Protein AF-A0A9W7L944-F1 (afdb_monomer)

Structure (mmCIF, N/CA/C/O backbone):
data_AF-A0A9W7L944-F1
#
_entry.id   AF-A0A9W7L944-F1
#
loop_
_atom_site.group_PDB
_atom_site.id
_atom_site.type_symbol
_atom_site.label_atom_id
_atom_site.label_alt_id
_atom_site.label_comp_id
_atom_site.label_asym_id
_atom_site.label_entity_id
_atom_site.label_seq_id
_atom_site.pdbx_PDB_ins_code
_atom_site.Cartn_x
_atom_site.Cartn_y
_atom_site.Cartn_z
_atom_site.occupancy
_atom_site.B_iso_or_equiv
_atom_site.auth_seq_id
_atom_site.auth_comp_id
_atom_site.auth_asym_id
_atom_site.auth_atom_id
_atom_site.pdbx_PDB_model_num
ATOM 1 N N . MET A 1 1 ? -8.174 -10.635 -61.352 1.00 38.81 1 MET A N 1
ATOM 2 C CA . MET A 1 1 ? -6.888 -11.328 -61.142 1.00 38.81 1 MET A CA 1
ATOM 3 C C . MET A 1 1 ? -5.909 -10.317 -60.549 1.00 38.81 1 MET A C 1
ATOM 5 O O . MET A 1 1 ? -5.214 -9.647 -61.288 1.00 38.81 1 MET A O 1
ATOM 9 N N . PHE A 1 2 ? -5.948 -10.116 -59.231 1.00 29.64 2 PHE A N 1
ATOM 10 C CA . PHE A 1 2 ? -4.957 -9.341 -58.478 1.00 29.64 2 PHE A CA 1
ATOM 11 C C . PHE A 1 2 ? -4.846 -10.009 -57.107 1.00 29.64 2 PHE A C 1
ATOM 13 O O . PHE A 1 2 ? -5.810 -10.027 -56.346 1.00 29.64 2 PHE A O 1
ATOM 20 N N . MET A 1 3 ? -3.707 -10.652 -56.852 1.00 36.41 3 MET A N 1
ATOM 21 C CA . MET A 1 3 ? -3.371 -11.233 -55.556 1.00 36.41 3 MET A CA 1
ATOM 22 C C . MET A 1 3 ? -2.877 -10.113 -54.639 1.00 36.41 3 MET A C 1
ATOM 24 O O . MET A 1 3 ? -1.865 -9.485 -54.935 1.00 36.41 3 MET A O 1
ATOM 28 N N . SER A 1 4 ? -3.571 -9.863 -53.528 1.00 31.92 4 SER A N 1
ATOM 29 C CA . SER A 1 4 ? -3.067 -9.009 -52.450 1.00 31.92 4 SER A CA 1
ATOM 30 C C . SER A 1 4 ? -2.425 -9.888 -51.375 1.00 31.92 4 SER A C 1
ATOM 32 O O . SER A 1 4 ? -3.125 -10.487 -50.556 1.00 31.92 4 SER A O 1
ATOM 34 N N . GLY A 1 5 ? -1.096 -9.984 -51.389 1.00 37.50 5 GLY A N 1
ATOM 35 C CA . GLY A 1 5 ? -0.329 -10.582 -50.298 1.00 37.50 5 GLY A CA 1
ATOM 36 C C . GLY A 1 5 ? -0.400 -9.695 -49.055 1.00 37.50 5 GLY A C 1
ATOM 37 O O . GLY A 1 5 ? -0.047 -8.518 -49.111 1.00 37.50 5 GLY A O 1
ATOM 38 N N . ARG A 1 6 ? -0.877 -10.247 -47.935 1.00 36.97 6 ARG A N 1
ATOM 39 C CA . ARG A 1 6 ? -0.756 -9.617 -46.615 1.00 36.97 6 ARG A CA 1
ATOM 40 C C . ARG A 1 6 ? 0.623 -9.939 -46.047 1.00 36.97 6 ARG A C 1
ATOM 42 O O . ARG A 1 6 ? 0.985 -11.106 -45.945 1.00 36.97 6 ARG A O 1
ATOM 49 N N . VAL A 1 7 ? 1.359 -8.904 -45.658 1.00 43.84 7 VAL A N 1
ATOM 50 C CA . VAL A 1 7 ? 2.566 -9.029 -44.833 1.00 43.84 7 VAL A CA 1
ATOM 51 C C . VAL A 1 7 ? 2.116 -9.279 -43.383 1.00 43.84 7 VAL A C 1
ATOM 53 O O . VAL A 1 7 ? 1.261 -8.527 -42.903 1.00 43.84 7 VAL A O 1
ATOM 56 N N . PRO A 1 8 ? 2.617 -10.313 -42.680 1.00 40.09 8 PRO A N 1
ATOM 57 C CA . PRO A 1 8 ? 2.265 -10.553 -41.281 1.00 40.09 8 PRO A CA 1
ATOM 58 C C . PRO A 1 8 ? 2.748 -9.411 -40.381 1.00 40.09 8 PRO A C 1
ATOM 60 O O . PRO A 1 8 ? 3.824 -8.850 -40.591 1.00 40.09 8 PRO A O 1
ATOM 63 N N . SER A 1 9 ? 1.953 -9.064 -39.368 1.00 47.62 9 SER A N 1
ATOM 64 C CA . SER A 1 9 ? 2.343 -8.082 -38.356 1.00 47.62 9 SER A CA 1
ATOM 65 C C . SER A 1 9 ? 3.388 -8.677 -37.405 1.00 47.62 9 SER A C 1
ATOM 67 O O . SER A 1 9 ? 3.330 -9.856 -37.061 1.00 47.62 9 SER A O 1
ATOM 69 N N . HIS A 1 10 ? 4.311 -7.837 -36.929 1.00 40.53 10 HIS A N 1
ATOM 70 C CA . HIS A 1 10 ? 5.398 -8.190 -35.999 1.00 40.53 10 HIS A CA 1
ATOM 71 C C . HIS A 1 10 ? 4.943 -8.947 -34.730 1.00 40.53 10 HIS A C 1
ATOM 73 O O . HIS A 1 10 ? 5.752 -9.618 -34.102 1.00 40.53 10 HIS A O 1
ATOM 79 N N . ARG A 1 11 ? 3.655 -8.857 -34.363 1.00 45.31 11 ARG A N 1
ATOM 80 C CA . ARG A 1 11 ? 3.055 -9.512 -33.189 1.00 45.31 11 ARG A CA 1
ATOM 81 C C . ARG A 1 11 ? 2.768 -11.002 -33.376 1.00 45.31 11 ARG A C 1
ATOM 83 O O . ARG A 1 11 ? 2.851 -11.741 -32.406 1.00 45.31 11 ARG A O 1
ATOM 90 N N . ALA A 1 12 ? 2.476 -11.452 -34.597 1.00 45.78 12 ALA A N 1
ATOM 91 C CA . ALA A 1 12 ? 2.231 -12.874 -34.856 1.00 45.78 12 ALA A CA 1
ATOM 92 C C . ALA A 1 12 ? 3.513 -13.718 -34.703 1.00 45.78 12 ALA A C 1
ATOM 94 O O . ALA A 1 12 ? 3.441 -14.891 -34.357 1.00 45.78 12 ALA A O 1
ATOM 95 N N . ALA A 1 13 ? 4.686 -13.101 -34.886 1.00 44.53 13 ALA A N 1
ATOM 96 C CA . ALA A 1 13 ? 5.980 -13.761 -34.735 1.00 44.53 13 ALA A CA 1
ATOM 97 C C . ALA A 1 13 ? 6.382 -14.009 -33.266 1.00 44.53 13 ALA A C 1
ATOM 99 O O . ALA A 1 13 ? 7.147 -14.929 -33.006 1.00 44.53 13 ALA A O 1
ATOM 100 N N . GLU A 1 14 ? 5.879 -13.232 -32.299 1.00 48.03 14 GLU A N 1
ATOM 101 C CA . GLU A 1 14 ? 6.200 -13.433 -30.872 1.00 48.03 14 GLU A CA 1
ATOM 102 C C . GLU A 1 14 ? 5.318 -14.516 -30.222 1.00 48.03 14 GLU A C 1
ATOM 104 O O . GLU A 1 14 ? 5.793 -15.259 -29.362 1.00 48.03 14 GLU A O 1
ATOM 109 N N . GLU A 1 15 ? 4.064 -14.666 -30.667 1.00 45.03 15 GLU A N 1
ATOM 110 C CA . GLU A 1 15 ? 3.156 -15.724 -30.192 1.00 45.03 15 GLU A CA 1
ATOM 111 C C . GLU A 1 15 ? 3.482 -17.108 -30.782 1.00 45.03 15 GLU A C 1
ATOM 113 O O . GLU A 1 15 ? 3.365 -18.109 -30.075 1.00 45.03 15 GLU A O 1
ATOM 118 N N . GLU A 1 16 ? 3.972 -17.199 -32.025 1.00 42.94 16 GLU A N 1
ATOM 119 C CA . GLU A 1 16 ? 4.402 -18.486 -32.607 1.00 42.94 16 GLU A CA 1
ATOM 120 C C . GLU A 1 16 ? 5.696 -19.040 -31.974 1.00 42.94 16 GLU A C 1
ATOM 122 O O . GLU A 1 16 ? 5.866 -20.258 -31.885 1.00 42.94 16 GLU A O 1
ATOM 127 N N . VAL A 1 17 ? 6.588 -18.182 -31.460 1.00 46.69 17 VAL A N 1
ATOM 128 C CA . VAL A 1 17 ? 7.853 -18.605 -30.818 1.00 46.69 17 VAL A CA 1
ATOM 129 C C . VAL A 1 17 ? 7.620 -19.260 -29.449 1.00 46.69 17 VAL A C 1
ATOM 131 O O . VAL A 1 17 ? 8.356 -20.171 -29.067 1.00 46.69 17 VAL A O 1
ATOM 134 N N . LEU A 1 18 ? 6.560 -18.876 -28.731 1.00 47.62 18 LEU A N 1
ATOM 135 C CA . LEU A 1 18 ? 6.190 -19.488 -27.447 1.00 47.62 18 LEU A CA 1
ATOM 136 C C . LEU A 1 18 ? 5.542 -20.874 -27.602 1.00 47.62 18 LEU A C 1
ATOM 138 O O . LEU A 1 18 ? 5.619 -21.687 -26.682 1.00 47.62 18 LEU A O 1
ATOM 142 N N . ILE A 1 19 ? 4.960 -21.171 -28.766 1.00 47.28 19 ILE A N 1
ATOM 143 C CA . ILE A 1 19 ? 4.265 -22.440 -29.036 1.00 47.28 19 ILE A CA 1
ATOM 144 C C . ILE A 1 19 ? 5.236 -23.546 -29.502 1.00 47.28 19 ILE A C 1
ATOM 146 O O . ILE A 1 19 ? 4.919 -24.728 -29.380 1.00 47.28 19 ILE A O 1
ATOM 150 N N . LEU A 1 20 ? 6.456 -23.203 -29.941 1.00 48.72 20 LEU A N 1
ATOM 151 C CA . LEU A 1 20 ? 7.447 -24.180 -30.426 1.00 48.72 20 LEU A CA 1
ATOM 152 C C . LEU A 1 20 ? 8.510 -24.626 -29.402 1.00 48.72 20 LEU A C 1
ATOM 154 O O . LEU A 1 20 ? 9.365 -25.439 -29.745 1.00 48.72 20 LEU A O 1
ATOM 158 N N . GLY A 1 21 ? 8.457 -24.172 -28.143 1.00 57.66 21 GLY A N 1
ATOM 159 C CA . GLY A 1 21 ? 9.193 -24.803 -27.032 1.00 57.66 21 GLY A CA 1
ATOM 160 C C . GLY A 1 21 ? 10.721 -24.896 -27.186 1.00 57.66 21 GLY A C 1
ATOM 161 O O . GLY A 1 21 ? 11.342 -25.778 -26.592 1.00 57.66 21 GLY A O 1
ATOM 162 N N . ILE A 1 22 ? 11.352 -24.021 -27.976 1.00 67.25 22 ILE A N 1
ATOM 163 C CA . ILE A 1 22 ? 12.808 -24.049 -28.160 1.00 67.25 22 ILE A CA 1
ATOM 164 C C . ILE A 1 22 ? 13.465 -23.478 -26.898 1.00 67.25 22 ILE A C 1
ATOM 166 O O . ILE A 1 22 ? 13.506 -22.269 -26.684 1.00 67.25 22 ILE A O 1
ATOM 170 N N . MET A 1 23 ? 13.981 -24.358 -26.040 1.00 83.25 23 MET A N 1
ATOM 171 C CA . MET A 1 23 ? 14.770 -23.951 -24.877 1.00 83.25 23 MET A CA 1
ATOM 172 C C . MET A 1 23 ? 16.128 -23.402 -25.329 1.00 83.25 23 MET A C 1
ATOM 174 O O . MET A 1 23 ? 17.013 -24.165 -25.719 1.00 83.25 23 MET A O 1
ATOM 178 N N . SER A 1 24 ? 16.325 -22.085 -25.239 1.00 93.31 24 SER A N 1
ATOM 179 C CA . SER A 1 24 ? 17.640 -21.485 -25.480 1.00 93.31 24 SER A CA 1
ATOM 180 C C . SER A 1 24 ? 18.616 -21.810 -24.347 1.00 93.31 24 SER A C 1
ATOM 182 O O . SER A 1 24 ? 18.277 -21.730 -23.163 1.00 93.31 24 SER A O 1
ATOM 184 N N . THR A 1 25 ? 19.855 -22.142 -24.705 1.00 95.00 25 THR A N 1
ATOM 185 C CA . THR A 1 25 ? 20.959 -22.370 -23.767 1.00 95.00 25 THR A CA 1
ATOM 186 C C . THR A 1 25 ? 21.969 -21.228 -23.837 1.00 95.00 25 THR A C 1
ATOM 188 O O . THR A 1 25 ? 22.369 -20.797 -24.913 1.00 95.00 25 THR A O 1
ATOM 191 N N . ILE A 1 26 ? 22.424 -20.732 -22.691 1.00 95.69 26 ILE A N 1
ATOM 192 C CA . ILE A 1 26 ? 23.452 -19.691 -22.620 1.00 95.69 26 ILE A CA 1
ATOM 193 C C . ILE A 1 26 ? 24.681 -20.230 -21.915 1.00 95.69 26 ILE A C 1
ATOM 195 O O . ILE A 1 26 ? 24.593 -20.673 -20.771 1.00 95.69 26 ILE A O 1
ATOM 199 N N . TYR A 1 27 ? 25.833 -20.110 -22.566 1.00 95.88 27 TYR A N 1
ATOM 200 C CA . TYR A 1 27 ? 27.135 -20.370 -21.964 1.00 95.88 27 TYR A CA 1
ATOM 201 C C . TYR A 1 27 ? 27.743 -19.055 -21.492 1.00 95.88 27 TYR A C 1
ATOM 203 O O . TYR A 1 27 ? 28.167 -18.237 -22.302 1.00 95.88 27 TYR A O 1
ATOM 211 N N . ILE A 1 28 ? 27.792 -18.844 -20.179 1.00 95.44 28 ILE A N 1
ATOM 212 C CA . ILE A 1 28 ? 28.382 -17.656 -19.566 1.00 95.44 28 ILE A CA 1
ATOM 213 C C . ILE A 1 28 ? 29.810 -17.975 -19.136 1.00 95.44 28 ILE A C 1
ATOM 215 O O . ILE A 1 28 ? 30.034 -18.695 -18.161 1.00 95.44 28 ILE A O 1
ATOM 219 N N . LEU A 1 29 ? 30.779 -17.412 -19.850 1.00 95.19 29 LEU A N 1
ATOM 220 C CA . LEU A 1 29 ? 32.194 -17.514 -19.532 1.00 95.19 29 LEU A CA 1
ATOM 221 C C . LEU A 1 29 ? 32.542 -16.417 -18.539 1.00 95.19 29 LEU A C 1
ATOM 223 O O . LEU A 1 29 ? 32.386 -15.235 -18.837 1.00 95.19 29 LEU A O 1
ATOM 227 N N . LEU A 1 30 ? 33.045 -16.815 -17.374 1.00 94.50 30 LEU A N 1
ATOM 228 C CA . LEU A 1 30 ? 33.454 -15.894 -16.323 1.00 94.50 30 LEU A CA 1
ATOM 229 C C . LEU A 1 30 ? 34.848 -16.218 -15.794 1.00 94.50 30 LEU A C 1
ATOM 231 O O . LEU A 1 30 ? 35.318 -17.352 -15.849 1.00 94.50 30 LEU A O 1
ATOM 235 N N . GLY A 1 31 ? 35.515 -15.209 -15.255 1.00 92.62 31 GLY A N 1
ATOM 236 C CA . GLY A 1 31 ? 36.895 -15.324 -14.801 1.00 92.62 31 GLY A CA 1
ATOM 237 C C . GLY A 1 31 ? 37.584 -13.965 -14.785 1.00 92.62 31 GLY A C 1
ATOM 238 O O . GLY A 1 31 ? 37.118 -13.035 -15.454 1.00 92.62 31 GLY A O 1
ATOM 239 N N . PRO A 1 32 ? 38.700 -13.825 -14.063 1.00 92.06 32 PRO A N 1
ATOM 240 C CA . PRO A 1 32 ? 39.471 -12.587 -14.032 1.00 92.06 32 PRO A CA 1
ATOM 241 C C . PRO A 1 32 ? 39.983 -12.175 -15.433 1.00 92.06 32 PRO A C 1
ATOM 243 O O . PRO A 1 32 ? 39.961 -12.969 -16.387 1.00 92.06 32 PRO A O 1
ATOM 246 N N . PRO A 1 33 ? 40.435 -10.919 -15.604 1.00 92.38 33 PRO A N 1
ATOM 247 C CA . PRO A 1 33 ? 41.175 -10.500 -16.793 1.00 92.38 33 PRO A CA 1
ATOM 248 C C . PRO A 1 33 ? 42.353 -11.442 -17.091 1.00 92.38 33 PRO A C 1
ATOM 250 O O . PRO A 1 33 ? 42.920 -12.043 -16.183 1.00 92.38 33 PRO A O 1
ATOM 253 N N . ALA A 1 34 ? 42.695 -11.597 -18.374 1.00 90.88 34 ALA A N 1
ATOM 254 C CA . ALA A 1 34 ? 43.762 -12.485 -18.863 1.00 90.88 34 ALA A CA 1
ATOM 255 C C . ALA A 1 34 ? 43.567 -14.003 -18.615 1.00 90.88 34 ALA A C 1
ATOM 257 O O . ALA A 1 34 ? 44.438 -14.805 -18.959 1.00 90.88 34 ALA A O 1
ATOM 258 N N . ALA A 1 35 ? 42.402 -14.435 -18.119 1.00 91.31 35 ALA A N 1
ATOM 259 C CA . ALA A 1 35 ? 42.112 -15.855 -17.897 1.00 91.31 35 ALA A CA 1
ATOM 260 C C . ALA A 1 35 ? 41.926 -16.684 -19.188 1.00 91.31 35 ALA A C 1
ATOM 262 O O . ALA A 1 35 ? 41.874 -17.906 -19.122 1.00 91.31 35 ALA A O 1
ATOM 263 N N . GLY A 1 36 ? 41.873 -16.039 -20.362 1.00 91.75 36 GLY A N 1
ATOM 264 C CA . GLY A 1 36 ? 41.709 -16.706 -21.663 1.00 91.75 36 GLY A CA 1
ATOM 265 C C . GLY A 1 36 ? 40.263 -16.793 -22.163 1.00 91.75 36 GLY A C 1
ATOM 266 O O . GLY A 1 36 ? 40.000 -17.520 -23.117 1.00 91.75 36 GLY A O 1
ATOM 267 N N . LYS A 1 37 ? 39.339 -16.041 -21.546 1.00 94.12 37 LYS A N 1
ATOM 268 C CA . LYS A 1 37 ? 37.908 -16.050 -21.889 1.00 94.12 37 LYS A CA 1
ATOM 269 C C . LYS A 1 37 ? 37.650 -15.747 -23.368 1.00 94.12 37 LYS A C 1
ATOM 271 O O . LYS A 1 37 ? 36.979 -16.539 -24.006 1.00 94.12 37 LYS A O 1
ATOM 276 N N . THR A 1 38 ? 38.244 -14.687 -23.917 1.00 92.19 38 THR A N 1
ATOM 277 C CA . THR A 1 38 ? 38.004 -14.229 -25.302 1.00 92.19 38 THR A CA 1
ATOM 278 C C . THR A 1 38 ? 38.467 -15.224 -26.358 1.00 92.19 38 THR A C 1
ATOM 280 O O . THR A 1 38 ? 37.788 -15.493 -27.347 1.00 92.19 38 THR A O 1
ATOM 283 N N . SER A 1 39 ? 39.637 -15.821 -26.136 1.00 92.00 39 SER A N 1
ATOM 284 C CA . SER A 1 39 ? 40.150 -16.861 -27.026 1.00 92.00 39 SER A CA 1
ATOM 285 C C . SER A 1 39 ? 39.247 -18.093 -26.989 1.00 92.00 39 SER A C 1
ATOM 287 O O . SER A 1 39 ? 38.933 -18.662 -28.029 1.00 92.00 39 SER A O 1
ATOM 289 N N . PHE A 1 40 ? 38.784 -18.485 -25.799 1.00 93.44 40 PHE A N 1
ATOM 290 C CA . PHE A 1 40 ? 37.920 -19.649 -25.654 1.00 93.44 40 PHE A CA 1
ATOM 291 C C . PHE A 1 40 ? 36.473 -19.397 -26.098 1.00 93.44 40 PHE A C 1
ATOM 293 O O . PHE A 1 40 ? 35.863 -20.311 -26.641 1.00 93.44 40 PHE A O 1
ATOM 300 N N . SER A 1 41 ? 35.924 -18.189 -25.911 1.00 95.81 41 SER A N 1
ATOM 301 C CA . SER A 1 41 ? 34.567 -17.823 -26.345 1.00 95.81 41 SER A CA 1
ATOM 302 C C . SER A 1 41 ? 34.425 -18.005 -27.850 1.00 95.81 41 SER A C 1
ATOM 304 O O . SER A 1 41 ? 33.452 -18.605 -28.293 1.00 95.81 41 SER A O 1
ATOM 306 N N . THR A 1 42 ? 35.446 -17.609 -28.612 1.00 94.38 42 THR A N 1
ATOM 307 C CA . THR A 1 42 ? 35.517 -17.799 -30.068 1.00 94.38 42 THR A CA 1
ATOM 308 C C . THR A 1 42 ? 35.540 -19.283 -30.453 1.00 94.38 42 THR A C 1
ATOM 310 O O . THR A 1 42 ? 34.768 -19.714 -31.309 1.00 94.38 42 THR A O 1
ATOM 313 N N . THR A 1 43 ? 36.379 -20.091 -29.797 1.00 94.50 43 THR A N 1
ATOM 314 C CA . THR A 1 43 ? 36.455 -21.542 -30.046 1.00 94.50 43 THR A CA 1
ATOM 315 C C . THR A 1 43 ? 35.147 -22.251 -29.697 1.00 94.50 43 THR A C 1
ATOM 317 O O . THR A 1 43 ? 34.658 -23.069 -30.475 1.00 94.50 43 THR A O 1
ATOM 320 N N . LEU A 1 44 ? 34.560 -21.930 -28.541 1.00 93.81 44 LEU A N 1
ATOM 321 C CA . LEU A 1 44 ? 33.303 -22.514 -28.079 1.00 93.81 44 LEU A CA 1
ATOM 322 C C . LEU A 1 44 ? 32.137 -22.119 -28.991 1.00 93.81 44 LEU A C 1
ATOM 324 O O . LEU A 1 44 ? 31.338 -22.972 -29.358 1.00 93.81 44 LEU A O 1
ATOM 328 N N . ALA A 1 45 ? 32.060 -20.851 -29.389 1.00 96.12 45 ALA A N 1
ATOM 329 C CA . ALA A 1 45 ? 31.050 -20.350 -30.311 1.00 96.12 45 ALA A CA 1
ATOM 330 C C . ALA A 1 45 ? 31.131 -21.004 -31.689 1.00 96.12 45 ALA A C 1
ATOM 332 O O . ALA A 1 45 ? 30.103 -21.406 -32.223 1.00 96.12 45 ALA A O 1
ATOM 333 N N . SER A 1 46 ? 32.341 -21.176 -32.228 1.00 96.12 46 SER A N 1
ATOM 334 C CA . SER A 1 46 ? 32.559 -21.912 -33.477 1.00 96.12 46 SER A CA 1
ATOM 335 C C . SER A 1 46 ? 32.073 -23.362 -33.363 1.00 96.12 46 SER A C 1
ATOM 337 O O . SER A 1 46 ? 31.314 -23.830 -34.207 1.00 96.12 46 SER A O 1
ATOM 339 N N . HIS A 1 47 ? 32.416 -24.049 -32.266 1.00 94.94 47 HIS A N 1
ATOM 340 C CA . HIS A 1 47 ? 31.971 -25.422 -32.012 1.00 94.94 47 HIS A CA 1
ATOM 341 C C . HIS A 1 47 ? 30.443 -25.541 -31.865 1.00 94.94 47 HIS A C 1
ATOM 343 O O . HIS A 1 47 ? 29.850 -26.500 -32.349 1.00 94.94 47 HIS A O 1
ATOM 349 N N . LEU A 1 48 ? 29.800 -24.561 -31.225 1.00 95.19 48 LEU A N 1
ATOM 350 C CA . LEU A 1 48 ? 28.351 -24.524 -31.002 1.00 95.19 48 LEU A CA 1
ATOM 351 C C . LEU A 1 48 ? 27.558 -23.903 -32.161 1.00 95.19 48 LEU A C 1
ATOM 353 O O . LEU A 1 48 ? 26.332 -23.892 -32.106 1.00 95.19 48 LEU A O 1
ATOM 357 N N . SER A 1 49 ? 28.232 -23.355 -33.180 1.00 96.69 49 SER A N 1
ATOM 358 C CA . SER A 1 49 ? 27.614 -22.487 -34.196 1.00 96.69 49 SER A CA 1
ATOM 359 C C . SER A 1 49 ? 26.757 -21.367 -33.574 1.00 96.69 49 SER A C 1
ATOM 361 O O . SER A 1 49 ? 25.648 -21.087 -34.024 1.00 96.69 49 SER A O 1
ATOM 363 N N . ALA A 1 50 ? 27.266 -20.745 -32.507 1.00 96.75 50 ALA A N 1
ATOM 364 C CA . ALA A 1 50 ? 26.549 -19.775 -31.680 1.00 96.75 50 ALA A CA 1
ATOM 365 C C . ALA A 1 50 ? 27.170 -18.368 -31.773 1.00 96.75 50 ALA A C 1
ATOM 367 O O . ALA A 1 50 ? 28.389 -18.247 -31.893 1.00 96.75 50 ALA A O 1
ATOM 368 N N . PRO A 1 51 ? 26.384 -17.283 -31.666 1.00 97.75 51 PRO A N 1
ATOM 369 C CA . PRO A 1 51 ? 26.929 -15.937 -31.530 1.00 97.75 51 PRO A CA 1
ATOM 370 C C . PRO A 1 51 ? 27.636 -15.732 -30.180 1.00 97.75 51 PRO A C 1
ATOM 372 O O . PRO A 1 51 ? 27.238 -16.299 -29.156 1.00 97.75 51 PRO A O 1
ATOM 375 N N . VAL A 1 52 ? 28.648 -14.856 -30.177 1.00 97.94 52 VAL A N 1
ATOM 376 C CA . VAL A 1 52 ? 29.327 -14.372 -28.964 1.00 97.94 52 VAL A CA 1
ATOM 377 C C . VAL A 1 52 ? 28.874 -12.953 -28.647 1.00 97.94 52 VAL A C 1
ATOM 379 O O . VAL A 1 52 ? 28.970 -12.067 -29.494 1.00 97.94 52 VAL A O 1
ATOM 382 N N . VAL A 1 53 ? 28.460 -12.713 -27.404 1.00 97.50 53 VAL A N 1
ATOM 383 C CA . VAL A 1 53 ? 28.271 -11.366 -26.855 1.00 97.50 53 VAL A CA 1
ATOM 384 C C . VAL A 1 53 ? 29.372 -11.091 -25.835 1.00 97.50 53 VAL A C 1
ATOM 386 O O . VAL A 1 53 ? 29.334 -11.598 -24.713 1.00 97.50 53 VAL A O 1
ATOM 389 N N . SER A 1 54 ? 30.354 -10.279 -26.231 1.00 95.69 54 SER A N 1
ATOM 390 C CA . SER A 1 54 ? 31.420 -9.788 -25.350 1.00 95.69 54 SER A CA 1
ATOM 391 C C . SER A 1 54 ? 31.086 -8.388 -24.849 1.00 95.69 54 SER A C 1
ATOM 393 O O . SER A 1 54 ? 30.893 -7.465 -25.644 1.00 95.69 54 SER A O 1
ATOM 395 N N . PHE A 1 55 ? 31.035 -8.213 -23.528 1.00 93.50 55 PHE A N 1
ATOM 396 C CA . PHE A 1 55 ? 30.742 -6.909 -22.922 1.00 93.50 55 PHE A CA 1
ATOM 397 C C . PHE A 1 55 ? 31.862 -5.892 -23.181 1.00 93.50 55 PHE A C 1
ATOM 399 O O . PHE A 1 55 ? 31.580 -4.699 -23.281 1.00 93.50 55 PHE A O 1
ATOM 406 N N . ASP A 1 56 ? 33.097 -6.357 -23.392 1.00 89.38 56 ASP A N 1
ATOM 407 C CA . ASP A 1 56 ? 34.219 -5.510 -23.807 1.00 89.38 56 ASP A CA 1
ATOM 408 C C . ASP A 1 56 ? 34.038 -5.028 -25.259 1.00 89.38 56 ASP A C 1
ATOM 410 O O . ASP A 1 56 ? 34.272 -3.858 -25.563 1.00 89.38 56 ASP A O 1
ATOM 414 N N . SER A 1 57 ? 33.550 -5.891 -26.162 1.00 91.00 57 SER A N 1
ATOM 415 C CA . SER A 1 57 ? 33.224 -5.497 -27.543 1.00 91.00 57 SER A CA 1
ATOM 416 C C . SER A 1 57 ? 32.042 -4.530 -27.602 1.00 91.00 57 SER A C 1
ATOM 418 O O . SER A 1 57 ? 32.065 -3.578 -28.384 1.00 91.00 57 SER A O 1
ATOM 420 N N . VAL A 1 58 ? 31.029 -4.738 -26.751 1.00 89.88 58 VAL A N 1
ATOM 421 C CA . VAL A 1 58 ? 29.930 -3.779 -26.580 1.00 89.88 58 VAL A CA 1
ATOM 422 C C . VAL A 1 58 ? 30.495 -2.444 -26.108 1.00 89.88 58 VAL A C 1
ATOM 424 O O . VAL A 1 58 ? 30.220 -1.435 -26.744 1.00 89.88 58 VAL A O 1
ATOM 427 N N . ALA A 1 59 ? 31.343 -2.426 -25.074 1.00 86.00 59 ALA A N 1
ATOM 428 C CA . ALA A 1 59 ? 31.974 -1.195 -24.597 1.00 86.00 59 ALA A CA 1
ATOM 429 C C . ALA A 1 59 ? 32.691 -0.459 -25.737 1.00 86.00 59 ALA A C 1
ATOM 431 O O . ALA A 1 59 ? 32.397 0.703 -25.988 1.00 86.00 59 ALA A O 1
ATOM 432 N N . GLY A 1 60 ? 33.546 -1.160 -26.490 1.00 85.31 60 GLY A N 1
ATOM 433 C CA . GLY A 1 60 ? 34.280 -0.575 -27.614 1.00 85.31 60 GLY A CA 1
ATOM 434 C C . GLY A 1 60 ? 33.374 0.005 -28.703 1.00 85.31 60 GLY A C 1
ATOM 435 O O . GLY A 1 60 ? 33.651 1.087 -29.209 1.00 85.31 60 GLY A O 1
ATOM 436 N N . THR A 1 61 ? 32.266 -0.671 -29.021 1.00 82.50 61 THR A N 1
ATOM 437 C CA . THR A 1 61 ? 31.313 -0.227 -30.054 1.00 82.50 61 THR A CA 1
ATOM 438 C C . THR A 1 61 ? 30.535 1.015 -29.629 1.00 82.50 61 THR A C 1
ATOM 440 O O . THR A 1 61 ? 30.204 1.854 -30.463 1.00 82.50 61 THR A O 1
ATOM 443 N N . VAL A 1 62 ? 30.215 1.149 -28.339 1.00 75.12 62 VAL A N 1
ATOM 444 C CA . VAL A 1 62 ? 29.439 2.303 -27.874 1.00 75.12 62 VAL A CA 1
ATOM 445 C C . VAL A 1 62 ? 30.342 3.497 -27.508 1.00 75.12 62 VAL A C 1
ATOM 447 O O . VAL A 1 62 ? 29.947 4.644 -27.715 1.00 75.12 62 VAL A O 1
ATOM 450 N N . SER A 1 63 ? 31.588 3.269 -27.074 1.00 66.69 63 SER A N 1
ATOM 451 C CA . SER A 1 63 ? 32.558 4.337 -26.768 1.00 66.69 63 SER A CA 1
ATOM 452 C C . SER A 1 63 ? 33.019 5.139 -27.992 1.00 66.69 63 SER A C 1
ATOM 454 O O . SER A 1 63 ? 33.405 6.299 -27.853 1.00 66.69 63 SER A O 1
ATOM 456 N N . THR A 1 64 ? 32.924 4.593 -29.211 1.00 61.19 64 THR A N 1
ATOM 457 C CA . THR A 1 64 ? 33.223 5.343 -30.448 1.00 61.19 64 THR A CA 1
ATOM 458 C C . THR A 1 64 ? 32.256 6.509 -30.714 1.00 61.19 64 THR A C 1
ATOM 460 O O . THR A 1 64 ? 32.487 7.287 -31.636 1.00 61.19 64 THR A O 1
ATOM 463 N N . GLY A 1 65 ? 31.199 6.666 -29.903 1.00 57.31 65 GLY A N 1
ATOM 464 C CA . GLY A 1 65 ? 30.246 7.782 -29.940 1.00 57.31 65 GLY A CA 1
ATOM 465 C C . GLY A 1 65 ? 30.641 9.043 -29.151 1.00 57.31 65 GLY A C 1
ATOM 466 O O . GLY A 1 65 ? 29.839 9.970 -29.084 1.00 57.31 65 GLY A O 1
ATOM 467 N N . GLY A 1 66 ? 31.840 9.109 -28.556 1.00 41.47 66 GLY A N 1
ATOM 468 C CA . GLY A 1 66 ? 32.387 10.350 -27.977 1.00 41.47 66 GLY A CA 1
ATOM 469 C C . GLY A 1 66 ? 32.046 10.639 -26.508 1.00 41.47 66 GLY A C 1
ATOM 470 O O . GLY A 1 66 ? 32.363 11.721 -26.019 1.00 41.47 66 GLY A O 1
ATOM 471 N N . SER A 1 67 ? 31.455 9.693 -25.776 1.00 48.44 67 SER A N 1
ATOM 472 C CA . SER A 1 67 ? 31.283 9.789 -24.320 1.00 48.44 67 SER A CA 1
ATOM 473 C C . SER A 1 67 ? 31.711 8.489 -23.648 1.00 48.44 67 SER A C 1
ATOM 475 O O . SER A 1 67 ? 31.203 7.430 -24.024 1.00 48.44 67 SER A O 1
ATOM 477 N N . ASP A 1 68 ? 32.586 8.567 -22.641 1.00 57.75 68 ASP A N 1
ATOM 478 C CA . ASP A 1 68 ? 32.880 7.449 -21.740 1.00 57.75 68 ASP A CA 1
ATOM 479 C C . ASP A 1 68 ? 31.580 6.992 -21.079 1.00 57.75 68 ASP A C 1
ATOM 481 O O . ASP A 1 68 ? 31.044 7.632 -20.169 1.00 57.75 68 ASP A O 1
ATOM 485 N N . LEU A 1 69 ? 31.024 5.891 -21.572 1.00 61.00 69 LEU A N 1
ATOM 486 C CA . LEU A 1 69 ? 29.828 5.325 -20.980 1.00 61.00 69 LEU A CA 1
ATOM 487 C C . LEU A 1 69 ? 30.167 4.690 -19.645 1.00 61.00 69 LEU A C 1
ATOM 489 O O . LEU A 1 69 ? 31.168 3.991 -19.476 1.00 61.00 69 LEU A O 1
ATOM 493 N N . SER A 1 70 ? 29.266 4.885 -18.690 1.00 77.50 70 SER A N 1
ATOM 494 C CA . SER A 1 70 ? 29.359 4.186 -17.421 1.00 77.50 70 SER A CA 1
ATOM 495 C C . SER A 1 70 ? 29.280 2.675 -17.660 1.00 77.50 70 SER A C 1
ATOM 497 O O . SER A 1 70 ? 28.503 2.198 -18.491 1.00 77.50 70 SER A O 1
ATOM 499 N N . TYR A 1 71 ? 30.009 1.896 -16.858 1.00 79.06 71 TYR A N 1
ATOM 500 C CA . TYR A 1 71 ? 29.927 0.428 -16.836 1.00 79.06 71 TYR A CA 1
ATOM 501 C C . TYR A 1 71 ? 28.473 -0.092 -16.837 1.00 79.06 71 TYR A C 1
ATOM 503 O O . TYR A 1 71 ? 28.156 -1.110 -17.450 1.00 79.06 71 TYR A O 1
ATOM 511 N N . ARG A 1 72 ? 27.555 0.646 -16.195 1.00 78.50 72 ARG A N 1
ATOM 512 C CA . ARG A 1 72 ? 26.120 0.340 -16.145 1.00 78.50 72 ARG A CA 1
ATOM 513 C C . ARG A 1 72 ? 25.447 0.374 -17.523 1.00 78.50 72 ARG A C 1
ATOM 515 O O . ARG A 1 72 ? 24.592 -0.469 -17.782 1.00 78.50 72 ARG A O 1
ATOM 522 N N . GLN A 1 73 ? 25.810 1.317 -18.390 1.00 84.12 73 GLN A N 1
ATOM 523 C CA . GLN A 1 73 ? 25.230 1.459 -19.730 1.00 84.12 73 GLN A CA 1
ATOM 524 C C . GLN A 1 73 ? 25.738 0.374 -20.677 1.00 84.12 73 GLN A C 1
ATOM 526 O O . GLN A 1 73 ? 24.918 -0.311 -21.284 1.00 84.12 73 GLN A O 1
ATOM 531 N N . THR A 1 74 ? 27.055 0.137 -20.723 1.00 85.81 74 THR A N 1
ATOM 532 C CA . THR A 1 74 ? 27.652 -0.997 -21.456 1.00 85.81 74 THR A CA 1
ATOM 533 C C . THR A 1 74 ? 26.955 -2.297 -21.093 1.00 85.81 74 THR A C 1
ATOM 535 O O . THR A 1 74 ? 26.569 -3.089 -21.952 1.00 85.81 74 THR A O 1
ATOM 538 N N . ARG A 1 75 ? 26.726 -2.487 -19.793 1.00 89.69 75 ARG A N 1
ATOM 539 C CA . ARG A 1 75 ? 26.062 -3.673 -19.288 1.00 89.69 75 ARG A CA 1
ATOM 540 C C . ARG A 1 75 ? 24.610 -3.780 -19.747 1.00 89.69 75 ARG A C 1
ATOM 542 O O . ARG A 1 75 ? 24.192 -4.849 -20.177 1.00 89.69 75 ARG A O 1
ATOM 549 N N . ALA A 1 76 ? 23.851 -2.689 -19.678 1.00 87.62 76 ALA A N 1
ATOM 550 C CA . ALA A 1 76 ? 22.467 -2.668 -20.141 1.00 87.62 76 ALA A CA 1
ATOM 551 C C . ALA A 1 76 ? 22.358 -3.025 -21.634 1.00 87.62 76 ALA A C 1
ATOM 553 O O . ALA A 1 76 ? 21.474 -3.794 -22.009 1.00 87.62 76 ALA A O 1
ATOM 554 N N . VAL A 1 77 ? 23.282 -2.527 -22.465 1.00 92.56 77 VAL A N 1
ATOM 555 C CA . VAL A 1 77 ? 23.344 -2.841 -23.902 1.00 92.56 77 VAL A CA 1
ATOM 556 C C . VAL A 1 77 ? 23.715 -4.307 -24.136 1.00 92.56 77 VAL A C 1
ATOM 558 O O . VAL A 1 77 ? 23.051 -4.983 -24.921 1.00 92.56 77 VAL A O 1
ATOM 561 N N . GLY A 1 78 ? 24.717 -4.835 -23.426 1.00 94.94 78 GLY A N 1
ATOM 562 C CA . GLY A 1 78 ? 25.092 -6.250 -23.516 1.00 94.94 78 GLY A CA 1
ATOM 563 C C . GLY A 1 78 ? 23.948 -7.183 -23.108 1.00 94.94 78 GLY A C 1
ATOM 564 O O . GLY A 1 78 ? 23.611 -8.112 -23.839 1.00 94.94 78 GLY A O 1
ATOM 565 N N . GLU A 1 79 ? 23.274 -6.889 -21.993 1.00 94.94 79 GLU A N 1
ATOM 566 C CA . GLU A 1 79 ? 22.097 -7.639 -21.532 1.00 94.94 79 GLU A CA 1
ATOM 567 C C . GLU A 1 79 ? 20.933 -7.574 -22.532 1.00 94.94 79 GLU A C 1
ATOM 569 O O . GLU A 1 79 ? 20.295 -8.590 -22.810 1.00 94.94 79 GLU A O 1
ATOM 574 N N . ALA A 1 80 ? 20.665 -6.399 -23.109 1.00 92.44 80 ALA A N 1
ATOM 575 C CA . ALA A 1 80 ? 19.647 -6.244 -24.145 1.00 92.44 80 ALA A CA 1
ATOM 576 C C . ALA A 1 80 ? 19.990 -7.031 -25.420 1.00 92.44 80 ALA A C 1
ATOM 578 O O . ALA A 1 80 ? 19.104 -7.652 -26.001 1.00 92.44 80 ALA A O 1
ATOM 579 N N . THR A 1 81 ? 21.267 -7.062 -25.809 1.00 96.50 81 THR A N 1
ATOM 580 C CA . THR A 1 81 ? 21.751 -7.814 -26.978 1.00 96.50 81 THR A CA 1
ATOM 581 C C . THR A 1 81 ? 21.548 -9.317 -26.788 1.00 96.50 81 THR A C 1
ATOM 583 O O . THR A 1 81 ? 21.012 -9.982 -27.670 1.00 96.50 81 THR A O 1
ATOM 586 N N . VAL A 1 82 ? 21.902 -9.853 -25.614 1.00 96.62 82 VAL A N 1
ATOM 587 C CA . VAL A 1 82 ? 21.677 -11.272 -25.288 1.00 96.62 82 VAL A CA 1
ATOM 588 C C . VAL A 1 82 ? 20.188 -11.618 -25.338 1.00 96.62 82 VAL A C 1
ATOM 590 O O . VAL A 1 82 ? 19.816 -12.611 -25.959 1.00 96.62 82 VAL A O 1
ATOM 593 N N . ARG A 1 83 ? 19.324 -10.785 -24.741 1.00 94.00 83 ARG A N 1
ATOM 594 C CA . ARG A 1 83 ? 17.868 -10.982 -24.812 1.00 94.00 83 ARG A CA 1
ATOM 595 C C . ARG A 1 83 ? 17.359 -10.991 -26.248 1.00 94.00 83 ARG A C 1
ATOM 597 O O . ARG A 1 83 ? 16.584 -11.873 -26.595 1.00 94.00 83 ARG A O 1
ATOM 604 N N . ALA A 1 84 ? 17.790 -10.032 -27.063 1.00 93.88 84 ALA A N 1
ATOM 605 C CA . ALA A 1 84 ? 17.351 -9.925 -28.449 1.00 93.88 84 ALA A CA 1
ATOM 606 C C . ALA A 1 84 ? 17.708 -11.182 -29.258 1.00 93.88 84 ALA A C 1
ATOM 608 O O . ALA A 1 84 ? 16.862 -11.674 -29.996 1.00 93.88 84 ALA A O 1
ATOM 609 N N . LEU A 1 85 ? 18.905 -11.749 -29.061 1.00 95.81 85 LEU A N 1
ATOM 610 C CA . LEU A 1 85 ? 19.307 -13.006 -29.707 1.00 95.81 85 LEU A CA 1
ATOM 611 C C . LEU A 1 85 ? 18.416 -14.184 -29.291 1.00 95.81 85 LEU A C 1
ATOM 613 O O . LEU A 1 85 ? 18.011 -14.982 -30.132 1.00 95.81 85 LEU A O 1
ATOM 617 N N . ILE A 1 86 ? 18.087 -14.301 -28.005 1.00 93.19 86 ILE A N 1
ATOM 618 C CA . ILE A 1 86 ? 17.210 -15.378 -27.515 1.00 93.19 86 ILE A CA 1
ATOM 619 C C . ILE A 1 86 ? 15.808 -15.226 -28.104 1.00 93.19 86 ILE A C 1
ATOM 621 O O . ILE A 1 86 ? 15.253 -16.182 -28.637 1.00 93.19 86 ILE A O 1
ATOM 625 N N . LEU A 1 87 ? 15.258 -14.012 -28.053 1.00 88.19 87 LEU A N 1
ATOM 626 C CA . LEU A 1 87 ? 13.923 -13.708 -28.568 1.00 88.19 87 LEU A CA 1
ATOM 627 C C . LEU A 1 87 ? 13.833 -13.860 -30.092 1.00 88.19 87 LEU A C 1
ATOM 629 O O . LEU A 1 87 ? 12.763 -14.165 -30.603 1.00 88.19 87 LEU A O 1
ATOM 633 N N . SER A 1 88 ? 14.948 -13.729 -30.819 1.00 91.94 88 SER A N 1
ATOM 634 C CA . SER A 1 88 ? 15.007 -14.020 -32.256 1.00 91.94 88 SER A CA 1
ATOM 635 C C . SER A 1 88 ? 15.080 -15.520 -32.578 1.00 91.94 88 SER A C 1
ATOM 637 O O . SER A 1 88 ? 15.333 -15.877 -33.727 1.00 91.94 88 SER A O 1
ATOM 639 N N . GLY A 1 89 ? 14.927 -16.400 -31.582 1.00 92.44 89 GLY A N 1
ATOM 640 C CA . GLY A 1 89 ? 14.969 -17.853 -31.749 1.00 92.44 89 GLY A CA 1
ATOM 641 C C . GLY A 1 89 ? 16.376 -18.453 -31.745 1.00 92.44 89 GLY A C 1
ATOM 642 O O . GLY A 1 89 ? 16.547 -19.607 -32.139 1.00 92.44 89 GLY A O 1
ATOM 643 N N . THR A 1 90 ? 17.402 -17.712 -31.310 1.00 94.50 90 THR A N 1
ATOM 644 C CA . THR A 1 90 ? 18.757 -18.272 -31.207 1.00 94.50 90 THR A CA 1
ATOM 645 C C . THR A 1 90 ? 18.789 -19.339 -30.112 1.00 94.50 90 THR A C 1
ATOM 647 O O . THR A 1 90 ? 18.589 -19.054 -28.927 1.00 94.50 90 THR A O 1
ATOM 650 N N . SER A 1 91 ? 19.067 -20.583 -30.501 1.00 93.88 91 SER A N 1
ATOM 651 C CA . SER A 1 91 ? 19.057 -21.732 -29.590 1.00 93.88 91 SER A CA 1
ATOM 652 C C . SER A 1 91 ? 20.228 -21.732 -28.608 1.00 93.88 91 SER A C 1
ATOM 654 O O . SER A 1 91 ? 20.102 -22.266 -27.509 1.00 93.88 91 SER A O 1
ATOM 656 N N . THR A 1 92 ? 21.373 -21.148 -28.974 1.00 96.75 92 THR A N 1
ATOM 657 C CA . THR A 1 92 ? 22.559 -21.086 -28.112 1.00 96.75 92 THR A CA 1
ATOM 658 C C . THR A 1 92 ? 23.263 -19.740 -28.213 1.00 96.75 92 THR A C 1
ATOM 660 O O . THR A 1 92 ? 23.511 -19.266 -29.313 1.00 96.75 92 THR A O 1
ATOM 663 N N . VAL A 1 93 ? 23.623 -19.133 -27.079 1.00 97.44 93 VAL A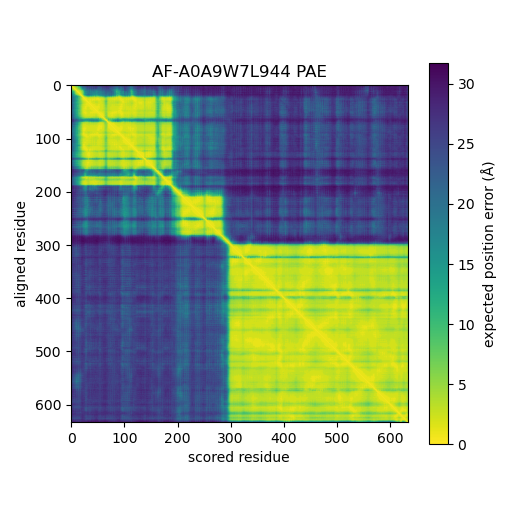 N 1
ATOM 664 C CA . VAL A 1 93 ? 24.390 -17.874 -27.029 1.00 97.44 93 VAL A CA 1
ATOM 665 C C . VAL A 1 93 ? 25.602 -18.042 -26.116 1.00 97.44 93 VAL A C 1
ATOM 667 O O . VAL A 1 93 ? 25.489 -18.584 -25.016 1.00 97.44 93 VAL A O 1
ATOM 670 N N . VAL A 1 94 ? 26.765 -17.555 -26.548 1.00 97.75 94 VAL A N 1
ATOM 671 C CA . VAL A 1 94 ? 27.977 -17.499 -25.722 1.00 97.75 94 VAL A CA 1
ATOM 672 C C . VAL A 1 94 ? 28.139 -16.078 -25.192 1.00 97.75 94 VAL A C 1
ATOM 674 O O . VAL A 1 94 ? 28.189 -15.121 -25.957 1.00 97.75 94 VAL A O 1
ATOM 677 N N . VAL A 1 95 ? 28.218 -15.923 -23.875 1.00 97.31 95 VAL A N 1
ATOM 678 C CA . VAL A 1 95 ? 28.357 -14.624 -23.208 1.00 97.31 95 VAL A CA 1
ATOM 679 C C . VAL A 1 95 ? 29.701 -14.563 -22.509 1.00 97.31 95 VAL A C 1
ATOM 681 O O . VAL A 1 95 ? 30.051 -15.457 -21.741 1.00 97.31 95 VAL A O 1
ATOM 684 N N . GLU A 1 96 ? 30.438 -13.486 -22.746 1.00 95.81 96 GLU A N 1
ATOM 685 C CA . GLU A 1 96 ? 31.736 -13.241 -22.136 1.00 95.81 96 GLU A CA 1
ATOM 686 C C . GLU A 1 96 ? 31.718 -11.943 -21.324 1.00 95.81 96 GLU A C 1
ATOM 688 O O . GLU A 1 96 ? 31.550 -10.850 -21.867 1.00 95.81 96 GLU A O 1
ATOM 693 N N . ASP A 1 97 ? 31.948 -12.073 -20.017 1.00 94.56 97 ASP A N 1
ATOM 694 C CA . ASP A 1 97 ? 32.262 -10.959 -19.121 1.00 94.56 97 ASP A CA 1
ATOM 695 C C . ASP A 1 97 ? 33.058 -11.494 -17.915 1.00 94.56 97 ASP A C 1
ATOM 697 O O . ASP A 1 97 ? 33.248 -12.693 -17.714 1.00 94.56 97 ASP A O 1
ATOM 701 N N . THR A 1 98 ? 33.579 -10.608 -17.081 1.00 92.44 98 THR A N 1
ATOM 702 C CA . THR A 1 98 ? 34.295 -10.974 -15.866 1.00 92.44 98 THR A CA 1
ATOM 703 C C . THR A 1 98 ? 33.360 -11.571 -14.808 1.00 92.44 98 THR A C 1
ATOM 705 O O . THR A 1 98 ? 33.758 -12.518 -14.136 1.00 92.44 98 THR A O 1
ATOM 708 N N . PHE A 1 99 ? 32.138 -11.042 -14.628 1.00 91.12 99 PHE A N 1
ATOM 709 C CA . PHE A 1 99 ? 31.144 -11.511 -13.635 1.00 91.12 99 PHE A CA 1
ATOM 710 C C . PHE A 1 99 ? 31.702 -11.821 -12.223 1.00 91.12 99 PHE A C 1
ATOM 712 O O . PHE A 1 99 ? 31.247 -12.743 -11.537 1.00 91.12 99 PHE A O 1
ATOM 719 N N . HIS A 1 100 ? 32.674 -11.025 -11.761 1.00 87.81 100 HIS A N 1
ATOM 720 C CA . HIS A 1 100 ? 33.397 -11.257 -10.503 1.00 87.81 100 HIS A CA 1
ATOM 721 C C . HIS A 1 100 ? 32.509 -11.177 -9.249 1.00 87.81 100 HIS A C 1
ATOM 723 O O . HIS A 1 100 ? 32.793 -11.853 -8.261 1.00 87.81 100 HIS A O 1
ATOM 729 N N . LEU A 1 101 ? 31.414 -10.404 -9.293 1.00 85.38 101 LEU A N 1
ATOM 730 C CA . LEU A 1 101 ? 30.462 -10.265 -8.186 1.00 85.38 101 LEU A CA 1
ATOM 731 C C . LEU A 1 101 ? 29.211 -11.126 -8.384 1.00 85.38 101 LEU A C 1
ATOM 733 O O . LEU A 1 101 ? 28.611 -11.165 -9.461 1.00 85.38 101 LEU A O 1
ATOM 737 N N . ARG A 1 102 ? 28.722 -11.711 -7.289 1.00 84.31 102 ARG A N 1
ATOM 738 C CA . ARG A 1 102 ? 27.459 -12.461 -7.261 1.00 84.31 102 ARG A CA 1
ATOM 739 C C . ARG A 1 102 ? 26.238 -11.625 -7.636 1.00 84.31 102 ARG A C 1
ATOM 741 O O . ARG A 1 102 ? 25.354 -12.115 -8.334 1.00 84.31 102 ARG A O 1
ATOM 748 N N . SER A 1 103 ? 26.168 -10.376 -7.178 1.00 81.88 103 SER A N 1
ATOM 749 C CA . SER A 1 103 ? 25.057 -9.470 -7.504 1.00 81.88 103 SER A CA 1
ATOM 750 C C . SER A 1 103 ? 24.923 -9.269 -9.012 1.00 81.88 103 SER A C 1
ATOM 752 O O . SER A 1 103 ? 23.811 -9.273 -9.535 1.00 81.88 103 SER A O 1
ATOM 754 N N . LEU A 1 104 ? 26.053 -9.194 -9.718 1.00 85.75 104 LEU A N 1
ATOM 755 C CA . LEU A 1 104 ? 26.089 -9.080 -11.169 1.00 85.75 104 LEU A CA 1
ATOM 756 C C . LEU A 1 104 ? 25.569 -10.352 -11.841 1.00 85.75 104 LEU A C 1
ATOM 758 O O . LEU A 1 104 ? 24.762 -10.260 -12.759 1.00 85.75 104 LEU A O 1
ATOM 762 N N . ARG A 1 105 ? 25.967 -11.537 -11.375 1.00 90.31 105 ARG A N 1
ATOM 763 C CA . ARG A 1 105 ? 25.440 -12.801 -11.913 1.00 90.31 105 ARG A CA 1
ATOM 764 C C . ARG A 1 105 ? 23.932 -12.929 -11.705 1.00 90.31 105 ARG A C 1
ATOM 766 O O . ARG A 1 105 ? 23.210 -13.226 -12.650 1.00 90.31 105 ARG A O 1
ATOM 773 N N . LYS A 1 106 ? 23.444 -12.625 -10.496 1.00 84.81 106 LYS A N 1
ATOM 774 C CA . LYS A 1 106 ? 22.006 -12.640 -10.176 1.00 84.81 106 LYS A CA 1
ATOM 775 C C . LYS A 1 106 ? 21.212 -11.668 -11.041 1.00 84.81 106 LYS A C 1
ATOM 777 O O . LYS A 1 106 ? 20.174 -12.049 -11.568 1.00 84.81 106 LYS A O 1
ATOM 782 N N . SER A 1 107 ? 21.693 -10.432 -11.175 1.00 84.56 107 SER A N 1
ATOM 783 C CA . SER A 1 107 ? 21.035 -9.418 -12.002 1.00 84.56 107 SER A CA 1
ATOM 784 C C . SER A 1 107 ? 20.956 -9.853 -13.463 1.00 84.56 107 SER A C 1
ATOM 786 O O . SER A 1 107 ? 19.909 -9.693 -14.074 1.00 84.56 107 SER A O 1
ATOM 788 N N . PHE A 1 108 ? 22.036 -10.436 -13.995 1.00 91.50 108 PHE A N 1
ATOM 789 C CA . PHE A 1 108 ? 22.084 -10.920 -15.373 1.00 91.50 108 PHE A CA 1
ATOM 790 C C . PHE A 1 108 ? 21.106 -12.074 -15.605 1.00 91.50 108 PHE A C 1
ATOM 792 O O . PHE A 1 108 ? 20.280 -12.002 -16.501 1.00 91.50 108 PHE A O 1
ATOM 799 N N . VAL A 1 109 ? 21.132 -13.112 -14.760 1.00 89.12 109 VAL A N 1
ATOM 800 C CA . VAL A 1 109 ? 20.225 -14.266 -14.909 1.00 89.12 109 VAL A CA 1
ATOM 801 C C . VAL A 1 109 ? 18.759 -13.853 -14.797 1.00 89.12 109 VAL A C 1
ATOM 803 O O . VAL A 1 109 ? 17.930 -14.337 -15.560 1.00 89.12 109 VAL A O 1
ATOM 806 N N . ARG A 1 110 ? 18.433 -12.928 -13.885 1.00 85.38 110 ARG A N 1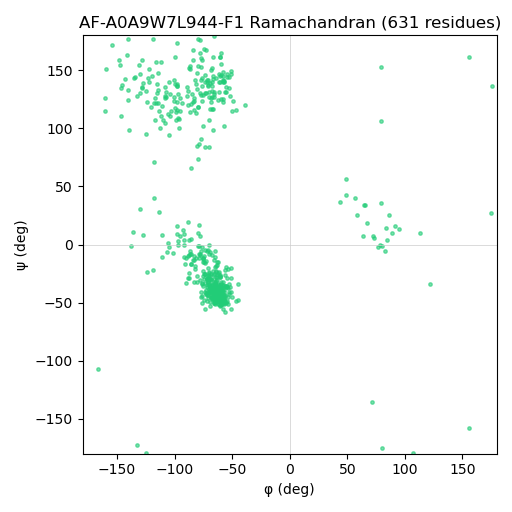
ATOM 807 C CA . ARG A 1 110 ? 17.072 -12.385 -13.743 1.00 85.38 110 ARG A CA 1
ATOM 808 C C . ARG A 1 110 ? 16.597 -11.612 -14.970 1.00 85.38 110 ARG A C 1
ATOM 810 O O . ARG A 1 110 ? 15.395 -11.463 -15.140 1.00 85.38 110 ARG A O 1
ATOM 817 N N . SER A 1 111 ? 17.514 -11.096 -15.786 1.00 86.94 111 SER A N 1
ATOM 818 C CA . SER A 1 111 ? 17.173 -10.329 -16.981 1.00 86.94 111 SER A CA 1
ATOM 819 C C . SER A 1 111 ? 17.062 -11.192 -18.243 1.00 86.94 111 SER A C 1
ATOM 821 O O . SER A 1 111 ? 16.819 -10.642 -19.316 1.00 86.94 111 SER A O 1
ATOM 823 N N . LEU A 1 112 ? 17.207 -12.519 -18.135 1.00 90.75 112 LEU A N 1
ATOM 824 C CA . LEU A 1 112 ? 17.013 -13.469 -19.233 1.00 90.75 112 LEU A CA 1
ATOM 825 C C . LEU A 1 112 ? 15.541 -13.907 -19.351 1.00 90.75 112 LEU A C 1
ATOM 827 O O . LEU A 1 112 ? 14.839 -13.949 -18.338 1.00 90.75 112 LEU A O 1
ATOM 831 N N . PRO A 1 113 ? 15.066 -14.285 -20.554 1.00 87.06 113 PRO A N 1
ATOM 832 C CA . PRO A 1 113 ? 13.724 -14.834 -20.729 1.00 87.06 113 PRO A CA 1
ATOM 833 C C . PRO A 1 113 ? 13.488 -16.095 -19.871 1.00 87.06 113 PRO A C 1
ATOM 835 O O . PRO A 1 113 ? 14.414 -16.901 -19.698 1.00 87.06 113 PRO A O 1
ATOM 838 N N . PRO A 1 114 ? 12.266 -16.315 -19.348 1.00 82.31 114 PRO A N 1
ATOM 839 C CA . PRO A 1 114 ? 11.922 -17.540 -18.628 1.00 82.31 114 PRO A CA 1
ATOM 840 C C . PRO A 1 114 ? 12.221 -18.800 -19.452 1.00 82.31 114 PRO A C 1
ATOM 842 O O . PRO A 1 114 ? 12.058 -18.809 -20.666 1.00 82.31 114 PRO A O 1
ATOM 845 N N . GLY A 1 115 ? 12.668 -19.872 -18.793 1.00 83.06 115 GLY A N 1
ATOM 846 C CA . GLY A 1 115 ? 13.011 -21.135 -19.464 1.00 83.06 115 GLY A CA 1
ATOM 847 C C . GLY A 1 115 ? 14.414 -21.183 -20.083 1.00 83.06 115 GLY A C 1
ATOM 848 O O . GLY A 1 115 ? 14.848 -22.254 -20.499 1.00 83.06 115 GLY A O 1
ATOM 849 N N . THR A 1 116 ? 15.158 -20.072 -20.076 1.00 89.75 116 THR A N 1
ATOM 850 C CA . THR A 1 116 ? 16.557 -20.041 -20.523 1.00 89.75 116 THR A CA 1
ATOM 851 C C . THR A 1 116 ? 17.441 -20.947 -19.659 1.00 89.75 116 THR A C 1
ATOM 853 O O . THR A 1 116 ? 17.534 -20.779 -18.440 1.00 89.75 116 THR A O 1
ATOM 856 N N . ASN A 1 117 ? 18.145 -21.883 -20.292 1.00 90.25 117 ASN A N 1
ATOM 857 C CA . ASN A 1 117 ? 19.078 -22.793 -19.634 1.00 90.25 117 ASN A CA 1
ATOM 858 C C . ASN A 1 117 ? 20.466 -22.148 -19.516 1.00 90.25 117 ASN A C 1
ATOM 860 O O . ASN A 1 117 ? 21.136 -21.918 -20.517 1.00 90.25 117 ASN A O 1
ATOM 864 N N . VAL A 1 118 ? 20.927 -21.860 -18.298 1.00 91.94 118 VAL A N 1
ATOM 865 C CA . VAL A 1 118 ? 22.208 -21.170 -18.072 1.00 91.94 118 VAL A CA 1
ATOM 866 C C . VAL A 1 118 ? 23.309 -22.158 -17.686 1.00 91.94 118 VAL A C 1
ATOM 868 O O . VAL A 1 118 ? 23.169 -22.908 -16.717 1.00 91.94 118 VAL A O 1
ATOM 871 N N . LYS A 1 119 ? 24.430 -22.112 -18.412 1.00 92.00 119 LYS A N 1
ATOM 872 C CA . LYS A 1 119 ? 25.660 -22.881 -18.188 1.00 92.00 119 LYS A CA 1
ATOM 873 C C . LYS A 1 119 ? 26.807 -21.933 -17.856 1.00 92.00 119 LYS A C 1
ATOM 875 O O . LYS A 1 119 ? 27.145 -21.056 -18.641 1.00 92.00 119 LYS A O 1
ATOM 880 N N . TRP A 1 120 ? 27.427 -22.110 -16.699 1.00 92.31 120 TRP A N 1
ATOM 881 C CA . TRP A 1 120 ? 28.552 -21.299 -16.247 1.00 92.31 120 TRP A CA 1
ATOM 882 C C . TRP A 1 120 ? 29.871 -21.981 -16.598 1.00 92.31 120 TRP A C 1
ATOM 884 O O . TRP A 1 120 ? 30.108 -23.121 -16.206 1.00 92.31 120 TRP A O 1
ATOM 894 N N . VAL A 1 121 ? 30.759 -21.271 -17.287 1.00 93.31 121 VAL A N 1
ATOM 895 C CA . VAL A 1 121 ? 32.110 -21.732 -17.621 1.00 93.31 121 VAL A CA 1
ATOM 896 C C . VAL A 1 121 ? 33.100 -20.860 -16.860 1.00 93.31 121 VAL A C 1
ATOM 898 O O . VAL A 1 121 ? 33.357 -19.710 -17.217 1.00 93.31 121 VAL A O 1
ATOM 901 N N . HIS A 1 122 ? 33.617 -21.384 -15.754 1.00 93.38 122 HIS A N 1
ATOM 902 C CA . HIS A 1 122 ? 34.475 -20.646 -14.840 1.00 93.38 122 HIS A CA 1
ATOM 903 C C . HIS A 1 122 ? 35.953 -20.890 -15.156 1.00 93.38 122 HIS A C 1
ATOM 905 O O . HIS A 1 122 ? 36.467 -21.993 -14.979 1.00 93.38 122 HIS A O 1
ATOM 911 N N . PHE A 1 123 ? 36.648 -19.834 -15.571 1.00 90.69 123 PHE A N 1
ATOM 912 C CA . PHE A 1 123 ? 38.088 -19.833 -15.785 1.00 90.69 123 PHE A CA 1
ATOM 913 C C . PHE A 1 123 ? 38.839 -19.644 -14.477 1.00 90.69 123 PHE A C 1
ATOM 915 O O . PHE A 1 123 ? 38.813 -18.567 -13.881 1.00 90.69 123 PHE A O 1
ATOM 922 N N . VAL A 1 124 ? 39.546 -20.697 -14.078 1.00 83.56 124 VAL A N 1
ATOM 923 C CA . VAL A 1 124 ? 40.434 -20.700 -12.919 1.00 83.56 124 VAL A CA 1
ATOM 924 C C . VAL A 1 124 ? 41.869 -20.523 -13.409 1.00 83.56 124 VAL A C 1
ATOM 926 O O . VAL A 1 124 ? 42.273 -21.121 -14.404 1.00 83.56 124 VAL A O 1
ATOM 929 N N . GLY A 1 125 ? 42.648 -19.700 -12.716 1.00 83.81 125 GLY A N 1
ATOM 930 C CA . GLY A 1 125 ? 44.069 -19.535 -12.993 1.00 83.81 125 GLY A CA 1
ATOM 931 C C . GLY A 1 125 ? 44.791 -18.962 -11.786 1.00 83.81 125 GLY A C 1
ATOM 932 O O . GLY A 1 125 ? 44.198 -18.228 -10.998 1.00 83.81 125 GLY A O 1
ATOM 933 N N . GLU A 1 126 ? 46.068 -19.295 -11.635 1.00 89.12 126 GLU A N 1
ATOM 934 C CA . GLU A 1 126 ? 46.902 -18.680 -10.609 1.00 89.12 126 GLU A CA 1
ATOM 935 C C . GLU A 1 126 ? 47.171 -17.213 -10.948 1.00 89.12 126 GLU A C 1
ATOM 937 O O . GLU A 1 126 ? 47.457 -16.866 -12.097 1.00 89.12 126 GLU A O 1
ATOM 942 N N . ILE A 1 127 ? 47.132 -16.344 -9.936 1.00 93.19 127 ILE A N 1
ATOM 943 C CA . ILE A 1 127 ? 47.346 -14.904 -10.116 1.00 93.19 127 ILE A CA 1
ATOM 944 C C . ILE A 1 127 ? 48.680 -14.592 -10.810 1.00 93.19 127 ILE A C 1
ATOM 946 O O . ILE A 1 127 ? 48.731 -13.687 -11.637 1.00 93.19 127 ILE A O 1
ATOM 950 N N . ALA A 1 128 ? 49.738 -15.366 -10.545 1.00 92.50 128 ALA A N 1
ATOM 951 C CA . ALA A 1 128 ? 51.037 -15.198 -11.197 1.00 92.50 128 ALA A CA 1
ATOM 952 C C . ALA A 1 128 ? 50.953 -15.407 -12.719 1.00 92.50 128 ALA A C 1
ATOM 954 O O . ALA A 1 128 ? 51.458 -14.588 -13.485 1.00 92.50 128 ALA A O 1
ATOM 955 N N . VAL A 1 129 ? 50.240 -16.449 -13.158 1.00 90.25 129 VAL A N 1
ATOM 956 C CA . VAL A 1 129 ? 50.012 -16.742 -14.580 1.00 90.25 129 VAL A CA 1
ATOM 957 C C . VAL A 1 129 ? 49.148 -15.660 -15.226 1.00 90.25 129 VAL A C 1
ATOM 959 O O . VAL A 1 129 ? 49.428 -15.235 -16.346 1.00 90.25 129 VAL A O 1
ATOM 962 N N . LEU A 1 130 ? 48.113 -15.182 -14.528 1.00 92.12 130 LEU A N 1
ATOM 963 C CA . LEU A 1 130 ? 47.245 -14.112 -15.027 1.00 92.12 130 LEU A CA 1
ATOM 964 C C . LEU A 1 130 ? 48.004 -12.795 -15.204 1.00 92.12 130 LEU A C 1
ATOM 966 O O . LEU A 1 130 ? 47.826 -12.136 -16.223 1.00 92.12 130 LEU A O 1
ATOM 970 N N . LEU A 1 131 ? 48.870 -12.434 -14.254 1.00 92.38 131 LEU A N 1
ATOM 971 C CA . LEU A 1 131 ? 49.718 -11.242 -14.338 1.00 92.38 131 LEU A CA 1
ATOM 972 C C . LEU A 1 131 ? 50.715 -11.344 -15.490 1.00 92.38 131 LEU A C 1
ATOM 974 O O . LEU A 1 131 ? 50.841 -10.407 -16.271 1.00 92.38 131 LEU A O 1
ATOM 978 N N . GLU A 1 132 ? 51.368 -12.494 -15.643 1.00 93.06 132 GLU A N 1
ATOM 979 C CA . GLU A 1 132 ? 52.306 -12.719 -16.741 1.00 93.06 132 GLU A CA 1
ATOM 980 C C . GLU A 1 132 ? 51.615 -12.655 -18.109 1.00 93.06 132 GLU A C 1
ATOM 982 O O . GLU A 1 132 ? 52.116 -12.026 -19.041 1.00 93.06 132 GLU A O 1
ATOM 987 N N . ARG A 1 133 ? 50.417 -13.242 -18.232 1.00 91.56 133 ARG A N 1
ATOM 988 C CA . ARG A 1 133 ? 49.585 -13.091 -19.433 1.00 91.56 133 ARG A CA 1
ATOM 989 C C . ARG A 1 133 ? 49.181 -11.639 -19.649 1.00 91.56 133 ARG A C 1
ATOM 991 O O . ARG A 1 133 ? 49.223 -11.178 -20.780 1.00 91.56 133 ARG A O 1
ATOM 998 N N . ASN A 1 134 ? 48.808 -10.921 -18.592 1.00 91.75 134 ASN A N 1
ATOM 999 C CA . ASN A 1 134 ? 48.389 -9.527 -18.670 1.00 91.75 134 ASN A CA 1
ATOM 1000 C C . ASN A 1 134 ? 49.512 -8.609 -19.176 1.00 91.75 134 ASN A C 1
ATOM 1002 O O . ASN A 1 134 ? 49.250 -7.791 -20.047 1.00 91.75 134 ASN A O 1
ATOM 1006 N N . ARG A 1 135 ? 50.763 -8.812 -18.737 1.00 92.44 135 ARG A N 1
ATOM 1007 C CA . ARG A 1 135 ? 51.941 -8.070 -19.240 1.00 92.44 135 ARG A CA 1
ATOM 1008 C C . ARG A 1 135 ? 52.195 -8.253 -20.734 1.00 92.44 135 ARG A C 1
ATOM 1010 O O . ARG A 1 135 ? 52.778 -7.383 -21.365 1.00 92.44 135 ARG A O 1
ATOM 1017 N N . LYS A 1 136 ? 51.787 -9.396 -21.292 1.00 92.31 136 LYS A N 1
ATOM 1018 C CA . LYS A 1 136 ? 51.935 -9.718 -22.721 1.00 92.31 136 LYS A CA 1
ATOM 1019 C C . LYS A 1 136 ? 50.773 -9.210 -23.577 1.00 92.31 136 LYS A C 1
ATOM 1021 O O . LYS A 1 136 ? 50.835 -9.330 -24.798 1.00 92.31 136 LYS A O 1
ATOM 1026 N N . ARG A 1 137 ? 49.693 -8.700 -22.972 1.00 85.50 137 ARG A N 1
ATOM 1027 C CA . ARG A 1 137 ? 48.537 -8.161 -23.703 1.00 85.50 137 ARG A CA 1
ATOM 1028 C C . ARG A 1 137 ? 48.776 -6.696 -24.051 1.00 85.50 137 ARG A C 1
ATOM 1030 O O . ARG A 1 137 ? 49.425 -5.970 -23.317 1.00 85.50 137 ARG A O 1
ATOM 1037 N N . VAL A 1 138 ? 48.164 -6.268 -25.151 1.00 74.25 138 VAL A N 1
ATOM 1038 C CA . VAL A 1 138 ? 48.130 -4.860 -25.582 1.00 74.25 138 VAL A CA 1
ATOM 1039 C C . VAL A 1 138 ? 47.151 -4.026 -24.730 1.00 74.25 138 VAL A C 1
ATOM 1041 O O . VAL A 1 138 ? 47.180 -2.807 -24.767 1.00 74.25 138 VAL A O 1
ATOM 1044 N N . THR A 1 139 ? 46.263 -4.670 -23.963 1.00 63.88 139 THR A N 1
ATOM 1045 C CA . THR A 1 139 ? 45.192 -4.012 -23.192 1.00 63.88 139 THR A CA 1
ATOM 1046 C C . THR A 1 139 ? 45.625 -3.596 -21.781 1.00 63.88 139 THR A C 1
ATOM 1048 O O . THR A 1 139 ? 46.100 -4.443 -21.022 1.00 63.88 139 THR A O 1
ATOM 1051 N N . ASP A 1 140 ? 45.322 -2.352 -21.399 1.00 63.31 140 ASP A N 1
ATOM 1052 C CA . ASP A 1 140 ? 45.668 -1.714 -20.117 1.00 63.31 140 ASP A CA 1
ATOM 1053 C C . ASP A 1 140 ? 44.749 -2.106 -18.944 1.00 63.31 140 ASP A C 1
ATOM 1055 O O . ASP A 1 140 ? 43.938 -1.316 -18.457 1.00 63.31 140 ASP A O 1
ATOM 1059 N N . VAL A 1 141 ? 44.886 -3.325 -18.416 1.00 83.94 141 VAL A N 1
ATOM 1060 C CA . VAL A 1 141 ? 44.426 -3.590 -17.040 1.00 83.94 141 VAL A CA 1
ATOM 1061 C C . VAL A 1 141 ? 45.632 -3.491 -16.119 1.00 83.94 141 VAL A C 1
ATOM 1063 O O . VAL A 1 141 ? 46.551 -4.300 -16.226 1.00 83.94 141 VAL A O 1
ATOM 1066 N N . SER A 1 142 ? 45.642 -2.526 -15.195 1.00 91.94 142 SER A N 1
ATOM 1067 C CA . SER A 1 142 ? 46.745 -2.409 -14.235 1.00 91.94 142 SER A CA 1
ATOM 1068 C C . SER A 1 142 ? 46.873 -3.678 -13.382 1.00 91.94 142 SER A C 1
ATOM 1070 O O . SER A 1 142 ? 45.868 -4.306 -13.031 1.00 91.94 142 SER A O 1
ATOM 1072 N N . GLU A 1 143 ? 48.103 -4.061 -13.010 1.00 92.50 143 GLU A N 1
ATOM 1073 C CA . GLU A 1 143 ? 48.324 -5.232 -12.144 1.00 92.50 143 GLU A CA 1
ATOM 1074 C C . GLU A 1 143 ? 47.540 -5.117 -10.826 1.00 92.50 143 GLU A C 1
ATOM 1076 O O . GLU A 1 143 ? 47.011 -6.110 -10.324 1.00 92.50 143 GLU A O 1
ATOM 1081 N N . GLU A 1 144 ? 47.418 -3.902 -10.284 1.00 91.75 144 GLU A N 1
ATOM 1082 C CA . GLU A 1 144 ? 46.622 -3.619 -9.090 1.00 91.75 144 GLU A CA 1
ATOM 1083 C C . GLU A 1 144 ? 45.133 -3.922 -9.311 1.00 91.75 144 GLU A C 1
ATOM 1085 O O . GLU A 1 144 ? 44.518 -4.629 -8.507 1.00 91.75 144 GLU A O 1
ATOM 1090 N N . SER A 1 145 ? 44.555 -3.452 -10.421 1.00 86.56 145 SER A N 1
ATOM 1091 C CA . SER A 1 145 ? 43.152 -3.715 -10.762 1.00 86.56 145 SER A CA 1
ATOM 1092 C C . SER A 1 145 ? 42.901 -5.203 -10.976 1.00 86.56 145 SER A C 1
ATOM 1094 O O . SER A 1 145 ? 41.903 -5.736 -10.491 1.00 86.56 145 SER A O 1
ATOM 1096 N N . LEU A 1 146 ? 43.831 -5.899 -11.636 1.00 90.38 146 LEU A N 1
ATOM 1097 C CA . LEU A 1 146 ? 43.746 -7.341 -11.846 1.00 90.38 146 LEU A CA 1
ATOM 1098 C C . LEU A 1 146 ? 43.751 -8.088 -10.508 1.00 90.38 146 LEU A C 1
ATOM 1100 O O . LEU A 1 146 ? 42.879 -8.925 -10.278 1.00 90.38 146 LEU A O 1
ATOM 1104 N N . ARG A 1 147 ? 44.666 -7.747 -9.591 1.00 92.00 147 ARG A N 1
ATOM 1105 C CA . ARG A 1 147 ? 44.708 -8.322 -8.234 1.00 92.00 147 ARG A CA 1
ATOM 1106 C C . ARG A 1 147 ? 43.433 -8.029 -7.452 1.00 92.00 147 ARG A C 1
ATOM 1108 O O . ARG A 1 147 ? 42.907 -8.918 -6.788 1.00 92.00 147 ARG A O 1
ATOM 1115 N N . LYS A 1 148 ? 42.903 -6.808 -7.551 1.00 88.69 148 LYS A N 1
ATOM 1116 C CA . LYS A 1 148 ? 41.642 -6.421 -6.907 1.00 88.69 148 LYS A CA 1
ATOM 1117 C C . LYS A 1 148 ? 40.479 -7.269 -7.418 1.00 88.69 148 LYS A C 1
ATOM 1119 O O . LYS A 1 148 ? 39.744 -7.828 -6.611 1.00 88.69 148 LYS A O 1
ATOM 1124 N N . VAL A 1 149 ? 40.333 -7.407 -8.736 1.00 86.69 149 VAL A N 1
ATOM 1125 C CA . VAL A 1 149 ? 39.280 -8.231 -9.347 1.00 86.69 149 VAL A CA 1
ATOM 1126 C C . VAL A 1 149 ? 39.453 -9.704 -8.985 1.00 86.69 149 VAL A C 1
ATOM 1128 O O . VAL A 1 149 ? 38.469 -10.343 -8.632 1.00 86.69 149 VAL A O 1
ATOM 1131 N N . PHE A 1 150 ? 40.682 -10.225 -9.010 1.00 90.38 150 PHE A N 1
ATOM 1132 C CA . PHE A 1 150 ? 40.995 -11.597 -8.609 1.00 90.38 150 PHE A CA 1
ATOM 1133 C C . PHE A 1 150 ? 40.579 -11.880 -7.160 1.00 90.38 150 PHE A C 1
ATOM 1135 O O . PHE A 1 150 ? 39.892 -12.860 -6.897 1.00 90.38 150 PHE A O 1
ATOM 1142 N N . ASN A 1 151 ? 40.916 -10.983 -6.231 1.00 87.44 151 ASN A N 1
ATOM 1143 C CA . ASN A 1 151 ? 40.581 -11.132 -4.813 1.00 87.44 151 ASN A CA 1
ATOM 1144 C C . ASN A 1 151 ? 39.080 -10.972 -4.526 1.00 87.44 151 ASN A C 1
ATOM 1146 O O . ASN A 1 151 ? 38.568 -11.538 -3.563 1.00 87.44 151 ASN A O 1
ATOM 1150 N N . LEU A 1 152 ? 38.374 -10.178 -5.335 1.00 84.12 152 LEU A N 1
ATOM 1151 C CA . LEU A 1 152 ? 36.921 -10.019 -5.244 1.00 84.12 152 LEU A CA 1
ATOM 1152 C C . LEU A 1 152 ? 36.156 -11.146 -5.941 1.00 84.12 152 LEU A C 1
ATOM 1154 O O . LEU A 1 152 ? 34.936 -11.228 -5.789 1.00 84.12 152 LEU A O 1
ATOM 1158 N N . PHE A 1 153 ? 36.841 -11.983 -6.720 1.00 84.81 153 PHE A N 1
ATOM 1159 C CA . PHE A 1 153 ? 36.201 -12.993 -7.537 1.00 84.81 153 PHE A CA 1
ATOM 1160 C C . PHE A 1 153 ? 35.603 -14.094 -6.664 1.00 84.81 153 PHE A C 1
ATOM 1162 O O . PHE A 1 153 ? 36.307 -14.834 -5.982 1.00 84.81 153 PHE A O 1
ATOM 1169 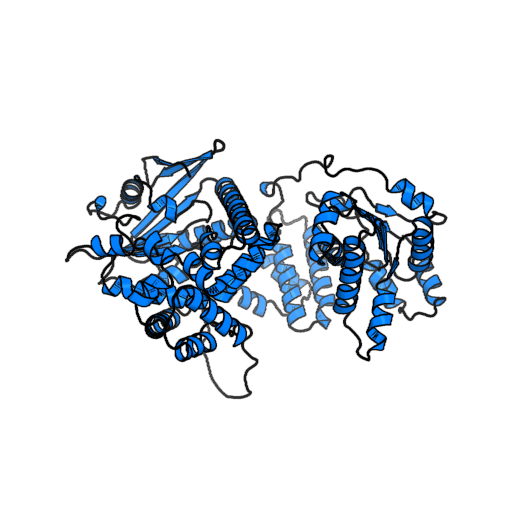N N . GLN A 1 154 ? 34.281 -14.226 -6.720 1.00 80.50 154 GLN A N 1
ATOM 1170 C CA . GLN A 1 154 ? 33.560 -15.300 -6.044 1.00 80.50 154 GLN A CA 1
ATOM 1171 C C . GLN A 1 154 ? 33.140 -16.347 -7.079 1.00 80.50 154 GLN A C 1
ATOM 1173 O O . GLN A 1 154 ? 32.259 -16.028 -7.892 1.00 80.50 154 GLN A O 1
ATOM 1178 N N . PRO A 1 155 ? 33.725 -17.564 -7.071 1.00 76.75 155 PRO A N 1
ATOM 1179 C CA . PRO A 1 155 ? 33.325 -18.629 -7.980 1.00 76.75 155 PRO A CA 1
ATOM 1180 C C . PRO A 1 155 ? 31.812 -18.889 -7.914 1.00 76.75 155 PRO A C 1
ATOM 1182 O O . PRO A 1 155 ? 31.222 -18.828 -6.832 1.00 76.75 155 PRO A O 1
ATOM 1185 N N . PRO A 1 156 ? 31.160 -19.226 -9.036 1.00 74.88 156 PRO A N 1
ATOM 1186 C CA . PRO A 1 156 ? 29.814 -19.779 -9.011 1.00 74.88 156 PRO A CA 1
ATOM 1187 C C . PRO A 1 156 ? 29.815 -21.028 -8.125 1.00 74.88 156 PRO A C 1
ATOM 1189 O O . PRO A 1 156 ? 30.708 -21.866 -8.247 1.00 74.88 156 PRO A O 1
ATOM 1192 N N . GLY A 1 157 ? 28.863 -21.126 -7.198 1.00 71.12 157 GLY A N 1
ATOM 1193 C CA . GLY A 1 157 ? 28.749 -22.285 -6.309 1.00 71.12 157 GLY A CA 1
ATOM 1194 C C . GLY A 1 157 ? 29.739 -22.374 -5.133 1.00 71.12 157 GLY A C 1
ATOM 1195 O O . GLY A 1 157 ? 29.586 -23.281 -4.319 1.00 71.12 157 GLY A O 1
ATOM 1196 N N . SER A 1 158 ? 30.697 -21.450 -4.946 1.00 65.31 158 SER A N 1
ATOM 1197 C CA . SER A 1 158 ? 31.607 -21.488 -3.774 1.00 65.31 158 SER A CA 1
ATOM 1198 C C . SER A 1 158 ? 30.923 -21.176 -2.434 1.00 65.31 158 SER A C 1
ATOM 1200 O O . SER A 1 158 ? 31.537 -21.285 -1.376 1.00 65.31 158 SER A O 1
ATOM 1202 N N . GLU A 1 159 ? 29.651 -20.785 -2.453 1.00 62.41 159 GLU A N 1
ATOM 1203 C CA . GLU A 1 159 ? 28.827 -20.585 -1.263 1.00 62.41 159 GLU A CA 1
ATOM 1204 C C . GLU A 1 159 ? 28.183 -21.911 -0.815 1.00 62.41 159 GLU A C 1
ATOM 1206 O O . GLU A 1 159 ? 26.966 -22.094 -0.864 1.00 62.41 159 GLU A O 1
ATOM 1211 N N . MET A 1 160 ? 29.004 -22.870 -0.381 1.00 42.12 160 MET A N 1
ATOM 1212 C CA . MET A 1 160 ? 28.526 -24.088 0.278 1.00 42.12 160 MET A CA 1
ATOM 1213 C C . MET A 1 160 ? 28.795 -24.012 1.779 1.00 42.12 160 MET A C 1
ATOM 1215 O O . MET A 1 160 ? 29.898 -24.330 2.216 1.00 42.12 160 MET A O 1
ATOM 1219 N N . LYS A 1 161 ? 27.778 -23.554 2.532 1.00 39.72 161 LYS A N 1
ATOM 1220 C CA . LYS A 1 161 ? 27.399 -23.975 3.910 1.00 39.72 161 LYS A CA 1
ATOM 1221 C C . LYS A 1 161 ? 26.245 -23.146 4.524 1.00 39.72 161 LYS A C 1
ATOM 1223 O O . LYS A 1 161 ? 26.154 -23.024 5.738 1.00 39.72 161 LYS A O 1
ATOM 1228 N N . GLY A 1 162 ? 25.355 -22.578 3.705 1.00 40.41 162 GLY A N 1
ATOM 1229 C CA . GLY A 1 162 ? 24.126 -21.930 4.179 1.00 40.41 162 GLY A CA 1
ATOM 1230 C C . GLY A 1 162 ? 22.912 -22.442 3.411 1.00 40.41 162 GLY A C 1
ATOM 1231 O O . GLY A 1 162 ? 22.941 -22.513 2.178 1.00 40.41 162 GLY A O 1
ATOM 1232 N N . GLU A 1 163 ? 21.870 -22.834 4.135 1.00 35.56 163 GLU A N 1
ATOM 1233 C CA . GLU A 1 163 ? 20.552 -23.161 3.588 1.00 35.56 163 GLU A CA 1
ATOM 1234 C C . GLU A 1 163 ? 19.908 -21.876 3.031 1.00 35.56 163 GLU A C 1
ATOM 1236 O O . GLU A 1 163 ? 19.968 -20.827 3.667 1.00 35.56 163 GLU A O 1
ATOM 1241 N N . GLY A 1 164 ? 19.373 -21.921 1.802 1.00 45.28 164 GLY A N 1
ATOM 1242 C CA . GLY A 1 164 ? 18.738 -20.763 1.141 1.00 45.28 164 GLY A CA 1
ATOM 1243 C C . GLY A 1 164 ? 19.446 -20.189 -0.099 1.00 45.28 164 GLY A C 1
ATOM 1244 O O . GLY A 1 164 ? 19.057 -19.134 -0.602 1.00 45.28 164 GLY A O 1
ATOM 1245 N N . VAL A 1 165 ? 20.475 -20.849 -0.645 1.00 42.31 165 VAL A N 1
ATOM 1246 C CA . VAL A 1 165 ? 21.048 -20.443 -1.946 1.00 42.31 165 VAL A CA 1
ATOM 1247 C C . VAL A 1 165 ? 20.103 -20.878 -3.080 1.00 42.31 165 VAL A C 1
ATOM 1249 O O . VAL A 1 165 ? 19.750 -22.055 -3.127 1.00 42.31 165 VAL A O 1
ATOM 1252 N N . PRO A 1 166 ? 19.716 -19.985 -4.017 1.00 45.16 166 PRO A N 1
ATOM 1253 C CA . PRO A 1 166 ? 18.899 -20.364 -5.165 1.00 45.16 166 PRO A CA 1
ATOM 1254 C C . PRO A 1 166 ? 19.550 -21.507 -5.955 1.00 45.16 166 PRO A C 1
ATOM 1256 O O . PRO A 1 166 ? 20.728 -21.430 -6.307 1.00 45.16 166 PRO A O 1
ATOM 1259 N N . VAL A 1 167 ? 18.763 -22.543 -6.256 1.00 46.34 167 VAL A N 1
ATOM 1260 C CA . VAL A 1 167 ? 19.166 -23.793 -6.934 1.00 46.34 167 VAL A CA 1
ATOM 1261 C C . VAL A 1 167 ? 19.888 -23.557 -8.275 1.00 46.34 167 VAL A C 1
ATOM 1263 O O . VAL A 1 167 ? 20.675 -24.395 -8.709 1.00 46.34 167 VAL A O 1
ATOM 1266 N N . PHE A 1 168 ? 19.712 -22.384 -8.893 1.00 52.03 168 PHE A N 1
ATOM 1267 C CA . PHE A 1 168 ? 20.263 -22.007 -10.201 1.00 52.03 168 PHE A CA 1
ATOM 1268 C C . PHE A 1 168 ? 21.796 -22.124 -10.355 1.00 52.03 168 PHE A C 1
ATOM 1270 O O . PHE A 1 168 ? 22.275 -22.178 -11.484 1.00 52.03 168 PHE A O 1
ATOM 1277 N N . GLU A 1 169 ? 22.580 -22.171 -9.270 1.00 52.19 169 GLU A N 1
ATOM 1278 C CA . GLU A 1 169 ? 24.049 -22.306 -9.350 1.00 52.19 169 GLU A CA 1
ATOM 1279 C C . GLU A 1 169 ? 24.578 -23.730 -9.071 1.00 52.19 169 GLU A C 1
ATOM 1281 O O . GLU A 1 169 ? 25.768 -23.970 -9.263 1.00 52.19 169 GLU A O 1
ATOM 1286 N N . ARG A 1 170 ? 23.745 -24.693 -8.636 1.00 49.47 170 ARG A N 1
ATOM 1287 C CA . ARG A 1 170 ? 24.239 -25.965 -8.057 1.00 49.47 170 ARG A CA 1
ATOM 1288 C C . ARG A 1 170 ? 24.436 -27.148 -9.022 1.00 49.47 170 ARG A C 1
ATOM 1290 O O . ARG A 1 170 ? 24.917 -28.179 -8.573 1.00 49.47 170 ARG A O 1
ATOM 1297 N N . GLY A 1 171 ? 24.166 -27.011 -10.322 1.00 53.94 171 GLY A N 1
ATOM 1298 C CA . GLY A 1 171 ? 24.301 -28.131 -11.280 1.00 53.94 171 GLY A CA 1
ATOM 1299 C C . GLY A 1 171 ? 24.932 -27.808 -12.637 1.00 53.94 171 GLY A C 1
ATOM 1300 O O . GLY A 1 171 ? 25.091 -28.702 -13.456 1.00 53.94 171 GLY A O 1
ATOM 1301 N N . ASN A 1 172 ? 25.304 -26.549 -12.895 1.00 71.38 172 ASN A N 1
ATOM 1302 C CA . ASN A 1 172 ? 25.632 -26.067 -14.245 1.00 71.38 172 ASN A CA 1
ATOM 1303 C C . ASN A 1 172 ? 26.969 -25.311 -14.321 1.00 71.38 172 ASN A C 1
ATOM 1305 O O . ASN A 1 172 ? 27.097 -24.382 -15.116 1.00 71.38 172 ASN A O 1
ATOM 1309 N N . VAL A 1 173 ? 27.952 -25.655 -13.484 1.00 81.50 173 VAL A N 1
ATOM 1310 C CA . VAL A 1 173 ? 29.259 -24.974 -13.456 1.00 81.50 173 VAL A CA 1
ATOM 1311 C C . VAL A 1 173 ? 30.354 -25.904 -13.967 1.00 81.50 173 VAL A C 1
ATOM 1313 O O . VAL A 1 173 ? 30.637 -26.937 -13.365 1.00 81.50 173 VAL A O 1
ATOM 1316 N N . VAL A 1 174 ? 31.016 -25.509 -15.051 1.00 84.38 174 VAL A N 1
ATOM 1317 C CA . VAL A 1 174 ? 32.218 -26.165 -15.569 1.00 84.38 174 VAL A CA 1
ATOM 1318 C C . VAL A 1 174 ? 33.428 -25.321 -15.193 1.00 84.38 174 VAL A C 1
ATOM 1320 O O . VAL A 1 174 ? 33.586 -24.195 -15.659 1.00 84.38 174 VAL A O 1
ATOM 1323 N N . HIS A 1 175 ? 34.298 -25.864 -14.345 1.00 84.56 175 HIS A N 1
ATOM 1324 C CA . HIS A 1 175 ? 35.586 -25.246 -14.039 1.00 84.56 175 HIS A CA 1
ATOM 1325 C C . HIS A 1 175 ? 36.602 -25.611 -15.121 1.00 84.56 175 HIS A C 1
ATOM 1327 O O . HIS A 1 175 ? 36.956 -26.784 -15.279 1.00 84.56 175 HIS A O 1
ATOM 1333 N N . MET A 1 176 ? 37.079 -24.605 -15.849 1.00 85.88 176 MET A N 1
ATOM 1334 C CA . MET A 1 176 ? 38.106 -24.772 -16.869 1.00 85.88 176 MET A CA 1
ATOM 1335 C C . MET A 1 176 ? 39.422 -25.199 -16.225 1.00 85.88 176 MET A C 1
ATOM 1337 O O . MET A 1 176 ? 39.888 -24.595 -15.258 1.00 85.88 176 MET A O 1
ATOM 1341 N N . LYS A 1 177 ? 40.020 -26.241 -16.798 1.00 83.19 177 LYS A N 1
ATOM 1342 C CA . LYS A 1 177 ? 41.370 -26.716 -16.497 1.00 83.19 177 LYS A CA 1
ATOM 1343 C C . LYS A 1 177 ? 42.219 -26.562 -17.751 1.00 83.19 177 LYS A C 1
ATOM 1345 O O . LYS A 1 177 ? 41.684 -26.522 -18.860 1.00 83.19 177 LYS A O 1
ATOM 1350 N N . GLU A 1 178 ? 43.529 -26.478 -17.574 1.00 76.94 178 GLU A N 1
ATOM 1351 C CA . GLU A 1 178 ? 44.461 -26.462 -18.698 1.00 76.94 178 GLU A CA 1
ATOM 1352 C C . GLU A 1 178 ? 44.243 -27.689 -19.602 1.00 76.94 178 GLU A C 1
ATOM 1354 O O . GLU A 1 178 ? 44.007 -28.794 -19.114 1.00 76.94 178 GLU A O 1
ATOM 1359 N N . GLY A 1 179 ? 44.234 -27.466 -20.920 1.00 81.50 179 GLY A N 1
ATOM 1360 C CA . GLY A 1 179 ? 43.981 -28.504 -21.926 1.00 81.50 179 GLY A CA 1
ATOM 1361 C C . GLY A 1 179 ? 42.511 -28.880 -22.161 1.00 81.50 179 GLY A C 1
ATOM 1362 O O . GLY A 1 179 ? 42.248 -29.717 -23.017 1.00 81.50 179 GLY A O 1
ATOM 1363 N N . MET A 1 180 ? 41.543 -28.283 -21.452 1.00 84.88 180 MET A N 1
ATOM 1364 C CA . MET A 1 180 ? 40.119 -28.579 -21.669 1.00 84.88 180 MET A CA 1
ATOM 1365 C C . MET A 1 180 ? 39.625 -28.023 -23.016 1.00 84.88 180 MET A C 1
ATOM 1367 O O . MET A 1 180 ? 39.784 -26.833 -23.295 1.00 84.88 180 MET A O 1
ATOM 1371 N N . SER A 1 181 ? 39.008 -28.879 -23.836 1.00 91.69 181 SER A N 1
ATOM 1372 C CA . SER A 1 181 ? 38.458 -28.506 -25.147 1.00 91.69 181 SER A CA 1
ATOM 1373 C C . SER A 1 181 ? 37.045 -27.906 -25.046 1.00 91.69 181 SER A C 1
ATOM 1375 O O . SER A 1 181 ? 36.384 -28.000 -24.009 1.00 91.69 181 SER A O 1
ATOM 1377 N N . ALA A 1 182 ? 36.547 -27.301 -26.131 1.00 90.44 182 ALA A N 1
ATOM 1378 C CA . ALA A 1 182 ? 35.146 -26.867 -26.213 1.00 90.44 182 ALA A CA 1
ATOM 1379 C C . ALA A 1 182 ? 34.171 -28.052 -26.075 1.00 90.44 182 ALA A C 1
ATOM 1381 O O . ALA A 1 182 ? 33.178 -27.952 -25.357 1.00 90.44 182 ALA A O 1
ATOM 1382 N N . GLU A 1 183 ? 34.503 -29.193 -26.682 1.00 90.19 183 GLU A N 1
ATOM 1383 C CA . GLU A 1 183 ? 33.720 -30.429 -26.600 1.00 90.19 183 GLU A CA 1
ATOM 1384 C C . GLU A 1 183 ? 33.609 -30.942 -25.154 1.00 90.19 183 GLU A C 1
ATOM 1386 O O . GLU A 1 183 ? 32.531 -31.335 -24.703 1.00 90.19 183 GLU A O 1
ATOM 1391 N N . ASP A 1 184 ? 34.692 -30.855 -24.371 1.00 87.56 184 ASP A N 1
ATOM 1392 C CA . ASP A 1 184 ? 34.667 -31.215 -22.950 1.00 87.56 184 ASP A CA 1
ATOM 1393 C C . ASP A 1 184 ? 33.704 -30.349 -22.136 1.00 87.56 184 ASP A C 1
ATOM 1395 O O . ASP A 1 184 ? 33.047 -30.858 -21.224 1.00 87.56 184 ASP A O 1
ATOM 1399 N N . VAL A 1 185 ? 33.619 -29.052 -22.450 1.00 86.44 185 VAL A N 1
ATOM 1400 C CA . VAL A 1 185 ? 32.705 -28.116 -21.780 1.00 86.44 185 VAL A CA 1
ATOM 1401 C C . VAL A 1 185 ? 31.254 -28.442 -22.113 1.00 86.44 185 VAL A C 1
ATOM 1403 O O . VAL A 1 185 ? 30.417 -28.466 -21.209 1.00 86.44 185 VAL A O 1
ATOM 1406 N N . VAL A 1 186 ? 30.953 -28.742 -23.378 1.00 87.94 186 VAL A N 1
ATOM 1407 C CA . VAL A 1 186 ? 29.601 -29.123 -23.810 1.00 87.94 186 VAL A CA 1
ATOM 1408 C C . VAL A 1 186 ? 29.177 -30.433 -23.149 1.00 87.94 186 VAL A C 1
ATOM 1410 O O . VAL A 1 186 ? 28.122 -30.490 -22.519 1.00 87.94 186 VAL A O 1
ATOM 1413 N N . ARG A 1 187 ? 30.035 -31.457 -23.198 1.00 85.44 187 ARG A N 1
ATOM 1414 C CA . ARG A 1 187 ? 29.760 -32.792 -22.647 1.00 85.44 187 ARG A CA 1
ATOM 1415 C C . ARG A 1 187 ? 29.548 -32.788 -21.132 1.00 85.44 187 ARG A C 1
ATOM 1417 O O . ARG A 1 187 ? 28.673 -33.488 -20.632 1.00 85.44 187 ARG A O 1
ATOM 1424 N N . LYS A 1 188 ? 30.331 -32.003 -20.383 1.00 79.56 188 LYS A N 1
ATOM 1425 C CA . LYS A 1 188 ? 30.209 -31.902 -18.913 1.00 79.56 188 LYS A CA 1
ATOM 1426 C C . LYS A 1 188 ? 28.995 -31.092 -18.453 1.00 79.56 188 LYS A C 1
ATOM 1428 O O . LYS A 1 188 ? 28.696 -31.090 -17.264 1.00 79.56 188 LYS A O 1
ATOM 1433 N N . GLY A 1 189 ? 28.307 -30.409 -19.366 1.00 60.94 189 GLY A N 1
ATOM 1434 C CA . GLY A 1 189 ? 27.135 -29.591 -19.072 1.00 60.94 189 GLY A CA 1
ATOM 1435 C C . GLY A 1 189 ? 25.791 -30.332 -19.084 1.00 60.94 189 GLY A C 1
ATOM 1436 O O . GLY A 1 189 ? 24.768 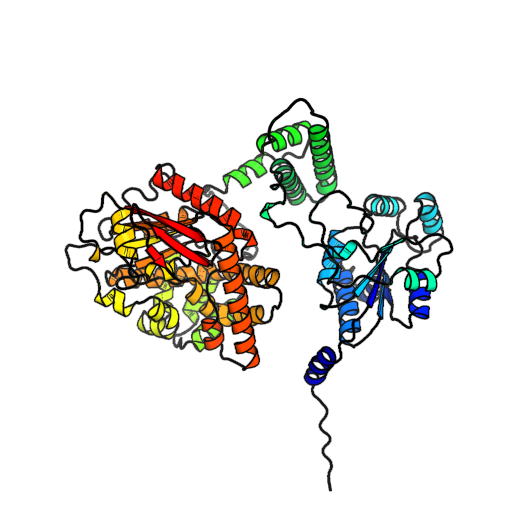-29.663 -18.946 1.00 60.94 189 GLY A O 1
ATOM 1437 N N . CYS A 1 190 ? 25.732 -31.653 -19.277 1.00 37.88 190 CYS A N 1
ATOM 1438 C CA . CYS A 1 190 ? 24.468 -32.385 -19.451 1.00 37.88 190 CYS A CA 1
ATOM 1439 C C . CYS A 1 190 ? 23.838 -32.884 -18.126 1.00 37.88 190 CYS A C 1
ATOM 1441 O O . CYS A 1 190 ? 24.521 -33.503 -17.319 1.00 37.88 190 CYS A O 1
ATOM 1443 N N . PHE A 1 191 ? 22.512 -32.677 -18.013 1.00 41.44 191 PHE A N 1
ATOM 1444 C CA . PHE A 1 191 ? 21.523 -33.121 -17.000 1.00 41.44 191 PHE A CA 1
ATOM 1445 C C . PHE A 1 191 ? 21.432 -32.372 -15.668 1.00 41.44 191 PHE A C 1
ATOM 1447 O O . PHE A 1 191 ? 22.274 -32.599 -14.823 1.00 41.44 191 PHE A O 1
ATOM 1454 N N . TRP A 1 192 ? 20.364 -31.569 -15.496 1.00 35.34 192 TRP A N 1
ATOM 1455 C CA . TRP A 1 192 ? 19.423 -31.521 -14.348 1.00 35.34 192 TRP A CA 1
ATOM 1456 C C . TRP A 1 192 ? 18.142 -30.817 -14.843 1.00 35.34 192 TRP A C 1
ATOM 1458 O O . TRP A 1 192 ? 18.228 -29.723 -15.410 1.00 35.34 192 TRP A O 1
ATOM 1468 N N . SER A 1 193 ? 16.973 -31.443 -14.681 1.00 37.44 193 SER A N 1
ATOM 1469 C CA . SER A 1 193 ? 15.679 -30.798 -14.930 1.00 37.44 193 SER A CA 1
ATOM 1470 C C . SER A 1 193 ? 15.253 -30.016 -13.679 1.00 37.44 193 SER A C 1
ATOM 1472 O O . SER A 1 193 ? 15.729 -30.278 -12.574 1.00 37.44 193 SER A O 1
ATOM 1474 N N . LYS A 1 194 ? 14.363 -29.032 -13.828 1.00 35.38 194 LYS A N 1
ATOM 1475 C CA . LYS A 1 194 ? 13.857 -28.211 -12.710 1.00 35.38 194 LYS A CA 1
ATOM 1476 C C . LYS A 1 194 ? 13.046 -29.032 -11.685 1.00 35.38 194 LYS A C 1
ATOM 1478 O O . LYS A 1 194 ? 12.746 -28.513 -10.615 1.00 35.38 194 LYS A O 1
ATOM 1483 N N . GLU A 1 195 ? 12.706 -30.279 -12.010 1.00 38.38 195 GLU A N 1
ATOM 1484 C CA . GLU A 1 195 ? 11.834 -31.167 -11.233 1.00 38.38 195 GLU A CA 1
ATOM 1485 C C . GLU A 1 195 ? 12.585 -31.951 -10.141 1.00 38.38 195 GLU A C 1
ATOM 1487 O O . GLU A 1 195 ? 11.966 -32.399 -9.183 1.00 38.38 195 GLU A O 1
ATOM 1492 N N . ASP A 1 196 ? 13.919 -32.034 -10.211 1.00 34.69 196 ASP A N 1
ATOM 1493 C CA . ASP A 1 196 ? 14.729 -32.867 -9.305 1.00 34.69 196 ASP A CA 1
ATOM 1494 C C . ASP A 1 196 ? 15.329 -32.098 -8.104 1.00 34.69 196 ASP A C 1
ATOM 1496 O O . ASP A 1 196 ? 16.042 -32.660 -7.270 1.00 34.69 196 ASP A O 1
ATOM 1500 N N . ALA A 1 197 ? 15.079 -30.789 -7.991 1.00 36.88 197 ALA A N 1
ATOM 1501 C CA . ALA A 1 197 ? 15.610 -29.981 -6.897 1.00 36.88 197 ALA A CA 1
ATOM 1502 C C . ALA A 1 197 ? 14.809 -30.194 -5.597 1.00 36.88 197 ALA A C 1
ATOM 1504 O O . ALA A 1 197 ? 13.585 -30.045 -5.619 1.00 36.88 197 ALA A O 1
ATOM 1505 N N . PRO A 1 198 ? 15.453 -30.467 -4.442 1.00 34.47 198 PRO A N 1
ATOM 1506 C CA . PRO A 1 198 ? 14.734 -30.531 -3.177 1.00 34.47 198 PRO A CA 1
ATOM 1507 C C . PRO A 1 198 ? 14.067 -29.173 -2.890 1.00 34.47 198 PRO A C 1
ATOM 1509 O O . PRO A 1 198 ? 14.677 -28.129 -3.159 1.00 34.47 198 PRO A O 1
ATOM 1512 N N . PRO A 1 199 ? 12.829 -29.159 -2.361 1.00 38.59 199 PRO A N 1
ATOM 1513 C CA . PRO A 1 199 ? 12.131 -27.921 -2.045 1.00 38.59 199 PRO A CA 1
ATOM 1514 C C . PRO A 1 199 ? 12.962 -27.084 -1.068 1.00 38.59 199 PRO A C 1
ATOM 1516 O O . PRO A 1 199 ? 13.599 -27.614 -0.155 1.00 38.59 199 PRO A O 1
ATOM 1519 N N . LEU A 1 200 ? 12.976 -25.764 -1.274 1.00 38.00 200 LEU A N 1
ATOM 1520 C CA . LEU A 1 200 ? 13.596 -24.845 -0.322 1.00 38.00 200 LEU A CA 1
ATOM 1521 C C . LEU A 1 200 ? 12.935 -25.027 1.054 1.00 38.00 200 LEU A C 1
ATOM 1523 O O . LEU A 1 200 ? 11.712 -25.192 1.107 1.00 38.00 200 LEU A O 1
ATOM 1527 N N . PRO A 1 201 ? 13.699 -24.962 2.161 1.00 34.88 201 PRO A N 1
ATOM 1528 C CA . PRO A 1 201 ? 13.085 -24.910 3.474 1.00 34.88 201 PRO A CA 1
ATOM 1529 C C . PRO A 1 201 ? 12.158 -23.682 3.538 1.00 34.88 201 PRO A C 1
ATOM 1531 O O . PRO A 1 201 ? 12.501 -22.627 2.984 1.00 34.88 201 PRO A O 1
ATOM 1534 N N . PRO A 1 202 ? 10.983 -23.801 4.180 1.00 42.50 202 PRO A N 1
ATOM 1535 C CA . PRO A 1 202 ? 10.074 -22.683 4.389 1.00 42.50 202 PRO A CA 1
ATOM 1536 C C . PRO A 1 202 ? 10.810 -21.484 5.001 1.00 42.50 202 PRO A C 1
ATOM 1538 O O . PRO A 1 202 ? 11.717 -21.659 5.813 1.00 42.50 202 PRO A O 1
ATOM 1541 N N . LEU A 1 203 ? 10.398 -20.259 4.663 1.00 40.09 203 LEU A N 1
ATOM 1542 C CA . LEU A 1 203 ? 10.953 -19.020 5.237 1.00 40.09 203 LEU A CA 1
ATOM 1543 C C . LEU A 1 203 ? 10.971 -19.027 6.777 1.00 40.09 203 LEU A C 1
ATOM 1545 O O . LEU A 1 203 ? 11.875 -18.455 7.376 1.00 40.09 203 LEU A O 1
ATOM 1549 N N . SER A 1 204 ? 10.039 -19.745 7.410 1.00 39.53 204 SER A N 1
ATOM 1550 C CA . SER A 1 204 ? 9.971 -19.948 8.863 1.00 39.53 204 SER A CA 1
ATOM 1551 C C . SER A 1 204 ? 11.137 -20.749 9.459 1.00 39.53 204 SER A C 1
ATOM 1553 O O . SER A 1 204 ? 11.280 -20.793 10.676 1.00 39.53 204 SER A O 1
ATOM 1555 N N . GLN A 1 205 ? 11.945 -21.411 8.628 1.00 39.75 205 GLN A N 1
ATOM 1556 C CA . GLN A 1 205 ? 13.133 -22.170 9.028 1.00 39.75 205 GLN A CA 1
ATOM 1557 C C . GLN A 1 205 ? 14.441 -21.433 8.699 1.00 39.75 205 GLN A C 1
ATOM 1559 O O . GLN A 1 205 ? 15.519 -21.924 9.030 1.00 39.75 205 GLN A O 1
ATOM 1564 N N . GLN A 1 206 ? 14.377 -20.252 8.071 1.00 42.81 206 GLN A N 1
ATOM 1565 C CA . GLN A 1 206 ? 15.562 -19.417 7.885 1.00 42.81 206 GLN A CA 1
ATOM 1566 C C . GLN A 1 206 ? 15.916 -18.726 9.210 1.00 42.81 206 GLN A C 1
ATOM 1568 O O . GLN A 1 206 ? 15.021 -18.222 9.892 1.00 42.81 206 GLN A O 1
ATOM 1573 N N . PRO A 1 207 ? 17.202 -18.673 9.597 1.00 45.75 207 PRO A N 1
ATOM 1574 C CA . PRO A 1 207 ? 17.595 -17.981 10.814 1.00 45.75 207 PRO A CA 1
ATOM 1575 C C . PRO A 1 207 ? 17.227 -16.488 10.712 1.00 45.75 207 PRO A C 1
ATOM 1577 O O . PRO A 1 207 ? 17.388 -15.897 9.637 1.00 45.75 207 PRO A O 1
ATOM 1580 N N . PRO A 1 208 ? 16.733 -15.867 11.802 1.00 57.12 208 PRO A N 1
ATOM 1581 C CA . PRO A 1 208 ? 16.380 -14.451 11.818 1.00 57.12 208 PRO A CA 1
ATOM 1582 C C . PRO A 1 208 ? 17.560 -13.582 11.366 1.00 57.12 208 PRO A C 1
ATOM 1584 O O . PRO A 1 208 ? 18.726 -13.920 11.587 1.00 57.12 208 PRO A O 1
ATOM 1587 N N . GLN A 1 209 ? 17.258 -12.461 10.701 1.00 63.94 209 GLN A N 1
ATOM 1588 C CA . GLN A 1 209 ? 18.292 -11.531 10.252 1.00 63.94 209 GLN A CA 1
ATOM 1589 C C . GLN A 1 209 ? 19.109 -11.042 11.451 1.00 63.94 209 GLN A C 1
ATOM 1591 O O . GLN A 1 209 ? 18.572 -10.513 12.419 1.00 63.94 209 GLN A O 1
ATOM 1596 N N . ASP A 1 210 ? 20.422 -11.214 11.355 1.00 83.19 210 ASP A N 1
ATOM 1597 C CA . ASP A 1 210 ? 21.385 -10.826 12.375 1.00 83.19 210 ASP A CA 1
ATOM 1598 C C . ASP A 1 210 ? 21.430 -9.295 12.520 1.00 83.19 210 ASP A C 1
ATOM 1600 O O . ASP A 1 210 ? 22.067 -8.597 11.723 1.00 83.19 210 ASP A O 1
ATOM 1604 N N . VAL A 1 211 ? 20.715 -8.776 13.525 1.00 83.25 211 VAL A N 1
ATOM 1605 C CA . VAL A 1 211 ? 20.545 -7.336 13.807 1.00 83.25 211 VAL A CA 1
ATOM 1606 C C . VAL A 1 211 ? 21.895 -6.618 13.898 1.00 83.25 211 VAL A C 1
ATOM 1608 O O . VAL A 1 211 ? 22.033 -5.481 13.439 1.00 83.25 211 VAL A O 1
ATOM 1611 N N . PHE A 1 212 ? 22.920 -7.304 14.400 1.00 91.00 212 PHE A N 1
ATOM 1612 C CA . PHE A 1 212 ? 24.281 -6.792 14.488 1.00 91.00 212 PHE A CA 1
ATOM 1613 C C . PHE A 1 212 ? 24.915 -6.556 13.105 1.00 91.00 212 PHE A C 1
ATOM 1615 O O . PHE A 1 212 ? 25.400 -5.458 12.829 1.00 91.00 212 PHE A O 1
ATOM 1622 N N . ASP A 1 213 ? 24.878 -7.537 12.189 1.00 89.88 213 ASP A N 1
ATOM 1623 C CA . ASP A 1 213 ? 25.407 -7.339 10.825 1.00 89.88 213 ASP A CA 1
ATOM 1624 C C . ASP A 1 213 ? 24.587 -6.300 10.051 1.00 89.88 213 ASP A C 1
ATOM 1626 O O . ASP A 1 213 ? 25.140 -5.509 9.283 1.00 89.88 213 ASP A O 1
ATOM 1630 N N . LEU A 1 214 ? 23.268 -6.269 10.262 1.00 83.75 214 LEU A N 1
ATOM 1631 C CA . LEU A 1 214 ? 22.398 -5.281 9.630 1.00 83.75 214 LEU A CA 1
ATOM 1632 C C . LEU A 1 214 ? 22.765 -3.851 10.057 1.00 83.75 214 LEU A C 1
ATOM 1634 O O . LEU A 1 214 ? 22.861 -2.966 9.205 1.00 83.75 214 LEU A O 1
ATOM 1638 N N . THR A 1 215 ? 23.033 -3.643 11.347 1.00 91.06 215 THR A N 1
ATOM 1639 C CA . THR A 1 215 ? 23.487 -2.361 11.908 1.00 91.06 215 THR A CA 1
ATOM 1640 C C . THR A 1 215 ? 24.820 -1.929 11.293 1.00 91.06 215 THR A C 1
ATOM 1642 O O . THR A 1 215 ? 24.926 -0.821 10.767 1.00 91.06 215 THR A O 1
ATOM 1645 N N . LEU A 1 216 ? 25.810 -2.827 11.219 1.00 93.25 216 LEU A N 1
ATOM 1646 C CA . LEU A 1 216 ? 27.100 -2.523 10.582 1.00 93.25 216 LEU A CA 1
ATOM 1647 C C . LEU A 1 216 ? 26.957 -2.155 9.100 1.00 93.25 216 LEU A C 1
ATOM 1649 O O . LEU A 1 216 ? 27.673 -1.289 8.602 1.00 93.25 216 LEU A O 1
ATOM 1653 N N . ARG A 1 217 ? 26.035 -2.788 8.364 1.00 88.12 217 ARG A N 1
ATOM 1654 C CA . ARG A 1 217 ? 25.768 -2.429 6.959 1.00 88.12 217 ARG A CA 1
ATOM 1655 C C . ARG A 1 217 ? 25.183 -1.026 6.819 1.00 88.12 217 ARG A C 1
ATOM 1657 O O . ARG A 1 217 ? 25.526 -0.338 5.859 1.00 88.12 217 ARG A O 1
ATOM 1664 N N . LYS A 1 218 ? 24.324 -0.601 7.750 1.00 86.88 218 LYS A N 1
ATOM 1665 C CA . LYS A 1 218 ? 23.778 0.763 7.773 1.00 86.88 218 LYS A CA 1
ATOM 1666 C C . LYS A 1 218 ? 24.875 1.795 8.052 1.00 86.88 218 LYS A C 1
ATOM 1668 O O . LYS A 1 218 ? 24.942 2.782 7.327 1.00 86.88 218 LYS A O 1
ATOM 1673 N N . LEU A 1 219 ? 25.773 1.527 9.005 1.00 92.00 219 LEU A N 1
ATOM 1674 C CA . LEU A 1 219 ? 26.938 2.382 9.281 1.00 92.00 219 LEU A CA 1
ATOM 1675 C C . LEU A 1 219 ? 27.841 2.512 8.044 1.00 92.00 219 LEU A C 1
ATOM 1677 O O . LEU A 1 219 ? 28.163 3.623 7.633 1.00 92.00 219 LEU A O 1
ATOM 1681 N N . VAL A 1 220 ? 28.128 1.401 7.349 1.00 88.75 220 VAL A N 1
ATOM 1682 C CA . VAL A 1 220 ? 28.848 1.437 6.060 1.00 88.75 220 VAL A CA 1
ATOM 1683 C C . VAL A 1 220 ? 28.117 2.296 5.027 1.00 88.75 220 VAL A C 1
ATOM 1685 O O . VAL A 1 220 ? 28.750 3.077 4.322 1.00 88.75 220 VAL A O 1
ATOM 1688 N N . SER A 1 221 ? 26.793 2.169 4.918 1.00 80.50 221 SER A N 1
ATOM 1689 C CA . SER A 1 221 ? 26.007 2.969 3.975 1.00 80.50 221 SER A CA 1
ATOM 1690 C C . SER A 1 221 ? 26.082 4.466 4.283 1.00 80.50 221 SER A C 1
ATOM 1692 O O . SER A 1 221 ? 26.212 5.258 3.352 1.00 80.50 221 SER A O 1
ATOM 1694 N N . LEU A 1 222 ? 26.031 4.849 5.563 1.00 86.12 222 LEU A N 1
ATOM 1695 C CA . LEU A 1 222 ? 26.143 6.242 6.002 1.00 86.12 222 LEU A CA 1
ATOM 1696 C C . LEU A 1 222 ? 27.533 6.820 5.710 1.00 86.12 222 LEU A C 1
ATOM 1698 O O . LEU A 1 222 ? 27.638 7.917 5.155 1.00 86.12 222 LEU A O 1
ATOM 1702 N N . SER A 1 223 ? 28.595 6.051 5.976 1.00 87.75 223 SER A N 1
ATOM 1703 C CA . SER A 1 223 ? 29.966 6.411 5.591 1.00 87.75 223 SER A CA 1
ATOM 1704 C C . SER A 1 223 ? 30.079 6.705 4.097 1.00 87.75 223 SER A C 1
ATOM 1706 O O . SER A 1 223 ? 30.619 7.734 3.694 1.00 87.75 223 SER A O 1
ATOM 1708 N N . VAL A 1 224 ? 29.528 5.811 3.269 1.00 82.75 224 VAL A N 1
ATOM 1709 C CA . VAL A 1 224 ? 29.579 5.912 1.803 1.00 82.75 224 VAL A CA 1
ATOM 1710 C C . VAL A 1 224 ? 28.754 7.094 1.295 1.00 82.75 224 VAL A C 1
ATOM 1712 O O . VAL A 1 224 ? 29.148 7.720 0.315 1.00 82.75 224 VAL A O 1
ATOM 1715 N N . SER A 1 225 ? 27.626 7.415 1.940 1.00 75.56 225 SER A N 1
ATOM 1716 C CA . SER A 1 225 ? 26.801 8.560 1.539 1.00 75.56 225 SER A CA 1
ATOM 1717 C C . SER A 1 225 ? 27.462 9.908 1.812 1.00 75.56 225 SER A C 1
ATOM 1719 O O . SER A 1 225 ? 27.211 10.850 1.067 1.00 75.56 225 SER A O 1
ATOM 1721 N N . LYS A 1 226 ? 28.320 10.000 2.839 1.00 80.62 226 LYS A N 1
ATOM 1722 C CA . LYS A 1 226 ? 29.114 11.210 3.100 1.00 80.62 226 LYS A CA 1
ATOM 1723 C C . LYS A 1 226 ? 30.239 11.361 2.078 1.00 80.62 226 LYS A C 1
ATOM 1725 O O . LYS A 1 226 ? 30.496 12.460 1.602 1.00 80.62 226 LYS A O 1
ATOM 1730 N N . ASP A 1 227 ? 30.913 10.259 1.757 1.00 86.69 227 ASP A N 1
ATOM 1731 C CA . ASP A 1 227 ? 32.035 10.243 0.824 1.00 86.69 227 ASP A CA 1
ATOM 1732 C C . ASP A 1 227 ? 32.279 8.820 0.300 1.00 86.69 227 ASP A C 1
ATOM 1734 O O . ASP A 1 227 ? 32.686 7.912 1.030 1.00 86.69 227 ASP A O 1
ATOM 1738 N N . VAL A 1 228 ? 32.069 8.625 -1.004 1.00 74.62 228 VAL A N 1
ATOM 1739 C CA . VAL A 1 228 ? 32.206 7.319 -1.667 1.00 74.62 228 VAL A CA 1
ATOM 1740 C C . VAL A 1 228 ? 33.625 6.753 -1.543 1.00 74.62 228 VAL A C 1
ATOM 1742 O O . VAL A 1 228 ? 33.796 5.530 -1.533 1.00 74.62 228 VAL A O 1
ATOM 1745 N N . SER A 1 229 ? 34.651 7.599 -1.395 1.00 84.38 229 SER A N 1
ATOM 1746 C CA . SER A 1 229 ? 36.033 7.140 -1.217 1.00 84.38 229 SER A CA 1
ATOM 1747 C C . SER A 1 229 ? 36.228 6.348 0.089 1.00 84.38 229 SER A C 1
ATOM 1749 O O . SER A 1 229 ? 37.086 5.460 0.154 1.00 84.38 229 SER A O 1
ATOM 1751 N N . ARG A 1 230 ? 35.357 6.556 1.089 1.00 85.81 230 ARG A N 1
ATOM 1752 C CA . ARG A 1 230 ? 35.366 5.854 2.386 1.00 85.81 230 ARG A CA 1
ATOM 1753 C C . ARG A 1 230 ? 34.830 4.427 2.318 1.00 85.81 230 ARG A C 1
ATOM 1755 O O . ARG A 1 230 ? 35.043 3.647 3.244 1.00 85.81 230 ARG A O 1
ATOM 1762 N N . ALA A 1 231 ? 34.202 4.028 1.207 1.00 72.62 231 ALA A N 1
ATOM 1763 C CA . ALA A 1 231 ? 33.552 2.724 1.053 1.00 72.62 231 ALA A CA 1
ATOM 1764 C C . ALA A 1 231 ? 34.459 1.528 1.376 1.00 72.62 231 ALA A C 1
ATOM 1766 O O . ALA A 1 231 ? 33.999 0.521 1.921 1.00 72.62 231 ALA A O 1
ATOM 1767 N N . LYS A 1 232 ? 35.747 1.621 1.020 1.00 84.19 232 LYS A N 1
ATOM 1768 C CA . LYS A 1 232 ? 36.733 0.570 1.296 1.00 84.19 232 LYS A CA 1
ATOM 1769 C C . LYS A 1 232 ? 37.028 0.482 2.794 1.00 84.19 232 LYS A C 1
ATOM 1771 O O . LYS A 1 232 ? 36.875 -0.591 3.366 1.00 84.19 232 LYS A O 1
ATOM 1776 N N . HIS A 1 233 ? 37.381 1.610 3.410 1.00 91.62 233 HIS A N 1
ATOM 1777 C CA . HIS A 1 233 ? 37.695 1.692 4.834 1.00 91.62 233 HIS A CA 1
ATOM 1778 C C . HIS A 1 233 ? 36.516 1.224 5.699 1.00 91.62 233 HIS A C 1
ATOM 1780 O O . HIS A 1 233 ? 36.671 0.297 6.489 1.00 91.62 233 HIS A O 1
ATOM 1786 N N . ALA A 1 234 ? 35.316 1.750 5.447 1.00 87.62 234 ALA A N 1
ATOM 1787 C CA . ALA A 1 234 ? 34.086 1.373 6.140 1.00 87.62 234 ALA A CA 1
ATOM 1788 C C . ALA A 1 234 ? 33.792 -0.142 6.060 1.00 87.62 234 ALA A C 1
ATOM 1790 O O . ALA A 1 234 ? 33.444 -0.783 7.055 1.00 87.62 234 ALA A O 1
ATOM 1791 N N . ASN A 1 235 ? 33.972 -0.761 4.886 1.00 87.44 235 ASN A N 1
ATOM 1792 C CA . ASN A 1 235 ? 33.799 -2.212 4.747 1.00 87.44 235 ASN A CA 1
ATOM 1793 C C . ASN A 1 235 ? 34.881 -3.020 5.472 1.00 87.44 235 ASN A C 1
ATOM 1795 O O . ASN A 1 235 ? 34.586 -4.108 5.973 1.00 87.44 235 ASN A O 1
ATOM 1799 N N . ASP A 1 236 ? 36.121 -2.535 5.501 1.00 89.19 236 ASP A N 1
ATOM 1800 C CA . ASP A 1 236 ? 37.224 -3.201 6.195 1.00 89.19 236 ASP A CA 1
ATOM 1801 C C . ASP A 1 236 ? 37.035 -3.137 7.723 1.00 89.19 236 ASP A C 1
ATOM 1803 O O . ASP A 1 236 ? 37.249 -4.143 8.408 1.00 89.19 236 ASP A O 1
ATOM 1807 N N . VAL A 1 237 ? 36.503 -2.025 8.242 1.00 92.38 237 VAL A N 1
ATOM 1808 C CA . VAL A 1 237 ? 36.046 -1.894 9.636 1.00 92.38 237 VAL A CA 1
ATOM 1809 C C . VAL A 1 237 ? 34.926 -2.894 9.927 1.00 92.38 237 VAL A C 1
ATOM 1811 O O . VAL A 1 237 ? 35.075 -3.727 10.821 1.00 92.38 237 VAL A O 1
ATOM 1814 N N . ARG A 1 238 ? 33.854 -2.931 9.116 1.00 95.62 238 ARG A N 1
ATOM 1815 C CA . ARG A 1 238 ? 32.760 -3.912 9.280 1.00 95.62 238 ARG A CA 1
ATOM 1816 C C . ARG A 1 238 ? 33.272 -5.356 9.319 1.00 95.62 238 ARG A C 1
ATOM 1818 O O . ARG A 1 238 ? 32.842 -6.140 10.163 1.00 95.62 238 ARG A O 1
ATOM 1825 N N . LYS A 1 239 ? 34.181 -5.735 8.414 1.00 91.81 239 LYS A N 1
ATOM 1826 C CA . LYS A 1 239 ? 34.773 -7.086 8.399 1.00 91.81 239 LYS A CA 1
ATOM 1827 C C . LYS A 1 239 ? 35.570 -7.376 9.668 1.00 91.81 239 LYS A C 1
ATOM 1829 O O . LYS A 1 239 ? 35.491 -8.493 10.175 1.00 91.81 239 LYS A O 1
ATOM 1834 N N . SER A 1 240 ? 36.317 -6.392 10.164 1.00 93.25 240 SER A N 1
ATOM 1835 C CA . SER A 1 240 ? 37.109 -6.515 11.391 1.00 93.25 240 SER A CA 1
ATOM 1836 C C . SER A 1 240 ? 36.207 -6.703 12.610 1.00 93.25 240 SER A C 1
ATOM 1838 O O . SER A 1 240 ? 36.425 -7.629 13.386 1.00 93.25 240 SER A O 1
ATOM 1840 N N . VAL A 1 241 ? 35.119 -5.934 12.710 1.00 94.38 241 VAL A N 1
ATOM 1841 C CA . VAL A 1 241 ? 34.107 -6.077 13.769 1.00 94.38 241 VAL A CA 1
ATOM 1842 C C . VAL A 1 241 ? 33.423 -7.448 13.730 1.00 94.38 241 VAL A C 1
ATOM 1844 O O . VAL A 1 241 ? 33.328 -8.126 14.752 1.00 94.38 241 VAL A O 1
ATOM 1847 N N . LEU A 1 242 ? 33.004 -7.915 12.547 1.00 92.06 242 LEU A N 1
ATOM 1848 C CA . LEU A 1 242 ? 32.415 -9.253 12.387 1.00 92.06 242 LEU A CA 1
ATOM 1849 C C . LEU A 1 242 ? 33.397 -10.379 12.739 1.00 92.06 242 LEU A C 1
ATOM 1851 O O . LEU A 1 242 ? 32.969 -11.452 13.165 1.00 92.06 242 LEU A O 1
ATOM 1855 N N . LYS A 1 243 ? 34.701 -10.166 12.529 1.00 93.31 243 LYS A N 1
ATOM 1856 C CA . LYS A 1 243 ? 35.746 -11.117 12.915 1.00 93.31 243 LYS A CA 1
ATOM 1857 C C . LYS A 1 243 ? 35.927 -11.140 14.434 1.00 93.31 243 LYS A C 1
ATOM 1859 O O . LYS A 1 243 ? 35.871 -12.224 15.003 1.00 93.31 243 LYS A O 1
ATOM 1864 N N . LEU A 1 244 ? 36.043 -9.974 15.074 1.00 91.94 244 LEU A N 1
ATOM 1865 C CA . LEU A 1 244 ? 36.142 -9.853 16.533 1.00 91.94 244 LEU A CA 1
ATOM 1866 C C . LEU A 1 244 ? 34.952 -10.518 17.230 1.00 91.94 244 LEU A C 1
ATOM 1868 O O . LEU A 1 244 ? 35.146 -11.319 18.136 1.00 91.94 244 LEU A O 1
ATOM 1872 N N . ARG A 1 245 ? 33.731 -10.299 16.728 1.00 90.69 245 ARG A N 1
ATOM 1873 C CA . ARG A 1 245 ? 32.523 -10.963 17.238 1.00 90.69 245 ARG A CA 1
ATOM 1874 C C . ARG A 1 245 ? 32.590 -12.494 17.172 1.00 90.69 245 ARG A C 1
ATOM 1876 O O . ARG A 1 245 ? 32.045 -13.168 18.033 1.00 90.69 245 ARG A O 1
ATOM 1883 N N . LYS A 1 246 ? 33.221 -13.067 16.143 1.00 87.75 246 LYS A N 1
ATOM 1884 C CA . LYS A 1 246 ? 33.383 -14.531 16.028 1.00 87.75 246 LYS A CA 1
ATOM 1885 C C . LYS A 1 246 ? 34.449 -15.084 16.973 1.00 87.75 246 LYS A C 1
ATOM 1887 O O . LYS A 1 246 ? 34.409 -16.268 17.302 1.00 87.75 246 LYS A O 1
ATOM 1892 N N . GLU A 1 247 ? 35.432 -14.264 17.328 1.00 89.44 247 GLU A N 1
ATOM 1893 C CA . GLU A 1 247 ? 36.558 -14.634 18.190 1.00 89.44 247 GLU A CA 1
ATOM 1894 C C . GLU A 1 247 ? 36.230 -14.444 19.676 1.00 89.44 247 GLU A C 1
ATOM 1896 O O . GLU A 1 247 ? 36.778 -15.158 20.518 1.00 89.44 247 GLU A O 1
ATOM 1901 N N . ASP A 1 248 ? 35.286 -13.556 19.988 1.00 85.81 248 ASP A N 1
ATOM 1902 C CA . ASP A 1 248 ? 34.752 -13.354 21.327 1.00 85.81 248 ASP A CA 1
ATOM 1903 C C . ASP A 1 248 ? 33.827 -14.509 21.742 1.00 85.81 248 ASP A C 1
ATOM 1905 O O . ASP A 1 248 ? 32.606 -14.482 21.606 1.00 85.81 248 ASP A O 1
ATOM 1909 N N . LYS A 1 249 ? 34.445 -15.579 22.247 1.00 73.19 249 LYS A N 1
ATOM 1910 C CA . LYS A 1 249 ? 33.753 -16.758 22.792 1.00 73.19 249 LYS A CA 1
ATOM 1911 C C . LYS A 1 249 ? 33.163 -16.520 24.189 1.00 73.19 249 LYS A C 1
ATOM 1913 O O . LYS A 1 249 ? 32.599 -17.455 24.754 1.00 73.19 249 LYS A O 1
ATOM 1918 N N . SER A 1 250 ? 33.353 -15.332 24.773 1.00 66.50 250 SER A N 1
ATOM 1919 C CA . SER A 1 250 ? 33.024 -15.047 26.176 1.00 66.50 250 SER A CA 1
ATOM 1920 C C . SER A 1 250 ? 31.606 -14.508 26.386 1.00 66.50 250 SER A C 1
ATOM 1922 O O . SER A 1 250 ? 31.082 -14.582 27.496 1.00 66.50 250 SER A O 1
ATOM 1924 N N . ILE A 1 251 ? 30.954 -14.033 25.322 1.00 57.69 251 ILE A N 1
ATOM 1925 C CA . ILE A 1 251 ? 29.600 -13.476 25.371 1.00 57.69 251 ILE A CA 1
ATOM 1926 C C . ILE A 1 251 ? 28.604 -14.551 24.924 1.00 57.69 251 ILE A C 1
ATOM 1928 O O . ILE A 1 251 ? 28.529 -14.905 23.749 1.00 57.69 251 ILE A O 1
ATOM 1932 N N . SER A 1 252 ? 27.833 -15.099 25.868 1.00 51.16 252 SER A N 1
ATOM 1933 C CA . SER A 1 252 ? 26.875 -16.183 25.600 1.00 51.16 252 SER A CA 1
ATOM 1934 C C . SER A 1 252 ? 25.471 -15.714 25.181 1.00 51.16 252 SER A C 1
ATOM 1936 O O . SER A 1 252 ? 24.527 -16.494 25.296 1.00 51.16 252 SER A O 1
ATOM 1938 N N . THR A 1 253 ? 25.278 -14.477 24.719 1.00 55.03 253 THR A N 1
ATOM 1939 C CA . THR A 1 253 ? 23.935 -13.936 24.424 1.00 55.03 253 THR A CA 1
ATOM 1940 C C . THR A 1 253 ? 23.929 -12.948 23.258 1.00 55.03 253 THR A C 1
ATOM 1942 O O . THR A 1 253 ? 24.951 -12.351 22.935 1.00 55.03 253 THR A O 1
ATOM 1945 N N . GLU A 1 254 ? 22.765 -12.836 22.611 1.00 75.75 254 GLU A N 1
ATOM 1946 C CA . GLU A 1 254 ? 22.461 -12.034 21.420 1.00 75.75 254 GLU A CA 1
ATOM 1947 C C . GLU A 1 254 ? 23.151 -10.663 21.398 1.00 75.75 254 GLU A C 1
ATOM 1949 O O . GLU A 1 254 ? 22.915 -9.817 22.255 1.00 75.75 254 GLU A O 1
ATOM 1954 N N . TYR A 1 255 ? 23.970 -10.432 20.371 1.00 81.94 255 TYR A N 1
ATOM 1955 C CA . TYR A 1 255 ? 24.516 -9.109 20.089 1.00 81.94 255 TYR A CA 1
ATOM 1956 C C . TYR A 1 255 ? 23.393 -8.179 19.630 1.00 81.94 255 TYR A C 1
ATOM 1958 O O . TYR A 1 255 ? 22.694 -8.484 18.657 1.00 81.94 255 TYR A O 1
ATOM 1966 N N . VAL A 1 256 ? 23.257 -7.032 20.291 1.00 87.69 256 VAL A N 1
ATOM 1967 C CA . VAL A 1 256 ? 22.254 -6.019 19.945 1.00 87.69 256 VAL A CA 1
ATOM 1968 C C . VAL A 1 256 ? 22.858 -4.904 19.088 1.00 87.69 256 VAL A C 1
ATOM 1970 O O . VAL A 1 256 ? 24.065 -4.830 18.857 1.00 87.69 256 VAL A O 1
ATOM 1973 N N . GLU A 1 257 ? 22.004 -4.006 18.601 1.00 90.06 257 GLU A N 1
ATOM 1974 C CA . GLU A 1 257 ? 22.392 -2.822 17.822 1.00 90.06 257 GLU A CA 1
ATOM 1975 C C . GLU A 1 257 ? 23.455 -1.964 18.534 1.00 90.06 257 GLU A C 1
ATOM 1977 O O . GLU A 1 257 ? 24.429 -1.545 17.910 1.00 90.06 257 GLU A O 1
ATOM 1982 N N . ALA A 1 258 ? 23.330 -1.780 19.852 1.00 91.25 258 ALA A N 1
ATOM 1983 C CA . ALA A 1 258 ? 24.294 -1.020 20.648 1.00 91.25 258 ALA A CA 1
ATOM 1984 C C . ALA A 1 258 ? 25.705 -1.639 20.638 1.00 91.25 258 ALA A C 1
ATOM 1986 O O . ALA A 1 258 ? 26.695 -0.908 20.599 1.00 91.25 258 ALA A O 1
ATOM 1987 N N . ASP A 1 259 ? 25.817 -2.973 20.609 1.00 92.69 259 ASP A N 1
ATOM 1988 C CA . ASP A 1 259 ? 27.120 -3.639 20.524 1.00 92.69 259 ASP A CA 1
ATOM 1989 C C . ASP A 1 259 ? 27.774 -3.415 19.160 1.00 92.69 259 ASP A C 1
ATOM 1991 O O . ASP A 1 259 ? 28.989 -3.240 19.082 1.00 92.69 259 ASP A O 1
ATOM 1995 N N . ALA A 1 260 ? 26.985 -3.391 18.081 1.00 92.25 260 ALA A N 1
ATOM 1996 C CA . ALA A 1 260 ? 27.497 -3.119 16.740 1.00 92.25 260 ALA A CA 1
ATOM 1997 C C . ALA A 1 260 ? 28.061 -1.697 16.626 1.00 92.25 260 ALA A C 1
ATOM 1999 O O . ALA A 1 260 ? 29.116 -1.519 16.019 1.00 92.25 260 ALA A O 1
ATOM 2000 N N . ILE A 1 261 ? 27.389 -0.711 17.229 1.00 93.56 261 ILE A N 1
ATOM 2001 C CA . ILE A 1 261 ? 27.844 0.687 17.266 1.00 93.56 261 ILE A CA 1
ATOM 2002 C C . ILE A 1 261 ? 29.132 0.806 18.083 1.00 93.56 261 ILE A C 1
ATOM 2004 O O . ILE A 1 261 ? 30.125 1.312 17.567 1.00 93.56 261 ILE A O 1
ATOM 2008 N N . ARG A 1 262 ? 29.162 0.258 19.307 1.00 95.25 262 ARG A N 1
ATOM 2009 C CA . ARG A 1 262 ? 30.364 0.283 20.157 1.00 95.25 262 ARG A CA 1
ATOM 2010 C C . ARG A 1 262 ? 31.559 -0.354 19.448 1.00 95.25 262 ARG A C 1
ATOM 2012 O O . ARG A 1 262 ? 32.627 0.238 19.369 1.00 95.25 262 ARG A O 1
ATOM 2019 N N . MET A 1 263 ? 31.373 -1.545 18.874 1.00 95.06 263 MET A N 1
ATOM 2020 C CA . MET A 1 263 ? 32.468 -2.235 18.189 1.00 95.06 263 MET A CA 1
ATOM 2021 C C . MET A 1 263 ? 32.896 -1.530 16.897 1.00 95.06 263 MET A C 1
ATOM 2023 O O . MET A 1 263 ? 34.060 -1.629 16.512 1.00 95.06 263 MET A O 1
ATOM 2027 N N . TRP A 1 264 ? 31.987 -0.827 16.216 1.00 96.44 264 TRP A N 1
ATOM 2028 C CA . TRP A 1 264 ? 32.329 0.033 15.084 1.00 96.44 264 TRP A CA 1
ATOM 2029 C C . TRP A 1 264 ? 33.246 1.184 15.509 1.00 96.44 264 TRP A C 1
ATOM 2031 O O . TRP A 1 264 ? 34.271 1.405 14.864 1.00 96.44 264 TRP A O 1
ATOM 2041 N N . GLU A 1 265 ? 32.920 1.864 16.609 1.00 95.44 265 GLU A N 1
ATOM 2042 C CA . GLU A 1 265 ? 33.734 2.943 17.183 1.00 95.44 265 GLU A CA 1
ATOM 2043 C C . GLU A 1 265 ? 35.102 2.426 17.655 1.00 95.44 265 GLU A C 1
ATOM 2045 O O . GLU A 1 265 ? 36.135 2.983 17.279 1.00 95.44 265 GLU A O 1
ATOM 2050 N N . ASP A 1 266 ? 35.132 1.298 18.374 1.00 94.56 266 ASP A N 1
ATOM 2051 C CA . ASP A 1 266 ? 36.369 0.650 18.837 1.00 94.56 266 ASP A CA 1
ATOM 2052 C C . ASP A 1 266 ? 37.287 0.256 17.668 1.00 94.56 266 ASP A C 1
ATOM 2054 O O . ASP A 1 266 ? 38.515 0.368 17.737 1.00 94.56 266 ASP A O 1
ATOM 2058 N N . ALA A 1 267 ? 36.691 -0.176 16.553 1.00 94.62 267 ALA A N 1
ATOM 2059 C CA . ALA A 1 267 ? 37.399 -0.506 15.321 1.00 94.62 267 ALA A CA 1
ATOM 2060 C C . ALA A 1 267 ? 37.782 0.730 14.483 1.00 94.62 267 ALA A C 1
ATOM 2062 O O . ALA A 1 267 ? 38.256 0.570 13.354 1.00 94.62 267 ALA A O 1
ATOM 2063 N N . LYS A 1 268 ? 37.624 1.942 15.036 1.00 96.12 268 LYS A N 1
ATOM 2064 C CA . LYS A 1 268 ? 37.899 3.232 14.389 1.00 96.12 268 LYS A CA 1
ATOM 2065 C C . LYS A 1 268 ? 37.118 3.417 13.089 1.00 96.12 268 LYS A C 1
ATOM 2067 O O . LYS A 1 268 ? 37.668 3.895 12.099 1.00 96.12 268 LYS A O 1
ATOM 2072 N N . GLY A 1 269 ? 35.856 2.995 13.082 1.00 92.06 269 GLY A N 1
ATOM 2073 C CA . GLY A 1 269 ? 34.925 3.329 12.015 1.00 92.06 269 GLY A CA 1
ATOM 2074 C C . GLY A 1 269 ? 34.717 4.834 11.888 1.00 92.06 269 GLY A C 1
ATOM 2075 O O . GLY A 1 269 ? 35.022 5.596 12.804 1.00 92.06 269 GLY A O 1
ATOM 2076 N N . ASP A 1 270 ? 34.204 5.269 10.736 1.00 90.94 270 ASP A N 1
ATOM 2077 C CA . ASP A 1 270 ? 33.901 6.685 10.533 1.00 90.94 270 ASP A CA 1
ATOM 2078 C C . ASP A 1 270 ? 32.908 7.187 11.591 1.00 90.94 270 ASP A C 1
ATOM 2080 O O . ASP A 1 270 ? 32.012 6.447 12.015 1.00 90.94 270 ASP A O 1
ATOM 2084 N N . ASP A 1 271 ? 33.034 8.466 11.944 1.00 92.56 271 ASP A N 1
ATOM 2085 C CA . ASP A 1 271 ? 32.088 9.178 12.802 1.00 92.56 271 ASP A CA 1
ATOM 2086 C C . ASP A 1 271 ? 30.768 9.406 12.046 1.00 92.56 271 ASP A C 1
ATOM 2088 O O . ASP A 1 271 ? 30.555 10.398 11.334 1.00 92.56 271 ASP A O 1
ATOM 2092 N N . VAL A 1 272 ? 29.934 8.370 12.084 1.00 89.69 272 VAL A N 1
ATOM 2093 C CA . VAL A 1 272 ? 28.574 8.334 11.535 1.00 89.69 272 VAL A CA 1
ATOM 2094 C C . VAL A 1 272 ? 27.561 7.863 12.577 1.00 89.69 272 VAL A C 1
ATOM 2096 O O . VAL A 1 272 ? 26.411 7.585 12.239 1.00 89.69 272 VAL A O 1
ATOM 2099 N N . THR A 1 273 ? 27.979 7.715 13.838 1.00 86.62 273 THR A N 1
ATOM 2100 C CA . THR A 1 273 ? 27.136 7.173 14.911 1.00 86.62 273 THR A CA 1
ATOM 2101 C C . THR A 1 273 ? 26.096 8.190 15.368 1.00 86.62 273 THR A C 1
ATOM 2103 O O . THR A 1 273 ? 24.971 7.797 15.674 1.00 86.62 273 THR A O 1
ATOM 2106 N N . THR A 1 274 ? 26.403 9.489 15.278 1.00 86.44 274 THR A N 1
ATOM 2107 C CA . THR A 1 274 ? 25.428 10.573 15.476 1.00 86.44 274 THR A CA 1
ATOM 2108 C C . THR A 1 274 ? 24.344 10.552 14.399 1.00 86.44 274 THR A C 1
ATOM 2110 O O . THR A 1 274 ? 23.167 10.518 14.734 1.00 86.44 274 THR A O 1
ATOM 2113 N N . GLU A 1 275 ? 24.696 10.478 13.111 1.00 88.62 275 GLU A N 1
ATOM 2114 C CA . GLU A 1 275 ? 23.702 10.387 12.030 1.00 88.62 275 GLU A CA 1
ATOM 2115 C C . GLU A 1 275 ? 22.940 9.070 12.065 1.00 88.62 275 GLU A C 1
ATOM 2117 O O . GLU A 1 275 ? 21.765 9.026 11.722 1.00 88.62 275 GLU A O 1
ATOM 2122 N N . TYR A 1 276 ? 23.588 7.987 12.489 1.00 87.31 276 TYR A N 1
ATOM 2123 C CA . TYR A 1 276 ? 22.912 6.723 12.727 1.00 87.31 276 TYR A CA 1
ATOM 2124 C C . TYR A 1 276 ? 21.880 6.858 13.854 1.00 87.31 276 TYR A C 1
ATOM 2126 O O . TYR A 1 276 ? 20.744 6.421 13.687 1.00 87.31 276 TYR A O 1
ATOM 2134 N N . ALA A 1 277 ? 22.229 7.519 14.964 1.00 85.06 277 ALA A N 1
ATOM 2135 C CA . ALA A 1 277 ? 21.307 7.814 16.055 1.00 85.06 277 ALA A CA 1
ATOM 2136 C C . ALA A 1 277 ? 20.172 8.739 15.599 1.00 85.06 277 ALA A C 1
ATOM 2138 O O . ALA A 1 277 ? 19.020 8.460 15.908 1.00 85.06 277 ALA A O 1
ATOM 2139 N N . GLU A 1 278 ? 20.456 9.772 14.805 1.00 82.88 278 GLU A N 1
ATOM 2140 C CA . GLU A 1 278 ? 19.443 10.639 14.197 1.00 82.88 278 GLU A CA 1
ATOM 2141 C C . GLU A 1 278 ? 18.564 9.879 13.198 1.00 82.88 278 GLU A C 1
ATOM 2143 O O . GLU A 1 278 ? 17.369 10.127 13.142 1.00 82.88 278 GLU A O 1
ATOM 2148 N N . LEU A 1 279 ? 19.086 8.918 12.435 1.00 77.50 279 LEU A N 1
ATOM 2149 C CA . LEU A 1 279 ? 18.305 8.089 11.509 1.00 77.50 279 LEU A CA 1
ATOM 2150 C C . LEU A 1 279 ? 17.420 7.083 12.263 1.00 77.50 279 LEU A C 1
ATOM 2152 O O . LEU A 1 279 ? 16.281 6.829 11.870 1.00 77.50 279 LEU A O 1
ATOM 2156 N N . SER A 1 280 ? 17.923 6.551 13.376 1.00 76.38 280 SER A N 1
ATOM 2157 C CA . SER A 1 280 ? 17.168 5.690 14.285 1.00 76.38 280 SER A CA 1
ATOM 2158 C C . SER A 1 280 ? 16.120 6.484 15.080 1.00 76.38 280 SER A C 1
ATOM 2160 O O . SER A 1 280 ? 15.018 5.981 15.284 1.00 76.38 280 SER A O 1
ATOM 2162 N N . GLN A 1 281 ? 16.395 7.740 15.450 1.00 63.31 281 GLN A N 1
ATOM 2163 C CA . GLN A 1 281 ? 15.489 8.626 16.201 1.00 63.31 281 GLN A CA 1
ATOM 2164 C C . GLN A 1 281 ? 14.521 9.426 15.320 1.00 63.31 281 GLN A C 1
ATOM 2166 O O . GLN A 1 281 ? 13.416 9.710 15.759 1.00 63.31 281 GLN A O 1
ATOM 2171 N N . SER A 1 282 ? 14.863 9.752 14.072 1.00 45.28 282 SER A N 1
ATOM 2172 C CA . SER A 1 282 ? 13.979 10.440 13.105 1.00 45.28 282 SER A CA 1
ATOM 2173 C C . SER A 1 282 ? 12.860 9.541 12.576 1.00 45.28 282 SER A C 1
ATOM 2175 O O . SER A 1 282 ? 11.924 10.011 11.929 1.00 45.28 282 SER A O 1
ATOM 2177 N N . SER A 1 283 ? 12.885 8.258 12.944 1.00 44.53 283 SER A N 1
ATOM 2178 C CA . SER A 1 283 ? 11.697 7.407 12.931 1.00 44.53 283 SER A CA 1
ATOM 2179 C C . SER A 1 283 ? 10.641 7.821 13.985 1.00 44.53 283 SER A C 1
ATOM 2181 O O . SER A 1 283 ? 9.494 7.383 13.900 1.00 44.53 283 SER A O 1
ATOM 2183 N N . SER A 1 284 ? 10.973 8.745 14.901 1.00 38.06 284 SER A N 1
ATOM 2184 C CA . SER A 1 284 ? 10.095 9.371 15.895 1.00 38.06 284 SER A CA 1
ATOM 2185 C C . SER A 1 284 ? 10.365 10.890 16.074 1.00 38.06 284 SER A C 1
ATOM 2187 O O . SER A 1 284 ? 11.207 11.307 16.862 1.00 38.06 284 SER A O 1
ATOM 2189 N N . THR A 1 285 ? 9.545 11.727 15.419 1.00 32.84 285 THR A N 1
ATOM 2190 C CA . THR A 1 285 ? 9.260 13.174 15.675 1.00 32.84 285 THR A CA 1
ATOM 2191 C C . THR A 1 285 ? 10.226 14.305 15.228 1.00 32.84 285 THR A C 1
ATOM 2193 O O . THR A 1 285 ? 11.413 14.109 15.010 1.00 32.84 285 THR A O 1
ATOM 2196 N N . GLN A 1 286 ? 9.604 15.484 15.002 1.00 39.44 286 GLN A N 1
ATOM 2197 C CA . GLN A 1 286 ? 9.938 16.654 14.151 1.00 39.44 286 GLN A CA 1
ATOM 2198 C C . GLN A 1 286 ? 11.031 17.621 14.672 1.00 39.44 286 GLN A C 1
ATOM 2200 O O . GLN A 1 286 ? 11.251 17.726 15.875 1.00 39.44 286 GLN A O 1
ATOM 2205 N N . ARG A 1 287 ? 11.622 18.424 13.763 1.00 29.73 287 ARG A N 1
ATOM 2206 C CA . ARG A 1 287 ? 12.529 19.563 14.051 1.00 29.73 287 ARG A CA 1
ATOM 2207 C C . ARG A 1 287 ? 11.957 20.897 13.502 1.00 29.73 287 ARG A C 1
ATOM 2209 O O . ARG A 1 287 ? 11.343 20.843 12.437 1.00 29.73 287 ARG A O 1
ATOM 2216 N N . PRO A 1 288 ? 12.159 22.055 14.175 1.00 38.47 288 PRO A N 1
ATOM 2217 C CA . PRO A 1 288 ? 11.716 23.384 13.723 1.00 38.47 288 PRO A CA 1
ATOM 2218 C C . PRO A 1 288 ? 12.825 24.230 13.049 1.00 38.47 288 PRO A C 1
ATOM 2220 O O . PRO A 1 288 ? 14.013 23.973 13.245 1.00 38.47 288 PRO A O 1
ATOM 2223 N N . ASP A 1 289 ? 12.397 25.248 12.288 1.00 40.28 289 ASP A N 1
ATOM 2224 C CA . ASP A 1 289 ? 13.178 26.112 11.376 1.00 40.28 289 ASP A CA 1
ATOM 2225 C C . ASP A 1 289 ? 13.852 27.346 12.021 1.00 40.28 289 ASP A C 1
ATOM 2227 O O . ASP A 1 289 ? 13.307 27.931 12.958 1.00 40.28 289 ASP A O 1
ATOM 2231 N N . LEU A 1 290 ? 14.955 27.822 11.411 1.00 33.84 290 LEU A N 1
ATOM 2232 C CA . LEU A 1 290 ? 15.396 29.234 11.359 1.00 33.84 290 LEU A CA 1
ATOM 2233 C C . LEU A 1 290 ? 16.145 29.539 10.023 1.00 33.84 290 LEU A C 1
ATOM 2235 O O . LEU A 1 290 ? 16.591 28.596 9.369 1.00 33.84 290 LEU A O 1
ATOM 2239 N N . PRO A 1 291 ? 16.252 30.821 9.590 1.00 58.19 291 PRO A N 1
ATOM 2240 C CA . PRO A 1 291 ? 16.201 31.222 8.175 1.00 58.19 291 PRO A CA 1
ATOM 2241 C C . PRO A 1 291 ? 17.517 31.758 7.568 1.00 58.19 291 PRO A C 1
ATOM 2243 O O . PRO A 1 291 ? 18.350 32.292 8.291 1.00 58.19 291 PRO A O 1
ATOM 2246 N N . GLU A 1 292 ? 17.636 31.673 6.232 1.00 34.16 292 GLU A N 1
ATOM 2247 C CA . GLU A 1 292 ? 18.012 32.725 5.246 1.00 34.16 292 GLU A CA 1
ATOM 2248 C C . GLU A 1 292 ? 18.118 32.092 3.822 1.00 34.16 292 GLU A C 1
ATOM 2250 O O . GLU A 1 292 ? 18.625 30.981 3.676 1.00 34.16 292 GLU A O 1
ATOM 2255 N N . GLU A 1 293 ? 17.578 32.745 2.773 1.00 50.72 293 GLU A N 1
ATOM 2256 C CA . GLU A 1 293 ? 17.679 32.345 1.333 1.00 50.72 293 GLU A CA 1
ATOM 2257 C C . GLU A 1 293 ? 19.136 32.453 0.809 1.00 50.72 293 GLU A C 1
ATOM 2259 O O . GLU A 1 293 ? 19.867 33.229 1.428 1.00 50.72 293 GLU A O 1
ATOM 2264 N N . PRO A 1 294 ? 19.620 31.840 -0.321 1.00 57.88 294 PRO A N 1
ATOM 2265 C CA . PRO A 1 294 ? 18.998 31.205 -1.525 1.00 57.88 294 PRO A CA 1
ATOM 2266 C C . PRO A 1 294 ? 19.639 29.793 -1.840 1.00 57.88 294 PRO A C 1
ATOM 2268 O O . PRO A 1 294 ? 20.401 29.346 -0.985 1.00 57.88 294 PRO A O 1
ATOM 2271 N N . PRO A 1 295 ? 19.416 28.993 -2.934 1.00 37.62 295 PRO A N 1
ATOM 2272 C CA . PRO A 1 295 ? 19.092 29.244 -4.355 1.00 37.62 295 PRO A CA 1
ATOM 2273 C C . PRO A 1 295 ? 17.806 28.530 -4.836 1.00 37.62 295 PRO A C 1
ATOM 2275 O O . PRO A 1 295 ? 17.134 27.850 -4.066 1.00 37.62 295 PRO A O 1
ATOM 2278 N N . SER A 1 296 ? 17.436 28.678 -6.118 1.00 39.38 296 SER A N 1
ATOM 2279 C CA . SER A 1 296 ? 16.287 27.967 -6.708 1.00 39.38 296 SER A CA 1
ATOM 2280 C C . SER A 1 296 ? 16.362 26.464 -6.389 1.00 39.38 296 SER A C 1
ATOM 2282 O O . SER A 1 296 ? 17.393 25.847 -6.679 1.00 39.38 296 SER A O 1
ATOM 2284 N N . PRO A 1 297 ? 15.316 25.889 -5.765 1.00 38.50 297 PRO A N 1
ATOM 2285 C CA . PRO A 1 297 ? 15.428 24.612 -5.084 1.00 38.50 297 PRO A CA 1
ATOM 2286 C C . PRO A 1 297 ? 15.706 23.487 -6.084 1.00 38.50 297 PRO A C 1
ATOM 2288 O O . PRO A 1 297 ? 15.163 23.511 -7.195 1.00 38.50 297 PRO A O 1
ATOM 2291 N N . PRO A 1 298 ? 16.499 22.467 -5.702 1.00 43.25 298 PRO A N 1
ATOM 2292 C CA . PRO A 1 298 ? 16.464 21.199 -6.412 1.00 43.25 298 PRO A CA 1
ATOM 2293 C C . PRO A 1 298 ? 15.000 20.760 -6.478 1.00 43.25 298 PRO A C 1
ATOM 2295 O O . PRO A 1 298 ? 14.302 20.776 -5.463 1.00 43.25 298 PRO A O 1
ATOM 2298 N N . SER A 1 299 ? 14.515 20.444 -7.680 1.00 68.81 299 SER A N 1
ATOM 2299 C CA . SER A 1 299 ? 13.146 19.972 -7.880 1.00 68.81 299 SER A CA 1
ATOM 2300 C C . SER A 1 299 ? 12.890 18.830 -6.900 1.00 68.81 299 SER A C 1
ATOM 2302 O O . SER A 1 299 ? 13.577 17.810 -6.995 1.00 68.81 299 SER A O 1
ATOM 2304 N N . ASP A 1 300 ? 11.969 19.022 -5.949 1.00 79.12 300 ASP A N 1
ATOM 2305 C CA . ASP A 1 300 ? 11.585 17.992 -4.982 1.00 79.12 300 ASP A CA 1
ATOM 2306 C C . ASP A 1 300 ? 11.356 16.687 -5.761 1.00 79.12 300 ASP A C 1
ATOM 2308 O O . ASP A 1 300 ? 10.471 16.654 -6.621 1.00 79.12 300 ASP A O 1
ATOM 2312 N N . PRO A 1 301 ? 12.159 15.629 -5.539 1.00 82.75 301 PRO A N 1
ATOM 2313 C CA . PRO A 1 301 ? 12.060 14.397 -6.317 1.00 82.75 301 PRO A CA 1
ATOM 2314 C C . PRO A 1 301 ? 10.696 13.718 -6.148 1.00 82.75 301 PRO A C 1
ATOM 2316 O O . PRO A 1 301 ? 10.330 12.857 -6.947 1.00 82.75 301 PRO A O 1
ATOM 2319 N N . ASN A 1 302 ? 9.927 14.112 -5.128 1.00 87.31 302 ASN A N 1
ATOM 2320 C CA . ASN A 1 302 ? 8.572 13.642 -4.914 1.00 87.31 302 ASN A CA 1
ATOM 2321 C C . ASN A 1 302 ? 7.518 14.512 -5.604 1.00 87.31 302 ASN A C 1
ATOM 2323 O O . ASN A 1 302 ? 6.381 14.059 -5.719 1.00 87.31 302 ASN A O 1
ATOM 2327 N N . ALA A 1 303 ? 7.843 15.696 -6.127 1.00 91.69 303 ALA A N 1
ATOM 2328 C CA . ALA A 1 303 ? 6.886 16.513 -6.866 1.00 91.69 303 ALA A CA 1
ATOM 2329 C C . ALA A 1 303 ? 6.311 15.743 -8.065 1.00 91.69 303 ALA A C 1
ATOM 2331 O O . ALA A 1 303 ? 7.013 14.995 -8.753 1.00 91.69 303 ALA A O 1
ATOM 2332 N N . PHE A 1 304 ? 5.009 15.904 -8.303 1.00 95.00 304 PHE A N 1
ATOM 2333 C CA . PHE A 1 304 ? 4.376 15.362 -9.500 1.00 95.00 304 PHE A CA 1
ATOM 2334 C C . PHE A 1 304 ? 4.826 16.157 -10.720 1.00 95.00 304 PHE A C 1
ATOM 2336 O O . PHE A 1 304 ? 4.857 17.387 -10.707 1.00 95.00 304 PHE A O 1
ATOM 2343 N N . THR A 1 305 ? 5.149 15.449 -11.794 1.00 96.00 305 THR A N 1
ATOM 2344 C CA . THR A 1 305 ? 5.427 16.080 -13.084 1.00 96.00 305 THR A CA 1
ATOM 2345 C C . THR A 1 305 ? 4.125 16.530 -13.760 1.00 96.00 305 THR A C 1
ATOM 2347 O O . THR A 1 305 ? 3.047 15.983 -13.477 1.00 96.00 305 THR A O 1
ATOM 2350 N N . PRO A 1 306 ? 4.187 17.483 -14.710 1.00 95.88 306 PRO A N 1
ATOM 2351 C CA . PRO A 1 306 ? 3.045 17.816 -15.559 1.00 95.88 306 PRO A CA 1
ATOM 2352 C C . PRO A 1 306 ? 2.466 16.596 -16.285 1.00 95.88 306 PRO A C 1
ATOM 2354 O O . PRO A 1 306 ? 1.252 16.479 -16.416 1.00 95.88 306 PRO A O 1
ATOM 2357 N N . GLN A 1 307 ? 3.317 15.657 -16.706 1.00 96.56 307 GLN A N 1
ATOM 2358 C CA . GLN A 1 307 ? 2.912 14.438 -17.402 1.00 96.56 307 GLN A CA 1
ATOM 2359 C C . GLN A 1 307 ? 2.144 13.484 -16.482 1.00 96.56 307 GLN A C 1
ATOM 2361 O O . GLN A 1 307 ? 1.089 12.984 -16.864 1.00 96.56 307 GLN A O 1
ATOM 2366 N N . GLU A 1 308 ? 2.632 13.249 -15.261 1.00 96.38 308 GLU A N 1
ATOM 2367 C CA . GLU A 1 308 ? 1.908 12.423 -14.287 1.00 96.38 308 GLU A CA 1
ATOM 2368 C C . GLU A 1 308 ? 0.587 13.072 -13.872 1.00 96.38 308 GLU A C 1
ATOM 2370 O O . GLU A 1 308 ? -0.426 12.385 -13.755 1.00 96.38 308 GLU A O 1
ATOM 2375 N N . THR A 1 309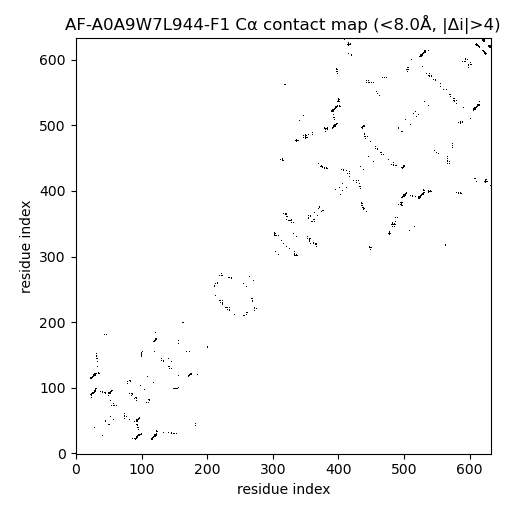 ? 0.576 14.395 -13.696 1.00 97.69 309 THR A N 1
ATOM 2376 C CA . THR A 1 309 ? -0.651 15.130 -13.374 1.00 97.69 309 THR A CA 1
ATOM 2377 C C . THR A 1 309 ? -1.659 15.026 -14.516 1.00 97.69 309 THR A C 1
ATOM 2379 O O . THR A 1 309 ? -2.818 14.696 -14.280 1.00 97.69 309 THR A O 1
ATOM 2382 N N . ALA A 1 310 ? -1.224 15.207 -15.766 1.00 97.00 310 ALA A N 1
ATOM 2383 C CA . ALA A 1 310 ? -2.076 15.024 -16.938 1.00 97.00 310 ALA A CA 1
ATOM 2384 C C . ALA A 1 310 ? -2.637 13.594 -17.033 1.00 97.00 310 ALA A C 1
ATOM 2386 O O . ALA A 1 310 ? -3.809 13.428 -17.374 1.00 97.00 310 ALA A O 1
ATOM 2387 N N . ALA A 1 311 ? -1.845 12.574 -16.680 1.00 97.25 311 ALA A N 1
ATOM 2388 C CA . ALA A 1 311 ? -2.312 11.190 -16.612 1.00 97.25 311 ALA A CA 1
ATOM 2389 C C . ALA A 1 311 ? -3.405 11.005 -15.544 1.00 97.25 311 ALA A C 1
ATOM 2391 O O . ALA A 1 311 ? -4.445 10.426 -15.850 1.00 97.25 311 ALA A O 1
ATOM 2392 N N . ILE A 1 312 ? -3.238 11.574 -14.341 1.00 97.88 312 ILE A N 1
ATOM 2393 C CA . ILE A 1 312 ? -4.282 11.563 -13.298 1.00 97.88 312 ILE A CA 1
ATOM 2394 C C . ILE A 1 312 ? -5.570 12.207 -13.823 1.00 97.88 312 ILE A C 1
ATOM 2396 O O . ILE A 1 312 ? -6.635 11.601 -13.741 1.00 97.88 312 ILE A O 1
ATOM 2400 N N . ILE A 1 313 ? -5.486 13.406 -14.409 1.00 97.81 313 ILE A N 1
ATOM 2401 C CA . ILE A 1 313 ? -6.659 14.101 -14.963 1.00 97.81 313 ILE A CA 1
ATOM 2402 C C . ILE A 1 313 ? -7.330 13.269 -16.063 1.00 97.81 313 ILE A C 1
ATOM 2404 O O . ILE A 1 313 ? -8.557 13.180 -16.113 1.00 97.81 313 ILE A O 1
ATOM 2408 N N . SER A 1 314 ? -6.542 12.642 -16.938 1.00 96.81 314 SER A N 1
ATOM 2409 C CA . SER A 1 314 ? -7.051 11.765 -17.995 1.00 96.81 314 SER A CA 1
ATOM 2410 C C . SER A 1 314 ? -7.784 10.546 -17.428 1.00 96.81 314 SER A C 1
ATOM 2412 O O . SER A 1 314 ? -8.862 10.192 -17.915 1.00 96.81 314 SER A O 1
ATOM 2414 N N . ASN A 1 315 ? -7.242 9.928 -16.376 1.00 97.12 315 ASN A N 1
ATOM 2415 C CA . ASN A 1 315 ? -7.894 8.820 -15.685 1.00 97.12 315 ASN A CA 1
ATOM 2416 C C . ASN A 1 315 ? -9.237 9.281 -15.098 1.00 97.12 315 ASN A C 1
ATOM 2418 O O . ASN A 1 315 ? -10.267 8.695 -15.410 1.00 97.12 315 ASN A O 1
ATOM 2422 N N . LEU A 1 316 ? -9.264 10.390 -14.352 1.00 96.69 316 LEU A N 1
ATOM 2423 C CA . LEU A 1 316 ? -10.497 10.925 -13.754 1.00 96.69 316 LEU A CA 1
ATOM 2424 C C . LEU A 1 316 ? -11.570 11.264 -14.801 1.00 96.69 316 LEU A C 1
ATOM 2426 O O . LEU A 1 316 ? -12.748 10.982 -14.590 1.00 96.69 316 LEU A O 1
ATOM 2430 N N . ARG A 1 317 ? -11.183 11.819 -15.957 1.00 95.44 317 ARG A N 1
ATOM 2431 C CA . ARG A 1 317 ? -12.108 12.078 -17.078 1.00 95.44 317 ARG A CA 1
ATOM 2432 C C . ARG A 1 317 ? -12.731 10.804 -17.628 1.00 95.44 317 ARG A C 1
ATOM 2434 O O . ARG A 1 317 ? -13.911 10.806 -17.963 1.00 95.44 317 ARG A O 1
ATOM 2441 N N . THR A 1 318 ? -11.962 9.717 -17.677 1.00 94.69 318 THR A N 1
ATOM 2442 C CA . THR A 1 318 ? -12.473 8.400 -18.087 1.00 94.69 318 THR A CA 1
ATOM 2443 C C . THR A 1 318 ? -13.586 7.916 -17.152 1.00 94.69 318 THR A C 1
ATOM 2445 O O . THR A 1 318 ? -14.496 7.222 -17.593 1.00 94.69 318 THR A O 1
ATOM 2448 N N . PHE A 1 319 ? -13.563 8.348 -15.889 1.00 93.69 319 PHE A N 1
ATOM 2449 C CA . PHE A 1 319 ? -14.596 8.073 -14.889 1.00 93.69 319 PHE A CA 1
ATOM 2450 C C . PHE A 1 319 ? -15.689 9.155 -14.806 1.00 93.69 319 PHE A C 1
ATOM 2452 O O . PHE A 1 319 ? -16.487 9.165 -13.876 1.00 93.69 319 PHE A O 1
ATOM 2459 N N . GLY A 1 320 ? -15.765 10.075 -15.771 1.00 93.06 320 GLY A N 1
ATOM 2460 C CA . GLY A 1 320 ? -16.839 11.071 -15.839 1.00 93.06 320 GLY A CA 1
ATOM 2461 C C . GLY A 1 320 ? -16.549 12.399 -15.137 1.00 93.06 320 GLY A C 1
ATOM 2462 O O . GLY A 1 320 ? -17.474 13.180 -14.917 1.00 93.06 320 GLY A O 1
ATOM 2463 N N . PHE A 1 321 ? -15.287 12.698 -14.809 1.00 93.88 321 PHE A N 1
ATOM 2464 C CA . PHE A 1 321 ? -14.900 14.032 -14.343 1.00 93.88 321 PHE A CA 1
ATOM 2465 C C . PHE A 1 321 ? -15.070 15.069 -15.467 1.00 93.88 321 PHE A C 1
ATOM 2467 O O . PHE A 1 321 ? -14.392 14.993 -16.494 1.00 93.88 321 PHE A O 1
ATOM 2474 N N . ALA A 1 322 ? -15.964 16.041 -15.261 1.00 88.31 322 ALA A N 1
ATOM 2475 C CA . ALA A 1 322 ? -16.359 17.020 -16.280 1.00 88.31 322 ALA A CA 1
ATOM 2476 C C . ALA A 1 322 ? -15.893 18.466 -16.008 1.00 88.31 322 ALA A C 1
ATOM 2478 O O . ALA A 1 322 ? -16.015 19.313 -16.893 1.00 88.31 322 ALA A O 1
ATOM 2479 N N . SER A 1 323 ? -15.373 18.772 -14.814 1.00 85.12 323 SER A N 1
ATOM 2480 C CA . SER A 1 323 ? -15.002 20.143 -14.425 1.00 85.12 323 SER A CA 1
ATOM 2481 C C . SER A 1 323 ? -13.712 20.632 -15.100 1.00 85.12 323 SER A C 1
ATOM 2483 O O . SER A 1 323 ? -12.951 19.858 -15.693 1.00 85.12 323 SER A O 1
ATOM 2485 N N . SER A 1 324 ? -13.441 21.941 -14.991 1.00 86.31 324 SER A N 1
ATOM 2486 C CA . SER A 1 324 ? -12.173 22.522 -15.451 1.00 86.31 324 SER A CA 1
ATOM 2487 C C . SER A 1 324 ? -10.996 21.873 -14.711 1.00 86.31 324 SER A C 1
ATOM 2489 O O . SER A 1 324 ? -10.959 21.897 -13.481 1.00 86.31 324 SER A O 1
ATOM 2491 N N . PRO A 1 325 ? -10.003 21.310 -15.418 1.00 88.94 325 PRO A N 1
ATOM 2492 C CA . PRO A 1 325 ? -8.884 20.633 -14.777 1.00 88.94 325 PRO A CA 1
ATOM 2493 C C . PRO A 1 325 ? -7.837 21.600 -14.206 1.00 88.94 325 PRO A C 1
ATOM 2495 O O . PRO A 1 325 ? -6.902 21.121 -13.572 1.00 88.94 325 PRO A O 1
ATOM 2498 N N . SER A 1 326 ? -7.920 22.915 -14.461 1.00 91.81 326 SER A N 1
ATOM 2499 C CA . SER A 1 326 ? -6.859 23.884 -14.124 1.00 91.81 326 SER A CA 1
ATOM 2500 C C . SER A 1 326 ? -6.527 23.899 -12.634 1.00 91.81 326 SER A C 1
ATOM 2502 O O . SER A 1 326 ? -5.357 23.830 -12.249 1.00 91.81 326 SER A O 1
ATOM 2504 N N . ASP A 1 327 ? -7.562 23.923 -11.802 1.00 93.94 327 ASP A N 1
ATOM 2505 C CA . ASP A 1 327 ? -7.417 24.101 -10.358 1.00 93.94 327 ASP A CA 1
ATOM 2506 C C . ASP A 1 327 ? -6.952 22.792 -9.722 1.00 93.94 327 ASP A C 1
ATOM 2508 O O . ASP A 1 327 ? -6.006 22.774 -8.933 1.00 93.94 327 ASP A O 1
ATOM 2512 N N . LEU A 1 328 ? -7.510 21.670 -10.189 1.00 96.00 328 LEU A N 1
ATOM 2513 C CA . LEU A 1 328 ? -7.081 20.329 -9.801 1.00 96.00 328 LEU A CA 1
ATOM 2514 C C . LEU A 1 328 ? -5.623 20.054 -10.199 1.00 96.00 328 LEU A C 1
ATOM 2516 O O . LEU A 1 328 ? -4.849 19.514 -9.411 1.00 96.00 328 LEU A O 1
ATOM 2520 N N . THR A 1 329 ? -5.229 20.460 -11.408 1.00 97.19 329 THR A N 1
ATOM 2521 C CA . THR A 1 329 ? -3.848 20.343 -11.902 1.00 97.19 329 THR A CA 1
ATOM 2522 C C . THR A 1 329 ? -2.898 21.135 -11.012 1.00 97.19 329 THR A C 1
ATOM 2524 O O . THR A 1 329 ? -1.879 20.605 -10.570 1.00 97.19 329 THR A O 1
ATOM 2527 N N . SER A 1 330 ? -3.254 22.383 -10.700 1.00 96.50 330 SER A N 1
ATOM 2528 C CA . SER A 1 330 ? -2.453 23.257 -9.839 1.00 96.50 330 SER A CA 1
ATOM 2529 C C . SER A 1 330 ? -2.314 22.686 -8.426 1.00 96.50 330 SER A C 1
ATOM 2531 O O . SER A 1 330 ? -1.218 22.685 -7.862 1.00 96.50 330 SER A O 1
ATOM 2533 N N . LEU A 1 331 ? -3.398 22.134 -7.871 1.00 97.44 331 LEU A N 1
ATOM 2534 C CA . LEU A 1 331 ? -3.396 21.489 -6.560 1.00 97.44 331 LEU A CA 1
ATOM 2535 C C . LEU A 1 331 ? -2.472 20.260 -6.529 1.00 97.44 331 LEU A C 1
ATOM 2537 O O . LEU A 1 331 ? -1.631 20.152 -5.635 1.00 97.44 331 LEU A O 1
ATOM 2541 N N . ILE A 1 332 ? -2.581 19.358 -7.512 1.00 97.50 332 ILE A N 1
ATOM 2542 C CA . ILE A 1 332 ? -1.764 18.134 -7.581 1.00 97.50 332 ILE A CA 1
ATOM 2543 C C . ILE A 1 332 ? -0.283 18.468 -7.777 1.00 97.50 332 ILE A C 1
ATOM 2545 O O . ILE A 1 332 ? 0.551 17.918 -7.059 1.00 97.50 332 ILE A O 1
ATOM 2549 N N . LEU A 1 333 ? 0.057 19.392 -8.681 1.00 96.44 333 LEU A N 1
ATOM 2550 C CA . LEU A 1 333 ? 1.447 19.807 -8.897 1.00 96.44 333 LEU A CA 1
ATOM 2551 C C . LEU A 1 333 ? 2.065 20.399 -7.627 1.00 96.44 333 LEU A C 1
ATOM 2553 O O . LEU A 1 333 ? 3.195 20.072 -7.274 1.00 96.44 333 LEU A O 1
ATOM 2557 N N . ALA A 1 334 ? 1.315 21.239 -6.910 1.00 94.75 334 ALA A N 1
ATOM 2558 C CA . ALA A 1 334 ? 1.823 21.903 -5.718 1.00 94.75 334 ALA A CA 1
ATOM 2559 C C . ALA A 1 334 ? 1.923 20.970 -4.499 1.00 94.75 334 ALA A C 1
ATOM 2561 O O . ALA A 1 334 ? 2.803 21.160 -3.651 1.00 94.75 334 ALA A O 1
ATOM 2562 N N . LYS A 1 335 ? 0.984 20.025 -4.347 1.00 97.00 335 LYS A N 1
ATOM 2563 C CA . LYS A 1 335 ? 0.764 19.298 -3.081 1.00 97.00 335 LYS A CA 1
ATOM 2564 C C . LYS A 1 335 ? 0.852 17.779 -3.192 1.00 97.00 335 LYS A C 1
ATOM 2566 O O . LYS A 1 335 ? 1.163 17.132 -2.198 1.00 97.00 335 LYS A O 1
ATOM 2571 N N . GLY A 1 336 ? 0.630 17.203 -4.371 1.00 94.50 336 GLY A N 1
ATOM 2572 C CA . GLY A 1 336 ? 0.545 15.753 -4.570 1.00 94.50 336 GLY A CA 1
ATOM 2573 C C . GLY A 1 336 ? 1.829 14.993 -4.236 1.00 94.50 336 GLY A C 1
ATOM 2574 O O . GLY A 1 336 ? 1.758 13.819 -3.897 1.00 94.50 336 GLY A O 1
ATOM 2575 N N . GLY A 1 337 ? 2.987 15.656 -4.296 1.00 93.50 337 GLY A N 1
ATOM 2576 C CA . GLY A 1 337 ? 4.285 15.071 -3.950 1.00 93.50 337 GLY A CA 1
ATOM 2577 C C . GLY A 1 337 ? 4.661 15.131 -2.470 1.00 93.50 337 GLY A C 1
ATOM 2578 O O . GLY A 1 337 ? 5.663 14.550 -2.064 1.00 93.50 337 GLY A O 1
ATOM 2579 N N . LYS A 1 338 ? 3.885 15.848 -1.653 1.00 94.25 338 LYS A N 1
ATOM 2580 C CA . LYS A 1 338 ? 4.223 16.080 -0.247 1.00 94.25 338 LYS A CA 1
ATOM 2581 C C . LYS A 1 338 ? 3.906 14.864 0.619 1.00 94.25 338 LYS A C 1
ATOM 2583 O O . LYS A 1 338 ? 3.162 13.963 0.233 1.00 94.25 338 LYS A O 1
ATOM 2588 N N . SER A 1 339 ? 4.453 14.856 1.833 1.00 92.62 339 SER A N 1
ATOM 2589 C CA . SER A 1 339 ? 4.060 13.877 2.844 1.00 92.62 339 SER A CA 1
ATOM 2590 C C . SER A 1 339 ? 2.577 14.026 3.178 1.00 92.62 339 SER A C 1
ATOM 2592 O O . SER A 1 339 ? 2.111 15.116 3.494 1.00 92.62 339 SER A O 1
ATOM 2594 N N . HIS A 1 340 ? 1.862 12.906 3.179 1.00 93.00 340 HIS A N 1
ATOM 2595 C CA . HIS A 1 340 ? 0.468 12.836 3.608 1.00 93.00 340 HIS A CA 1
ATOM 2596 C C . HIS A 1 340 ? 0.306 12.892 5.130 1.00 93.00 340 HIS A C 1
ATOM 2598 O O . HIS A 1 340 ? -0.802 13.050 5.610 1.00 93.00 340 HIS A O 1
ATOM 2604 N N . LYS A 1 341 ? 1.391 12.751 5.902 1.00 92.81 341 LYS A N 1
ATOM 2605 C CA . LYS A 1 341 ? 1.323 12.710 7.373 1.00 92.81 341 LYS A CA 1
ATOM 2606 C C . LYS A 1 341 ? 1.168 14.088 8.025 1.00 92.81 341 LYS A C 1
ATOM 2608 O O . LYS A 1 341 ? 0.962 14.159 9.232 1.00 92.81 341 LYS A O 1
ATOM 2613 N N . ASP A 1 342 ? 1.272 15.164 7.250 1.00 94.94 342 ASP A N 1
ATOM 2614 C CA . ASP A 1 342 ? 0.811 16.485 7.674 1.00 94.94 342 ASP A CA 1
ATOM 2615 C C . ASP A 1 342 ? -0.715 16.521 7.513 1.00 94.94 342 ASP A C 1
ATOM 2617 O O . ASP A 1 342 ? -1.249 16.823 6.441 1.00 94.94 342 ASP A O 1
ATOM 2621 N N . TRP A 1 343 ? -1.419 16.067 8.549 1.00 95.44 343 TRP A N 1
ATOM 2622 C CA . TRP A 1 343 ? -2.851 15.795 8.463 1.00 95.44 343 TRP A CA 1
ATOM 2623 C C . TRP A 1 343 ? -3.695 17.054 8.350 1.00 95.44 343 TRP A C 1
ATOM 2625 O O . TRP A 1 343 ? -4.640 17.052 7.568 1.00 95.44 343 TRP A O 1
ATOM 2635 N N . GLU A 1 344 ? -3.347 18.130 9.054 1.00 96.31 344 GLU A N 1
ATOM 2636 C CA . GLU A 1 344 ? -4.037 19.417 8.914 1.00 96.31 344 GLU A CA 1
ATOM 2637 C C . GLU A 1 344 ? -3.931 19.915 7.472 1.00 96.31 344 GLU A C 1
ATOM 2639 O O . GLU A 1 344 ? -4.936 20.256 6.840 1.00 96.31 344 GLU A O 1
ATOM 2644 N N . HIS A 1 345 ? -2.724 19.850 6.900 1.00 96.19 345 HIS A N 1
ATOM 2645 C CA . HIS A 1 345 ? -2.514 20.208 5.508 1.00 96.19 345 HIS A CA 1
ATOM 2646 C C . HIS A 1 345 ? -3.263 19.287 4.538 1.00 96.19 345 HIS A C 1
ATOM 2648 O O . HIS A 1 345 ? -3.869 19.762 3.574 1.00 96.19 345 HIS A O 1
ATOM 2654 N N . THR A 1 346 ? -3.241 17.977 4.782 1.00 97.56 346 THR A N 1
ATOM 2655 C CA . THR A 1 346 ? -3.915 16.973 3.946 1.00 97.56 346 THR A CA 1
ATOM 2656 C C . THR A 1 346 ? -5.430 17.154 3.966 1.00 97.56 346 THR A C 1
ATOM 2658 O O . THR A 1 346 ? -6.059 17.074 2.914 1.00 97.56 346 THR A O 1
ATOM 2661 N N . ILE A 1 347 ? -6.011 17.467 5.127 1.00 98.06 347 ILE A N 1
ATOM 2662 C CA . ILE A 1 347 ? -7.439 17.766 5.291 1.00 98.06 347 ILE A CA 1
ATOM 2663 C C . ILE A 1 347 ? -7.808 19.041 4.530 1.00 98.06 347 ILE A C 1
ATOM 2665 O O . ILE A 1 347 ? -8.740 19.013 3.728 1.00 98.06 347 ILE A O 1
ATOM 2669 N N . ALA A 1 348 ? -7.040 20.123 4.696 1.00 97.88 348 ALA A N 1
ATOM 2670 C CA . ALA A 1 348 ? -7.270 21.373 3.970 1.00 97.88 348 ALA A CA 1
ATOM 2671 C C . ALA A 1 348 ? -7.150 21.194 2.445 1.00 97.88 348 ALA A C 1
ATOM 2673 O O . ALA A 1 348 ? -7.899 21.788 1.669 1.00 97.88 348 ALA A O 1
ATOM 2674 N N . CYS A 1 349 ? -6.216 20.356 1.987 1.00 98.12 349 CYS A N 1
ATOM 2675 C CA . CYS A 1 349 ? -6.127 20.004 0.574 1.00 98.12 349 CYS A CA 1
ATOM 2676 C C . CYS A 1 349 ? -7.285 19.107 0.127 1.00 98.12 349 CYS A C 1
ATOM 2678 O O . CYS A 1 349 ? -7.713 19.221 -1.016 1.00 98.12 349 CYS A O 1
ATOM 2680 N N . GLY A 1 350 ? -7.803 18.244 1.002 1.00 98.06 350 GLY A N 1
ATOM 2681 C CA . GLY A 1 350 ? -8.969 17.413 0.725 1.00 98.06 350 GLY A CA 1
ATOM 2682 C C . GLY A 1 350 ? -10.247 18.220 0.520 1.00 98.06 350 GLY A C 1
ATOM 2683 O O . GLY A 1 350 ? -10.992 17.934 -0.411 1.00 98.06 350 GLY A O 1
ATOM 2684 N N . GLU A 1 351 ? -10.464 19.277 1.303 1.00 98.00 351 GLU A N 1
ATOM 2685 C CA . GLU A 1 351 ? -11.567 20.223 1.080 1.00 98.00 351 GLU A CA 1
ATOM 2686 C C . GLU A 1 351 ? -11.472 20.870 -0.312 1.00 98.00 351 GLU A C 1
ATOM 2688 O O . GLU A 1 351 ? -12.395 20.758 -1.120 1.00 98.00 351 GLU A O 1
ATOM 2693 N N . LYS A 1 352 ? -10.298 21.414 -0.657 1.00 97.94 352 LYS A N 1
ATOM 2694 C CA . LYS A 1 352 ? -10.031 21.977 -1.994 1.00 97.94 352 LYS A CA 1
ATOM 2695 C C . LYS A 1 352 ? -10.164 20.947 -3.114 1.00 97.94 352 LYS A C 1
ATOM 2697 O O . LYS A 1 352 ? -10.605 21.280 -4.211 1.00 97.94 352 LYS A O 1
ATOM 2702 N N . MET A 1 353 ? -9.786 19.694 -2.860 1.00 97.25 353 MET A N 1
ATOM 2703 C CA . MET A 1 353 ? -9.935 18.593 -3.813 1.00 97.25 353 MET A CA 1
ATOM 2704 C C . MET A 1 353 ? -11.415 18.368 -4.148 1.00 97.25 353 MET A C 1
ATOM 2706 O O . MET A 1 353 ? -11.750 18.209 -5.320 1.00 97.25 353 MET A O 1
ATOM 2710 N N . MET A 1 354 ? -12.305 18.413 -3.150 1.00 97.50 354 MET A N 1
ATOM 2711 C CA . MET A 1 354 ? -13.753 18.290 -3.358 1.00 97.50 354 MET A CA 1
ATOM 2712 C C . MET A 1 354 ? -14.316 19.456 -4.173 1.00 97.50 354 MET A C 1
ATOM 2714 O O . MET A 1 354 ? -15.118 19.227 -5.080 1.00 97.50 354 MET A O 1
ATOM 2718 N N . GLU A 1 355 ? -13.870 20.686 -3.906 1.00 96.19 355 GLU A N 1
ATOM 2719 C CA . GLU A 1 355 ? -14.238 21.870 -4.696 1.00 96.19 355 GLU A CA 1
ATOM 2720 C C . GLU A 1 355 ? -13.806 21.716 -6.160 1.00 96.19 355 GLU A C 1
ATOM 2722 O O . GLU A 1 355 ? -14.630 21.834 -7.068 1.00 96.19 355 GLU A O 1
ATOM 2727 N N . CYS A 1 356 ? -12.539 21.352 -6.393 1.00 96.38 356 CYS A N 1
ATOM 2728 C CA . CYS A 1 356 ? -11.982 21.139 -7.731 1.00 96.38 356 CYS A CA 1
ATOM 2729 C C . CYS A 1 356 ? -12.718 20.036 -8.506 1.00 96.38 356 CYS A C 1
ATOM 2731 O O . CYS A 1 356 ? -12.864 20.109 -9.728 1.00 96.38 356 CYS A O 1
ATOM 2733 N N . LEU A 1 357 ? -13.191 19.002 -7.805 1.00 96.06 357 LEU A N 1
ATOM 2734 C CA . LEU A 1 357 ? -13.951 17.913 -8.410 1.00 96.06 357 LEU A CA 1
ATOM 2735 C C . LEU A 1 357 ? -15.393 18.306 -8.747 1.00 96.06 357 LEU A C 1
ATOM 2737 O O . LEU A 1 357 ? -16.033 17.589 -9.512 1.00 96.06 357 LEU A O 1
ATOM 2741 N N . GLY A 1 358 ? -15.893 19.446 -8.262 1.00 95.69 358 GLY A N 1
ATOM 2742 C CA . GLY A 1 358 ? -17.278 19.884 -8.449 1.00 95.69 358 GLY A CA 1
ATOM 2743 C C . GLY A 1 358 ? -18.245 19.325 -7.399 1.00 95.69 358 GLY A C 1
ATOM 2744 O O . GLY A 1 358 ? -19.434 19.179 -7.675 1.00 95.69 358 GLY A O 1
ATOM 2745 N N . GLY A 1 359 ? -17.743 18.985 -6.209 1.00 95.56 359 GLY A N 1
ATOM 2746 C CA . GLY A 1 359 ? -18.539 18.512 -5.077 1.00 95.56 359 GLY A CA 1
ATOM 2747 C C . GLY A 1 359 ? -18.943 17.035 -5.142 1.00 95.56 359 GLY A C 1
ATOM 2748 O O . GLY A 1 359 ? -18.538 16.276 -6.027 1.00 95.56 359 GLY A O 1
ATOM 2749 N N . MET A 1 360 ? -19.756 16.616 -4.166 1.00 96.06 360 MET A N 1
ATOM 2750 C CA . MET A 1 360 ? -20.052 15.201 -3.914 1.00 96.06 360 MET A CA 1
ATOM 2751 C C . MET A 1 360 ? -20.738 14.496 -5.093 1.00 96.06 360 MET A C 1
ATOM 2753 O O . MET A 1 360 ? -20.404 13.356 -5.388 1.00 96.06 360 MET A O 1
ATOM 2757 N N . GLU A 1 361 ? -21.641 15.159 -5.817 1.00 95.38 361 GLU A N 1
ATOM 2758 C CA . GLU A 1 361 ? -22.346 14.539 -6.953 1.00 95.38 361 GLU A CA 1
ATOM 2759 C C . GLU A 1 361 ? -21.411 14.167 -8.111 1.00 95.38 361 GLU A C 1
ATOM 2761 O O . GLU A 1 361 ? -21.605 13.150 -8.778 1.00 95.38 361 GLU A O 1
ATOM 2766 N N . SER A 1 362 ? -20.359 14.956 -8.334 1.00 95.56 362 SER A N 1
ATOM 2767 C CA . SER A 1 362 ? -19.305 14.613 -9.291 1.00 95.56 362 SER A CA 1
ATOM 2768 C C . SER A 1 362 ? -18.439 13.469 -8.759 1.00 95.56 362 SER A C 1
ATOM 2770 O O . SER A 1 362 ? -18.180 12.494 -9.465 1.00 95.56 362 SER A O 1
ATOM 2772 N N . VAL A 1 363 ? -18.072 13.521 -7.476 1.00 96.31 363 VAL A N 1
ATOM 2773 C CA . VAL A 1 363 ? -17.274 12.476 -6.817 1.00 96.31 363 VAL A CA 1
ATOM 2774 C C . VAL A 1 363 ? -17.982 11.120 -6.807 1.00 96.31 363 VAL A C 1
ATOM 2776 O O . VAL A 1 363 ? -17.330 10.114 -7.074 1.00 96.31 363 VAL A O 1
ATOM 2779 N N . LYS A 1 364 ? -19.304 11.071 -6.599 1.00 95.62 364 LYS A N 1
ATOM 2780 C CA . LYS A 1 364 ? -20.098 9.833 -6.692 1.00 95.62 364 LYS A CA 1
ATOM 2781 C C . LYS A 1 364 ? -20.025 9.183 -8.072 1.00 95.62 364 LYS A C 1
ATOM 2783 O O . LYS A 1 364 ? -20.062 7.963 -8.152 1.00 95.62 364 LYS A O 1
ATOM 2788 N N . LYS A 1 365 ? -19.899 9.971 -9.143 1.00 94.31 365 LYS A N 1
ATOM 2789 C CA . LYS A 1 365 ? -19.735 9.449 -10.510 1.00 94.31 365 LYS A CA 1
ATOM 2790 C C . LYS A 1 365 ? -18.310 8.949 -10.740 1.00 94.31 365 LYS A C 1
ATOM 2792 O O . LYS A 1 365 ? -18.116 7.817 -11.162 1.00 94.31 365 LYS A O 1
ATOM 2797 N N . VAL A 1 366 ? -17.321 9.778 -10.403 1.00 95.50 366 VAL A N 1
ATOM 2798 C CA . VAL A 1 366 ? -15.894 9.492 -10.644 1.00 95.50 366 VAL A CA 1
ATOM 2799 C C . VAL A 1 366 ? -15.384 8.325 -9.800 1.00 95.50 366 VAL A C 1
ATOM 2801 O O . VAL A 1 366 ? -14.591 7.510 -10.265 1.00 95.50 366 VAL A O 1
ATOM 2804 N N . PHE A 1 367 ? -15.851 8.224 -8.561 1.00 96.25 367 PHE A N 1
ATOM 2805 C CA . PHE A 1 367 ? -15.442 7.209 -7.597 1.00 96.25 367 PHE A CA 1
ATOM 2806 C C . PHE A 1 367 ? -16.625 6.327 -7.191 1.00 96.25 367 PHE A C 1
ATOM 2808 O O . PHE A 1 367 ? -16.752 5.957 -6.023 1.00 96.25 367 PHE A O 1
ATOM 2815 N N . GLU A 1 368 ? -17.478 5.973 -8.160 1.00 95.25 368 GLU A N 1
ATOM 2816 C CA . GLU A 1 368 ? -18.685 5.160 -7.953 1.00 95.25 368 GLU A CA 1
ATOM 2817 C C . GLU A 1 368 ? -18.394 3.925 -7.101 1.00 95.25 368 GLU A C 1
ATOM 2819 O O . GLU A 1 368 ? -19.055 3.712 -6.090 1.00 95.25 368 GLU A O 1
ATOM 2824 N N . ARG A 1 369 ? -17.340 3.167 -7.432 1.00 94.00 369 ARG A N 1
ATOM 2825 C CA . ARG A 1 369 ? -16.943 1.982 -6.661 1.00 94.00 369 ARG A CA 1
ATOM 2826 C C . ARG A 1 369 ? -16.680 2.309 -5.188 1.00 94.00 369 ARG A C 1
ATOM 2828 O O . ARG A 1 369 ? -17.198 1.623 -4.322 1.00 94.00 369 ARG A O 1
ATOM 2835 N N . THR A 1 370 ? -15.924 3.367 -4.887 1.00 95.44 370 THR A N 1
ATOM 2836 C CA . THR A 1 370 ? -15.641 3.782 -3.500 1.00 95.44 370 THR A CA 1
ATOM 2837 C C . THR A 1 370 ? -16.913 4.173 -2.749 1.00 95.44 370 THR A C 1
ATOM 2839 O O . THR A 1 370 ? -17.030 3.887 -1.563 1.00 95.44 370 THR A O 1
ATOM 2842 N N . VAL A 1 371 ? -17.869 4.821 -3.413 1.00 96.81 371 VAL A N 1
ATOM 2843 C CA . VAL A 1 371 ? -19.125 5.265 -2.789 1.00 96.81 371 VAL A CA 1
ATOM 2844 C C . VAL A 1 371 ? -20.099 4.098 -2.596 1.00 96.81 371 VAL A C 1
ATOM 2846 O O . VAL A 1 371 ? -20.690 3.961 -1.523 1.00 96.81 371 VAL A O 1
ATOM 2849 N N . VAL A 1 372 ? -20.260 3.254 -3.616 1.00 95.44 372 VAL A N 1
ATOM 2850 C CA . VAL A 1 372 ? -21.198 2.125 -3.634 1.00 95.44 372 VAL A CA 1
ATOM 2851 C C . VAL A 1 372 ? -20.697 0.984 -2.754 1.00 95.44 372 VAL A C 1
ATOM 2853 O O . VAL A 1 372 ? -21.399 0.591 -1.819 1.00 95.44 372 VAL A O 1
ATOM 2856 N N . ASP A 1 373 ? -19.477 0.493 -2.989 1.00 94.06 373 ASP A N 1
ATOM 2857 C CA . ASP A 1 373 ? -18.889 -0.597 -2.197 1.00 94.06 373 ASP A CA 1
ATOM 2858 C C . ASP A 1 373 ? -18.587 -0.121 -0.768 1.00 94.06 373 ASP A C 1
ATOM 2860 O O . ASP A 1 373 ? -18.718 -0.890 0.185 1.00 94.06 373 ASP A O 1
ATOM 2864 N N . GLY A 1 374 ? -18.279 1.170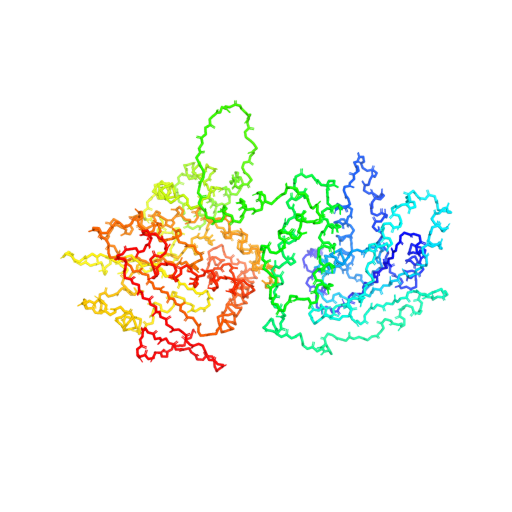 -0.603 1.00 95.94 374 GLY A N 1
ATOM 2865 C CA . GLY A 1 374 ? -18.138 1.821 0.696 1.00 95.94 374 GLY A CA 1
ATOM 2866 C C . GLY A 1 374 ? -19.459 2.070 1.429 1.00 95.94 374 GLY A C 1
ATOM 2867 O O . GLY A 1 374 ? -19.416 2.509 2.571 1.00 95.94 374 GLY A O 1
ATOM 2868 N N . ARG A 1 375 ? -20.626 1.779 0.833 1.00 97.25 375 ARG A N 1
ATOM 2869 C CA . ARG A 1 375 ? -21.960 1.884 1.467 1.00 97.25 375 ARG A CA 1
ATOM 2870 C C . ARG A 1 375 ? -22.396 3.301 1.856 1.00 97.25 375 ARG A C 1
ATOM 2872 O O . ARG A 1 375 ? -23.133 3.471 2.826 1.00 97.25 375 ARG A O 1
ATOM 2879 N N . TRP A 1 376 ? -22.013 4.318 1.084 1.00 97.88 376 TRP A N 1
ATOM 2880 C CA . TRP A 1 376 ? -22.335 5.722 1.381 1.00 97.88 376 TRP A CA 1
ATOM 2881 C C . TRP A 1 376 ? -23.827 5.970 1.659 1.00 97.88 376 TRP A C 1
ATOM 2883 O O . TRP A 1 376 ? -24.182 6.475 2.719 1.00 97.88 376 TRP A O 1
ATOM 2893 N N . GLU A 1 377 ? -24.717 5.587 0.735 1.00 97.81 377 GLU A N 1
ATOM 2894 C CA . GLU A 1 377 ? -26.161 5.868 0.856 1.00 97.81 377 GLU A CA 1
ATOM 2895 C C . GLU A 1 377 ? -26.805 5.139 2.045 1.00 97.81 377 GLU A C 1
ATOM 2897 O O . GLU A 1 377 ? -27.681 5.668 2.736 1.00 97.81 377 GLU A O 1
ATOM 2902 N N . GLN A 1 378 ? -26.333 3.924 2.325 1.00 97.56 378 GLN A N 1
ATOM 2903 C CA . GLN A 1 378 ? -26.788 3.139 3.464 1.00 97.56 378 GLN A CA 1
ATOM 2904 C C . GLN A 1 378 ? -26.339 3.773 4.789 1.00 97.56 378 GLN A C 1
ATOM 2906 O O . GLN A 1 378 ? -27.155 3.932 5.697 1.00 97.56 378 GLN A O 1
ATOM 2911 N N . ALA A 1 379 ? -25.075 4.196 4.881 1.00 97.94 379 ALA A N 1
ATOM 2912 C CA . ALA A 1 379 ? -24.534 4.898 6.041 1.00 97.94 379 ALA A CA 1
ATOM 2913 C C . ALA A 1 379 ? -25.238 6.241 6.290 1.00 97.94 379 ALA A C 1
ATOM 2915 O O . ALA A 1 379 ? -25.588 6.550 7.427 1.00 97.94 379 ALA A O 1
ATOM 2916 N N . ALA A 1 380 ? -25.518 6.999 5.224 1.00 97.69 380 ALA A N 1
ATOM 2917 C CA . ALA A 1 380 ? -26.283 8.244 5.278 1.00 97.69 380 ALA A CA 1
ATOM 2918 C C . ALA A 1 380 ? -27.679 8.032 5.878 1.00 97.69 380 ALA A C 1
ATOM 2920 O O . ALA A 1 380 ? -28.123 8.795 6.739 1.00 97.69 380 ALA A O 1
ATOM 2921 N N . SER A 1 381 ? -28.351 6.967 5.438 1.00 97.56 381 SER A N 1
ATOM 2922 C CA . SER A 1 381 ? -29.706 6.613 5.869 1.00 97.56 381 SER A CA 1
ATOM 2923 C C . SER A 1 381 ? -29.750 6.040 7.289 1.00 97.56 381 SER A C 1
ATOM 2925 O O . SER A 1 381 ? -30.772 6.142 7.959 1.00 97.56 381 SER A O 1
ATOM 2927 N N . SER A 1 382 ? -28.646 5.452 7.758 1.00 96.75 382 SER A N 1
ATOM 2928 C CA . SER A 1 382 ? -28.499 4.866 9.100 1.00 96.75 382 SER A CA 1
ATOM 2929 C C . SER A 1 382 ? -27.810 5.792 10.106 1.00 96.75 382 SER A C 1
ATOM 2931 O O . SER A 1 382 ? -27.352 5.328 11.153 1.00 96.75 382 SER A O 1
ATOM 2933 N N . ARG A 1 383 ? -27.710 7.095 9.808 1.00 95.69 383 ARG A N 1
ATOM 2934 C CA . ARG A 1 383 ? -27.104 8.062 10.730 1.00 95.69 383 ARG A CA 1
ATOM 2935 C C . ARG A 1 383 ? -27.822 8.050 12.090 1.00 95.69 383 ARG A C 1
ATOM 2937 O O . ARG A 1 383 ? -29.056 7.984 12.124 1.00 95.69 383 ARG A O 1
ATOM 2944 N N . PRO A 1 384 ? -27.094 8.143 13.213 1.00 94.25 384 PRO A N 1
ATOM 2945 C CA . PRO A 1 384 ? -27.733 8.201 14.520 1.00 94.25 384 PRO A CA 1
ATOM 2946 C C . PRO A 1 384 ? -28.636 9.429 14.661 1.00 94.25 384 PRO A C 1
ATOM 2948 O O . PRO A 1 384 ? -28.357 10.501 14.124 1.00 94.25 384 PRO A O 1
ATOM 2951 N N . SER A 1 385 ? -29.728 9.275 15.409 1.00 91.94 385 SER A N 1
ATOM 2952 C CA . SER A 1 385 ? -30.569 10.406 15.808 1.00 91.94 385 SER A CA 1
ATOM 2953 C C . SER A 1 385 ? -29.975 11.104 17.029 1.00 91.94 385 SER A C 1
ATOM 2955 O O . SER A 1 385 ? -29.499 10.438 17.949 1.00 91.94 385 SER A O 1
ATOM 2957 N N . SER A 1 386 ? -30.055 12.437 17.067 1.00 86.62 386 SER A N 1
ATOM 2958 C CA . SER A 1 386 ? -29.715 13.221 18.262 1.00 86.62 386 SER A CA 1
ATOM 2959 C C . SER A 1 386 ? -30.497 12.698 19.481 1.00 86.62 386 SER A C 1
ATOM 2961 O O . SER A 1 386 ? -31.699 12.452 19.346 1.00 86.62 386 SER A O 1
ATOM 2963 N N . PRO A 1 387 ? -29.861 12.513 20.655 1.00 91.44 387 PRO A N 1
ATOM 2964 C CA . PRO A 1 387 ? -28.535 13.014 21.047 1.00 91.44 387 PRO A CA 1
ATOM 2965 C C . PRO A 1 387 ? -27.353 12.061 20.775 1.00 91.44 387 PRO A C 1
ATOM 2967 O O . PRO A 1 387 ? -26.245 12.326 21.241 1.00 91.44 387 PRO A O 1
ATOM 2970 N N . ASN A 1 388 ? -27.549 10.950 20.058 1.00 94.31 388 ASN A N 1
ATOM 2971 C CA . ASN A 1 388 ? -26.482 9.970 19.842 1.00 94.31 388 ASN A CA 1
ATOM 2972 C C . ASN A 1 388 ? -25.447 10.482 18.835 1.00 94.31 388 ASN A C 1
ATOM 2974 O O . ASN A 1 388 ? -25.795 10.911 17.735 1.00 94.31 388 ASN A O 1
ATOM 2978 N N . LYS A 1 389 ? -24.165 10.389 19.201 1.00 96.81 389 LYS A N 1
ATOM 2979 C CA . LYS A 1 389 ? -23.054 10.736 18.309 1.00 96.81 389 LYS A CA 1
ATOM 2980 C C . LYS A 1 389 ? -22.808 9.621 17.281 1.00 96.81 389 LYS A C 1
ATOM 2982 O O . LYS A 1 389 ? -22.872 8.445 17.653 1.00 96.81 389 LYS A O 1
ATOM 2987 N N . PRO A 1 390 ? -22.486 9.955 16.020 1.00 98.19 390 PRO A N 1
ATOM 2988 C CA . PRO A 1 390 ? -21.924 9.004 15.064 1.00 98.19 390 PRO A CA 1
ATOM 2989 C C . PRO A 1 390 ? -20.586 8.426 15.521 1.00 98.19 390 PRO A C 1
ATOM 2991 O O . PRO A 1 390 ? -19.905 8.974 16.386 1.00 98.19 390 PRO A O 1
ATOM 2994 N N . TRP A 1 391 ? -20.213 7.301 14.921 1.00 98.56 391 TRP A N 1
ATOM 2995 C CA . TRP A 1 391 ? -18.953 6.610 15.159 1.00 98.56 391 TRP A CA 1
ATOM 2996 C C . TRP A 1 391 ? -17.918 6.951 14.092 1.00 98.56 391 TRP A C 1
A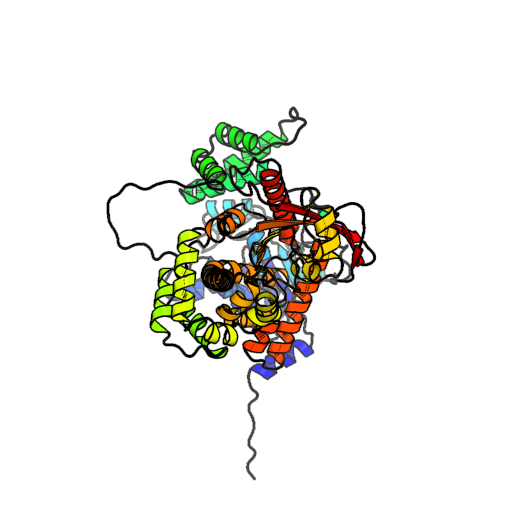TOM 2998 O O . TRP A 1 391 ? -18.206 6.906 12.899 1.00 98.56 391 TRP A O 1
ATOM 3008 N N . VAL A 1 392 ? -16.683 7.202 14.510 1.00 98.69 392 VAL A N 1
ATOM 3009 C CA . VAL A 1 392 ? -15.507 7.065 13.652 1.00 98.69 392 VAL A CA 1
ATOM 3010 C C . VAL A 1 392 ? -14.722 5.851 14.116 1.00 98.69 392 VAL A C 1
ATOM 3012 O O . VAL A 1 392 ? -14.385 5.714 15.292 1.00 98.69 392 VAL A O 1
ATOM 3015 N N . VAL A 1 393 ? -14.460 4.947 13.179 1.00 98.62 393 VAL A N 1
ATOM 3016 C CA . VAL A 1 393 ? -13.813 3.671 13.454 1.00 98.62 393 VAL A CA 1
ATOM 3017 C C . VAL A 1 393 ? -12.491 3.591 12.715 1.00 98.62 393 VAL A C 1
ATOM 3019 O O . VAL A 1 393 ? -12.451 3.643 11.484 1.00 98.62 393 VAL A O 1
ATOM 3022 N N . LEU A 1 394 ? -11.408 3.398 13.458 1.00 98.25 394 LEU A N 1
ATOM 3023 C CA . LEU A 1 394 ? -10.120 3.020 12.900 1.00 98.25 394 LEU A CA 1
ATOM 3024 C C . LEU A 1 394 ? -9.984 1.495 12.927 1.00 98.25 394 LEU A C 1
ATOM 3026 O O . LEU A 1 394 ? -10.057 0.870 13.977 1.00 98.25 394 LEU A O 1
ATOM 3030 N N . VAL A 1 395 ? -9.780 0.883 11.770 1.00 97.69 395 VAL A N 1
ATOM 3031 C CA . VAL A 1 395 ? -9.664 -0.567 11.616 1.00 97.69 395 VAL A CA 1
ATOM 3032 C C . VAL A 1 395 ? -8.196 -0.913 11.379 1.00 97.69 395 VAL A C 1
ATOM 3034 O O . VAL A 1 395 ? -7.628 -0.562 10.340 1.00 97.69 395 VAL A O 1
ATOM 3037 N N . THR A 1 396 ? -7.574 -1.583 12.348 1.00 96.38 396 THR A N 1
ATOM 3038 C CA . THR A 1 396 ? -6.140 -1.915 12.375 1.00 96.38 396 THR A CA 1
ATOM 3039 C C . THR A 1 396 ? -5.907 -3.425 12.396 1.00 96.38 396 THR A C 1
ATOM 3041 O O . THR A 1 396 ? -6.841 -4.231 12.411 1.00 96.38 396 THR A O 1
ATOM 3044 N N . GLY A 1 397 ? -4.635 -3.818 12.364 1.00 91.56 397 GLY A N 1
ATOM 3045 C CA . GLY A 1 397 ? -4.210 -5.210 12.349 1.00 91.56 397 GLY A CA 1
ATOM 3046 C C . GLY A 1 397 ? -3.673 -5.649 10.991 1.00 91.56 397 GLY A C 1
ATOM 3047 O O . GLY A 1 397 ? -3.591 -4.885 10.017 1.00 91.56 397 GLY A O 1
ATOM 3048 N N . LEU A 1 398 ? -3.279 -6.918 10.930 1.00 87.69 398 LEU A N 1
ATOM 3049 C CA . LEU A 1 398 ? -2.525 -7.453 9.806 1.00 87.69 398 LEU A CA 1
ATOM 3050 C C . LEU A 1 398 ? -3.371 -7.577 8.526 1.00 87.69 398 LEU A C 1
ATOM 3052 O O . LEU A 1 398 ? -4.537 -7.980 8.530 1.00 87.69 398 LEU A O 1
ATOM 3056 N N . ASN A 1 399 ? -2.758 -7.272 7.382 1.00 80.38 399 ASN A N 1
ATOM 3057 C CA . ASN A 1 399 ? -3.356 -7.557 6.080 1.00 80.38 399 ASN A CA 1
ATOM 3058 C C . ASN A 1 399 ? -3.437 -9.070 5.829 1.00 80.38 399 ASN A C 1
ATOM 3060 O O . ASN A 1 399 ? -2.507 -9.805 6.122 1.00 80.38 399 ASN A O 1
ATOM 3064 N N . GLY A 1 400 ? -4.547 -9.528 5.246 1.00 82.31 400 GLY A N 1
ATOM 3065 C CA . GLY A 1 400 ? -4.813 -10.954 4.987 1.00 82.31 400 GLY A CA 1
ATOM 3066 C C . GLY A 1 400 ? -6.092 -11.440 5.662 1.00 82.31 400 GLY A C 1
ATOM 3067 O O . GLY A 1 400 ? -6.897 -12.128 5.039 1.00 82.31 400 GLY A O 1
ATOM 3068 N N . ILE A 1 401 ? -6.392 -10.899 6.840 1.00 84.12 401 ILE A N 1
ATOM 3069 C CA . ILE A 1 401 ? -7.597 -11.202 7.629 1.00 84.12 401 ILE A CA 1
ATOM 3070 C C . ILE A 1 401 ? -8.897 -10.646 6.990 1.00 84.12 401 ILE A C 1
ATOM 3072 O O . ILE A 1 401 ? -9.985 -10.825 7.514 1.00 84.12 401 ILE A O 1
ATOM 3076 N N . ARG A 1 402 ? -8.799 -9.968 5.834 1.00 82.44 402 ARG A N 1
ATOM 3077 C CA . ARG A 1 402 ? -9.914 -9.296 5.135 1.00 82.44 402 ARG A CA 1
ATOM 3078 C C . ARG A 1 402 ? -10.745 -8.415 6.069 1.00 82.44 402 ARG A C 1
ATOM 3080 O O . ARG A 1 402 ? -11.955 -8.571 6.153 1.00 82.44 402 ARG A O 1
ATOM 3087 N N . LYS A 1 403 ? -10.080 -7.467 6.735 1.00 90.88 403 LYS A N 1
ATOM 3088 C CA . LYS A 1 403 ? -10.681 -6.579 7.741 1.00 90.88 403 LYS A CA 1
ATOM 3089 C C . LYS A 1 403 ? -12.032 -6.010 7.289 1.00 90.88 403 LYS A C 1
ATOM 3091 O O . LYS A 1 403 ? -13.007 -6.156 8.009 1.00 90.88 403 LYS A O 1
ATOM 3096 N N . SER A 1 404 ? -12.125 -5.489 6.065 1.00 86.38 404 SER A N 1
ATOM 3097 C CA . SER A 1 404 ? -13.384 -4.993 5.487 1.00 86.38 404 SER A CA 1
ATOM 3098 C C . SER A 1 404 ? -14.477 -6.070 5.396 1.00 86.38 404 SER A C 1
ATOM 3100 O O . SER A 1 404 ? -15.587 -5.856 5.862 1.00 86.38 404 SER A O 1
ATOM 3102 N N . THR A 1 405 ? -14.153 -7.257 4.875 1.00 88.69 405 THR A N 1
ATOM 3103 C CA . THR A 1 405 ? -15.086 -8.398 4.789 1.00 88.69 405 THR A CA 1
ATOM 3104 C C . THR A 1 405 ? -15.498 -8.920 6.165 1.00 88.69 405 THR A C 1
ATOM 3106 O O . THR A 1 405 ? -16.623 -9.383 6.331 1.00 88.69 405 THR A O 1
ATOM 3109 N N . SER A 1 406 ? -14.614 -8.843 7.163 1.00 92.62 406 SER A N 1
ATOM 3110 C CA . SER A 1 406 ? -14.936 -9.188 8.551 1.00 92.62 406 SER A CA 1
ATOM 3111 C C . SER A 1 406 ? -15.983 -8.238 9.137 1.00 92.62 406 SER A C 1
ATOM 3113 O O . SER A 1 406 ? -16.833 -8.671 9.908 1.00 92.62 406 SER A O 1
ATOM 3115 N N . LEU A 1 407 ? -15.983 -6.966 8.723 1.00 94.19 407 LEU A N 1
ATOM 3116 C CA . LEU A 1 407 ? -16.984 -5.976 9.141 1.00 94.19 407 LEU A CA 1
ATOM 3117 C C . LEU A 1 407 ? -18.361 -6.183 8.488 1.00 94.19 407 LEU A C 1
ATOM 3119 O O . LEU A 1 407 ? -19.345 -5.628 8.978 1.00 94.19 407 LEU A O 1
ATOM 3123 N N . ASP A 1 408 ? -18.437 -6.980 7.416 1.00 93.19 408 ASP A N 1
ATOM 3124 C CA . ASP A 1 408 ? -19.690 -7.420 6.786 1.00 93.19 408 ASP A CA 1
ATOM 3125 C C . ASP A 1 408 ? -20.323 -8.637 7.471 1.00 93.19 408 ASP A C 1
ATOM 3127 O O . ASP A 1 408 ? -21.481 -8.975 7.200 1.00 93.19 408 ASP A O 1
ATOM 3131 N N . GLN A 1 409 ? -19.583 -9.325 8.343 1.00 94.81 409 GLN A N 1
ATOM 3132 C CA . GLN A 1 409 ? -20.056 -10.582 8.903 1.00 94.81 409 GLN A CA 1
ATOM 3133 C C . GLN A 1 409 ? -21.195 -10.361 9.907 1.00 94.81 409 GLN A C 1
ATOM 3135 O O . GLN A 1 409 ? -21.122 -9.444 10.725 1.00 94.81 409 GLN A O 1
ATOM 3140 N N . PRO A 1 410 ? -22.224 -11.234 9.934 1.00 95.06 410 PRO A N 1
ATOM 3141 C CA . PRO A 1 410 ? -23.347 -11.103 10.867 1.00 95.06 410 PRO A CA 1
ATOM 3142 C C . PRO A 1 410 ? -22.943 -11.056 12.346 1.00 95.06 410 PRO A C 1
ATOM 3144 O O . PRO A 1 410 ? -23.663 -10.483 13.154 1.00 95.06 410 PRO A O 1
ATOM 3147 N N . TRP A 1 411 ? -21.798 -11.647 12.691 1.00 95.56 411 TRP A N 1
ATOM 3148 C CA . TRP A 1 411 ? -21.296 -11.732 14.058 1.00 95.56 411 TRP A CA 1
ATOM 3149 C C . TRP A 1 411 ? -20.542 -10.488 14.542 1.00 95.56 411 TRP A C 1
ATOM 3151 O O . TRP A 1 411 ? -20.225 -10.406 15.726 1.00 95.56 411 TRP A O 1
ATOM 3161 N N . ILE A 1 412 ? -20.221 -9.523 13.671 1.00 97.19 412 ILE A N 1
ATOM 3162 C CA . ILE A 1 412 ? -19.286 -8.443 14.027 1.00 97.19 412 ILE A CA 1
ATOM 3163 C C . ILE A 1 412 ? -19.750 -7.616 15.231 1.00 97.19 412 ILE A C 1
ATOM 3165 O O . ILE A 1 412 ? -18.945 -7.311 16.104 1.00 97.19 412 ILE A O 1
ATOM 3169 N N . GLN A 1 413 ? -21.041 -7.288 15.321 1.00 97.75 413 GLN A N 1
ATOM 3170 C CA . GLN A 1 413 ? -21.572 -6.488 16.429 1.00 97.75 413 GLN A CA 1
ATOM 3171 C C . GLN A 1 413 ? -21.586 -7.266 17.751 1.00 97.75 413 GLN A C 1
ATOM 3173 O O . GLN A 1 413 ? -21.357 -6.670 18.801 1.00 97.75 413 GLN A O 1
ATOM 3178 N N . ASP A 1 414 ? -21.792 -8.586 17.706 1.00 97.62 414 ASP A N 1
ATOM 3179 C CA . ASP A 1 414 ? -21.687 -9.446 18.889 1.00 97.62 414 ASP A CA 1
ATOM 3180 C C . ASP A 1 414 ? -20.233 -9.514 19.373 1.00 97.62 414 ASP A C 1
ATOM 3182 O O . ASP A 1 414 ? -19.960 -9.282 20.550 1.00 97.62 414 ASP A O 1
ATOM 3186 N N . ALA A 1 415 ? -19.284 -9.726 18.454 1.00 97.88 415 ALA A N 1
ATOM 3187 C CA . ALA A 1 415 ? -17.861 -9.718 18.779 1.00 97.88 415 ALA A CA 1
ATOM 3188 C C . ALA A 1 415 ? -17.407 -8.359 19.340 1.00 97.88 415 ALA A C 1
ATOM 3190 O O . ALA A 1 415 ? -16.677 -8.319 20.326 1.00 97.88 415 ALA A O 1
ATOM 3191 N N . LEU A 1 416 ? -17.863 -7.241 18.768 1.00 98.31 416 LEU A N 1
ATOM 3192 C CA . LEU A 1 416 ? -17.536 -5.909 19.280 1.00 98.31 416 LEU A CA 1
ATOM 3193 C C . LEU A 1 416 ? -18.118 -5.656 20.671 1.00 98.31 416 LEU A C 1
ATOM 3195 O O . LEU A 1 416 ? -17.420 -5.102 21.515 1.00 98.31 416 LEU A O 1
ATOM 3199 N N . ALA A 1 417 ? -19.359 -6.073 20.929 1.00 98.00 417 ALA A N 1
ATOM 3200 C CA . ALA A 1 417 ? -19.966 -5.938 22.250 1.00 98.00 417 ALA A CA 1
ATOM 3201 C C . ALA A 1 417 ? -19.188 -6.731 23.315 1.00 98.00 417 ALA A C 1
ATOM 3203 O O . ALA A 1 417 ? -18.987 -6.239 24.421 1.00 98.00 417 ALA A O 1
ATOM 3204 N N . GLU A 1 418 ? -18.695 -7.927 22.977 1.00 98.00 418 GLU A N 1
ATOM 3205 C CA . GLU A 1 418 ? -17.829 -8.703 23.873 1.00 98.00 418 GLU A CA 1
ATOM 3206 C C . GLU A 1 418 ? -16.447 -8.063 24.075 1.00 98.00 418 GLU A C 1
ATOM 3208 O O . GLU A 1 418 ? -15.919 -8.088 25.189 1.00 98.00 418 GLU A O 1
ATOM 3213 N N . ALA A 1 419 ? -15.874 -7.473 23.022 1.00 98.06 419 ALA A N 1
ATOM 3214 C CA . ALA A 1 419 ? -14.562 -6.826 23.060 1.00 98.06 419 ALA A CA 1
ATOM 3215 C C . ALA A 1 419 ? -14.566 -5.463 23.777 1.00 98.06 419 ALA A C 1
ATOM 3217 O O . ALA A 1 419 ? -13.500 -4.948 24.111 1.00 98.06 419 ALA A O 1
ATOM 3218 N N . LEU A 1 420 ? -15.743 -4.874 24.013 1.00 97.94 420 LEU A N 1
ATOM 3219 C CA . LEU A 1 420 ? -15.925 -3.554 24.619 1.00 97.94 420 LEU A CA 1
ATOM 3220 C C . LEU A 1 420 ? -16.697 -3.649 25.946 1.00 97.94 420 LEU A C 1
ATOM 3222 O O . LEU A 1 420 ? -17.832 -3.181 26.033 1.00 97.94 420 LEU A O 1
ATOM 3226 N N . PRO A 1 421 ? -16.098 -4.185 27.025 1.00 92.88 421 PRO A N 1
ATOM 3227 C CA . PRO A 1 421 ? -16.802 -4.399 28.294 1.00 92.88 421 PRO A CA 1
ATOM 3228 C C . PRO A 1 421 ? -17.290 -3.105 28.968 1.00 92.88 421 PRO A C 1
ATOM 3230 O O . PRO A 1 421 ? -18.141 -3.156 29.852 1.00 92.88 421 PRO A O 1
ATOM 3233 N N . THR A 1 422 ? -16.750 -1.946 28.580 1.00 94.50 422 THR A N 1
ATOM 3234 C CA . THR A 1 422 ? -17.164 -0.625 29.077 1.00 94.50 422 THR A CA 1
ATOM 3235 C C . THR A 1 422 ? -18.309 -0.006 28.273 1.00 94.50 422 THR A C 1
ATOM 3237 O O . THR A 1 422 ? -18.863 1.009 28.696 1.00 94.50 422 THR A O 1
ATOM 3240 N N . PHE A 1 423 ? -18.679 -0.583 27.126 1.00 96.31 423 PHE A N 1
ATOM 3241 C CA . PHE A 1 423 ? -19.792 -0.104 26.318 1.00 96.31 423 PHE A CA 1
ATOM 3242 C C . PHE A 1 423 ? -21.121 -0.597 26.901 1.00 96.31 423 PHE A C 1
ATOM 3244 O O . PHE A 1 423 ? -21.381 -1.794 26.975 1.00 96.31 423 PHE A O 1
ATOM 3251 N N . THR A 1 424 ? -21.976 0.340 27.308 1.00 94.94 424 THR A N 1
ATOM 3252 C CA . THR A 1 424 ? -23.281 0.057 27.934 1.00 94.94 424 THR A CA 1
ATOM 3253 C C . THR A 1 424 ? -24.473 0.313 27.008 1.00 94.94 424 THR A C 1
ATOM 3255 O O . THR A 1 424 ? -25.619 0.163 27.430 1.00 94.94 424 THR A O 1
ATOM 3258 N N . GLY A 1 425 ? -24.224 0.724 25.759 1.00 94.69 425 GLY A N 1
ATOM 3259 C CA . GLY A 1 425 ? -25.267 0.977 24.764 1.00 94.69 425 GLY A CA 1
ATOM 3260 C C . GLY A 1 425 ? -25.832 -0.300 24.134 1.00 94.69 425 GLY A C 1
ATOM 3261 O O . GLY A 1 425 ? -25.356 -1.408 24.375 1.00 94.69 425 GLY A O 1
ATOM 3262 N N . ASP A 1 426 ? -26.848 -0.148 23.281 1.00 95.44 426 ASP A N 1
ATOM 3263 C CA . ASP A 1 426 ? -27.379 -1.267 22.496 1.00 95.44 426 ASP A CA 1
ATOM 3264 C C . ASP A 1 426 ? -26.338 -1.721 21.459 1.00 95.44 426 ASP A C 1
ATOM 3266 O O . ASP A 1 426 ? -25.865 -0.920 20.650 1.00 95.44 426 ASP A O 1
ATOM 3270 N N . LYS A 1 427 ? -26.006 -3.017 21.442 1.00 96.19 427 LYS A N 1
ATOM 3271 C CA . LYS A 1 427 ? -25.074 -3.616 20.475 1.00 96.19 427 LYS A CA 1
ATOM 3272 C C . LYS A 1 427 ? -25.460 -3.350 19.018 1.00 96.19 427 LYS A C 1
ATOM 3274 O O . LYS A 1 427 ? -24.579 -3.263 18.167 1.00 96.19 427 LYS A O 1
ATOM 3279 N N . SER A 1 428 ? -26.752 -3.178 18.723 1.00 95.69 428 SER A N 1
ATOM 3280 C CA . SER A 1 428 ? -27.238 -2.871 17.371 1.00 95.69 428 SER A CA 1
ATOM 3281 C C . SER A 1 428 ? -26.766 -1.495 16.868 1.00 95.69 428 SER A C 1
ATOM 3283 O O . SER A 1 428 ? -26.715 -1.260 15.659 1.00 95.69 428 SER A O 1
ATOM 3285 N N . THR A 1 429 ? -26.346 -0.616 17.786 1.00 95.88 429 THR A N 1
ATOM 3286 C CA . THR A 1 429 ? -25.793 0.718 17.502 1.00 95.88 429 THR A CA 1
ATOM 3287 C C . THR A 1 429 ? -24.285 0.718 17.257 1.00 95.88 429 THR A C 1
ATOM 3289 O O . THR A 1 429 ? -23.745 1.741 16.832 1.00 95.88 429 THR A O 1
ATOM 3292 N N . LEU A 1 430 ? -23.595 -0.408 17.491 1.00 97.81 430 LEU A N 1
ATOM 3293 C CA . LEU A 1 430 ? -22.170 -0.527 17.191 1.00 97.81 430 LEU A CA 1
ATOM 3294 C C . LEU A 1 430 ? -21.940 -0.463 15.672 1.00 97.81 430 LEU A C 1
ATOM 3296 O O . LEU A 1 430 ? -22.746 -0.990 14.893 1.00 97.81 430 LEU A O 1
ATOM 3300 N N . PRO A 1 431 ? -20.855 0.178 15.221 1.00 97.38 431 PRO A N 1
ATOM 3301 C CA . PRO A 1 431 ? -20.601 0.360 13.801 1.00 97.38 431 PRO A CA 1
ATOM 3302 C C . PRO A 1 431 ? -20.245 -0.974 13.122 1.00 97.38 431 PRO A C 1
ATOM 3304 O O . PRO A 1 431 ? -19.391 -1.728 13.584 1.00 97.38 431 PRO A O 1
ATOM 3307 N N . CYS A 1 432 ? -20.896 -1.252 11.994 1.00 96.88 432 CYS A N 1
ATOM 3308 C CA . CYS A 1 432 ? -20.640 -2.370 11.083 1.00 96.88 432 CYS A CA 1
ATOM 3309 C C . CYS A 1 432 ? -20.781 -1.888 9.629 1.00 96.88 432 CYS A C 1
ATOM 3311 O O . CYS A 1 432 ? -21.176 -0.745 9.382 1.00 96.88 432 CYS A O 1
ATOM 3313 N N . SER A 1 433 ? -20.517 -2.745 8.641 1.00 94.25 433 SER A N 1
ATOM 3314 C CA . SER A 1 433 ? -20.647 -2.337 7.234 1.00 94.25 433 SER A CA 1
ATOM 3315 C C . SER A 1 433 ? -22.069 -1.916 6.832 1.00 94.25 433 SER A C 1
ATOM 3317 O O . SER A 1 433 ? -22.254 -1.151 5.890 1.00 94.25 433 SER A O 1
ATOM 3319 N N . LYS A 1 434 ? -23.095 -2.382 7.560 1.00 95.88 434 LYS A N 1
ATOM 3320 C CA . LYS A 1 434 ? -24.503 -2.082 7.265 1.00 95.88 434 LYS A CA 1
ATOM 3321 C C . LYS A 1 434 ? -24.955 -0.697 7.724 1.00 95.88 434 LYS A C 1
ATOM 3323 O O . LYS A 1 434 ? -26.060 -0.292 7.379 1.00 95.88 434 LYS A O 1
ATOM 3328 N N . ASN A 1 435 ? -24.168 0.005 8.533 1.00 97.56 435 ASN A N 1
ATOM 3329 C CA . ASN A 1 435 ? -24.547 1.312 9.075 1.00 97.56 435 ASN A CA 1
ATOM 3330 C C . ASN A 1 435 ? -23.408 2.337 9.009 1.00 97.56 435 ASN A C 1
ATOM 3332 O O . ASN A 1 435 ? -23.522 3.393 9.628 1.00 97.56 435 ASN A O 1
ATOM 3336 N N . SER A 1 436 ? -22.317 2.025 8.304 1.00 98.25 436 SER A N 1
ATOM 3337 C CA . SER A 1 436 ? -21.111 2.849 8.256 1.00 98.25 436 SER A CA 1
ATOM 3338 C C . SER A 1 436 ? -20.579 2.983 6.838 1.00 98.25 436 SER A C 1
ATOM 3340 O O . SER A 1 436 ? -2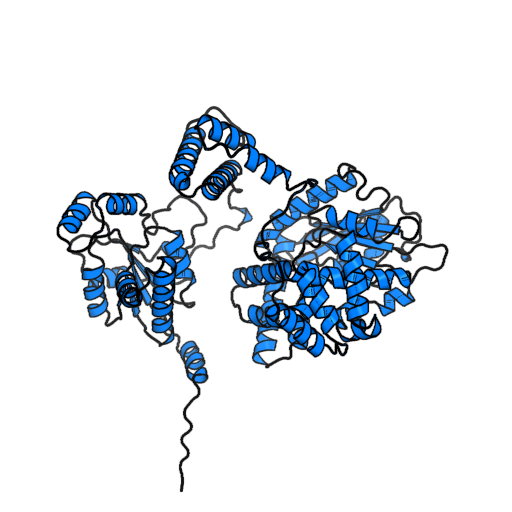0.619 2.033 6.062 1.00 98.25 436 SER A O 1
ATOM 3342 N N . PHE A 1 437 ? -20.058 4.165 6.516 1.00 98.19 437 PHE A N 1
ATOM 3343 C CA . PHE A 1 437 ? -19.370 4.414 5.259 1.00 98.19 437 PHE A CA 1
ATOM 3344 C C . PHE A 1 437 ? -17.911 3.975 5.391 1.00 98.19 437 PHE A C 1
ATOM 3346 O O . PHE A 1 437 ? -17.185 4.464 6.261 1.00 98.19 437 PHE A O 1
ATOM 3353 N N . PHE A 1 438 ? -17.466 3.068 4.527 1.00 97.00 438 PHE A N 1
ATOM 3354 C CA . PHE A 1 438 ? -16.095 2.580 4.525 1.00 97.00 438 PHE A CA 1
ATOM 3355 C C . PHE A 1 438 ? -15.245 3.292 3.476 1.00 97.00 438 PHE A C 1
ATOM 3357 O O . PHE A 1 438 ? -15.430 3.136 2.269 1.00 97.00 438 PHE A O 1
ATOM 3364 N N . ARG A 1 439 ? -14.257 4.061 3.942 1.00 95.62 439 ARG A N 1
ATOM 3365 C CA . ARG A 1 439 ? -13.348 4.814 3.074 1.00 95.62 439 ARG A CA 1
ATOM 3366 C C . ARG A 1 439 ? -12.291 3.892 2.453 1.00 95.62 439 ARG A C 1
ATOM 3368 O O . ARG A 1 439 ? -11.193 3.734 2.993 1.00 95.62 439 ARG A O 1
ATOM 3375 N N . GLN A 1 440 ? -12.594 3.342 1.280 1.00 93.56 440 GLN A N 1
ATOM 3376 C CA . GLN A 1 440 ? -11.709 2.445 0.522 1.00 93.56 440 GLN A CA 1
ATOM 3377 C C . GLN A 1 440 ? -10.643 3.216 -0.272 1.00 93.56 440 GLN A C 1
ATOM 3379 O O . GLN A 1 440 ? -10.807 3.547 -1.450 1.00 93.56 440 GLN A O 1
ATOM 3384 N N . LEU A 1 441 ? -9.539 3.543 0.405 1.00 94.62 441 LEU A N 1
ATOM 3385 C CA . LEU A 1 441 ? -8.436 4.333 -0.156 1.00 94.62 441 LEU A CA 1
ATOM 3386 C C . LEU A 1 441 ? -7.752 3.660 -1.353 1.00 94.62 441 LEU A C 1
ATOM 3388 O O . LEU A 1 441 ? -7.314 4.335 -2.279 1.00 94.62 441 LEU A O 1
ATOM 3392 N N . ASP A 1 442 ? -7.668 2.336 -1.343 1.00 94.19 442 ASP A N 1
ATOM 3393 C CA . ASP A 1 442 ? -7.104 1.536 -2.426 1.00 94.19 442 ASP A CA 1
ATOM 3394 C C . ASP A 1 442 ? -7.923 1.640 -3.722 1.00 94.19 442 ASP A C 1
ATOM 3396 O O . ASP A 1 442 ? -7.343 1.663 -4.807 1.00 94.19 442 ASP A O 1
ATOM 3400 N N . TYR A 1 443 ? -9.248 1.776 -3.633 1.00 94.75 443 TYR A N 1
ATOM 3401 C CA . TYR A 1 443 ? -10.101 1.978 -4.810 1.00 94.75 443 TYR A CA 1
ATOM 3402 C C . TYR A 1 443 ? -9.903 3.369 -5.413 1.00 94.75 443 TYR A C 1
ATOM 3404 O O . TYR A 1 443 ? -9.723 3.492 -6.625 1.00 94.75 443 TYR A O 1
ATOM 3412 N N . MET A 1 444 ? -9.837 4.404 -4.569 1.00 95.88 444 MET A N 1
ATOM 3413 C CA . MET A 1 444 ? -9.522 5.768 -5.013 1.00 95.88 444 MET A CA 1
ATOM 3414 C C . MET A 1 444 ? -8.146 5.836 -5.673 1.00 95.88 444 MET A C 1
ATOM 3416 O O . MET A 1 444 ? -7.982 6.440 -6.732 1.00 95.88 444 MET A O 1
ATOM 3420 N N . MET A 1 445 ? -7.166 5.162 -5.074 1.00 96.31 445 MET A N 1
ATOM 3421 C CA . MET A 1 445 ? -5.813 5.077 -5.602 1.00 96.31 445 MET A CA 1
ATOM 3422 C C . MET A 1 445 ? -5.761 4.394 -6.968 1.00 96.31 445 MET A C 1
ATOM 3424 O O . MET A 1 445 ? -5.074 4.861 -7.875 1.00 96.31 445 MET A O 1
ATOM 3428 N N . CYS A 1 446 ? -6.507 3.301 -7.129 1.00 96.56 446 CYS A N 1
ATOM 3429 C CA . CYS A 1 446 ? -6.596 2.607 -8.403 1.00 96.56 446 CYS A CA 1
ATOM 3430 C C . CYS A 1 446 ? -7.232 3.495 -9.481 1.00 96.56 446 CYS A C 1
ATOM 3432 O O . CYS A 1 446 ? -6.740 3.517 -10.604 1.00 96.56 446 CYS A O 1
ATOM 3434 N N . ALA A 1 447 ? -8.247 4.294 -9.137 1.00 96.56 447 ALA A N 1
ATOM 3435 C CA . ALA A 1 447 ? -8.850 5.250 -10.065 1.00 96.56 447 ALA A CA 1
ATOM 3436 C C . ALA A 1 447 ? -7.871 6.352 -10.509 1.00 96.56 447 ALA A C 1
ATOM 3438 O O . ALA A 1 447 ? -7.760 6.620 -11.704 1.00 96.56 447 ALA A O 1
ATOM 3439 N N . VAL A 1 448 ? -7.106 6.959 -9.592 1.00 97.62 448 VAL A N 1
ATOM 3440 C CA . VAL A 1 448 ? -6.136 8.010 -9.971 1.00 97.62 448 VAL A CA 1
ATOM 3441 C C . VAL A 1 448 ? -4.924 7.465 -10.733 1.00 97.62 448 VAL A C 1
ATOM 3443 O O . VAL A 1 448 ? -4.348 8.187 -11.545 1.00 97.62 448 VAL A O 1
ATOM 3446 N N . ALA A 1 449 ? -4.552 6.201 -10.511 1.00 97.88 449 ALA A N 1
ATOM 3447 C CA . ALA A 1 449 ? -3.385 5.548 -11.109 1.00 97.88 449 ALA A CA 1
ATOM 3448 C C . ALA A 1 449 ? -3.755 4.406 -12.078 1.00 97.88 449 ALA A C 1
ATOM 3450 O O . ALA A 1 449 ? -2.984 3.456 -12.234 1.00 97.88 449 ALA A O 1
ATOM 3451 N N . ALA A 1 450 ? -4.933 4.465 -12.710 1.00 97.69 450 ALA A N 1
ATOM 3452 C CA . ALA A 1 450 ? -5.484 3.366 -13.510 1.00 97.69 450 ALA A CA 1
ATOM 3453 C C . ALA A 1 450 ? -4.541 2.919 -14.644 1.00 97.69 450 ALA A C 1
ATOM 3455 O O . ALA A 1 450 ? -4.358 1.723 -14.878 1.00 97.69 450 ALA A O 1
ATOM 3456 N N . ASP A 1 451 ? -3.872 3.867 -15.304 1.00 97.00 451 ASP A N 1
ATOM 3457 C CA . ASP A 1 451 ? -2.854 3.609 -16.327 1.00 97.00 451 ASP A CA 1
ATOM 3458 C C . ASP A 1 451 ? -1.644 2.832 -15.779 1.00 97.00 451 ASP A C 1
ATOM 3460 O O . ASP A 1 451 ? -1.096 1.960 -16.454 1.00 97.00 451 ASP A O 1
ATOM 3464 N N . ARG A 1 452 ? -1.241 3.097 -14.532 1.00 97.88 452 ARG A N 1
ATOM 3465 C CA . ARG A 1 452 ? -0.139 2.385 -13.874 1.00 97.88 452 ARG A CA 1
ATOM 3466 C C . ARG A 1 452 ? -0.543 0.970 -13.487 1.00 97.88 452 ARG A C 1
ATOM 3468 O O . ARG A 1 452 ? 0.233 0.047 -13.722 1.00 97.88 452 ARG A O 1
ATOM 3475 N N . PHE A 1 453 ? -1.760 0.793 -12.971 1.00 98.00 453 PHE A N 1
ATOM 3476 C CA . PHE A 1 453 ? -2.318 -0.531 -12.684 1.00 98.00 453 PHE A CA 1
ATOM 3477 C C . PHE A 1 453 ? -2.397 -1.400 -13.941 1.00 98.00 453 PHE A C 1
ATOM 3479 O O . PHE A 1 453 ? -1.957 -2.549 -13.926 1.00 98.00 453 PHE A O 1
ATOM 3486 N N . LYS A 1 454 ? -2.845 -0.819 -15.060 1.00 97.69 454 LYS A N 1
ATOM 3487 C CA . LYS A 1 454 ? -2.847 -1.482 -16.369 1.00 97.69 454 LYS A CA 1
ATOM 3488 C C . LYS A 1 454 ? -1.472 -2.053 -16.736 1.00 97.69 454 LYS A C 1
ATOM 3490 O O . LYS A 1 454 ? -1.394 -3.176 -17.222 1.00 97.69 454 LYS A O 1
ATOM 3495 N N . ASN A 1 455 ? -0.397 -1.305 -16.483 1.00 97.31 455 ASN A N 1
ATOM 3496 C CA . ASN A 1 455 ? 0.961 -1.742 -16.816 1.00 97.31 455 ASN A CA 1
ATOM 3497 C C . ASN A 1 455 ? 1.436 -2.902 -15.933 1.00 97.31 455 ASN A C 1
ATOM 3499 O O . ASN A 1 455 ? 2.060 -3.833 -16.436 1.00 97.31 455 ASN A O 1
ATOM 3503 N N . ILE A 1 456 ? 1.145 -2.866 -14.628 1.00 97.81 456 ILE A N 1
ATOM 3504 C CA . ILE A 1 456 ? 1.630 -3.910 -13.716 1.00 97.81 456 ILE A CA 1
ATOM 3505 C C . ILE A 1 456 ? 0.875 -5.231 -13.883 1.00 97.81 456 ILE A C 1
ATOM 3507 O O . ILE A 1 456 ? 1.457 -6.277 -13.628 1.00 97.81 456 ILE A O 1
ATOM 3511 N N . TYR A 1 457 ? -0.370 -5.228 -14.371 1.00 97.81 457 TYR A N 1
ATOM 3512 C CA . TYR A 1 457 ? -1.113 -6.471 -14.621 1.00 97.81 457 TYR A CA 1
ATOM 3513 C C . TYR A 1 457 ? -0.488 -7.366 -15.701 1.00 97.81 457 TYR A C 1
ATOM 3515 O O . TYR A 1 457 ? -0.759 -8.564 -15.728 1.00 97.81 457 TYR A O 1
ATOM 3523 N N . ALA A 1 458 ? 0.394 -6.826 -16.547 1.00 96.44 458 ALA A N 1
ATOM 3524 C CA . ALA A 1 458 ? 1.171 -7.615 -17.501 1.00 96.44 458 ALA A CA 1
ATOM 3525 C C . ALA A 1 458 ? 2.370 -8.351 -16.863 1.00 96.44 458 ALA A C 1
ATOM 3527 O O . ALA A 1 458 ? 3.007 -9.171 -17.521 1.00 96.44 458 ALA A O 1
ATOM 3528 N N . ILE A 1 459 ? 2.708 -8.069 -15.599 1.00 96.81 459 ILE A N 1
ATOM 3529 C CA . ILE A 1 459 ? 3.849 -8.683 -14.911 1.00 96.81 459 ILE A CA 1
ATOM 3530 C C . ILE A 1 459 ? 3.477 -10.120 -14.495 1.00 96.81 459 ILE A C 1
ATOM 3532 O O . ILE A 1 459 ? 2.498 -10.311 -13.769 1.00 96.81 459 ILE A O 1
ATOM 3536 N N . PRO A 1 460 ? 4.238 -11.150 -14.915 1.00 93.69 460 PRO A N 1
ATOM 3537 C CA . PRO A 1 460 ? 3.926 -12.540 -14.577 1.00 93.69 460 PRO A CA 1
ATOM 3538 C C . PRO A 1 460 ? 4.388 -12.937 -13.167 1.00 93.69 460 PRO A C 1
ATOM 3540 O O . PRO A 1 460 ? 3.805 -13.832 -12.563 1.00 93.69 460 PRO A O 1
ATOM 3543 N N . ASP A 1 461 ? 5.428 -12.281 -12.652 1.00 93.81 461 ASP A N 1
ATOM 3544 C CA . ASP A 1 461 ? 6.075 -12.595 -11.378 1.00 93.81 461 ASP A CA 1
ATOM 3545 C C . ASP A 1 461 ? 5.435 -11.845 -10.197 1.00 93.81 461 ASP A C 1
ATOM 3547 O O . ASP A 1 461 ? 5.310 -10.620 -10.227 1.00 93.81 461 ASP A O 1
ATOM 3551 N N . VAL A 1 462 ? 5.062 -12.575 -9.141 1.00 91.00 462 VAL A N 1
ATOM 3552 C CA . VAL A 1 462 ? 4.348 -12.031 -7.969 1.00 91.00 462 VAL A CA 1
ATOM 3553 C C . VAL A 1 462 ? 5.213 -11.043 -7.181 1.00 91.00 462 VAL A C 1
ATOM 3555 O O . VAL A 1 462 ? 4.716 -10.007 -6.738 1.00 91.00 462 VAL A O 1
ATOM 3558 N N . GLU A 1 463 ? 6.510 -11.324 -7.020 1.00 89.69 463 GLU A N 1
ATOM 3559 C CA . GLU A 1 463 ? 7.423 -10.462 -6.256 1.00 89.69 463 GLU A CA 1
ATOM 3560 C C . GLU A 1 463 ? 7.589 -9.102 -6.950 1.00 89.69 463 GLU A C 1
ATOM 3562 O O . GLU A 1 463 ? 7.412 -8.045 -6.335 1.00 89.69 463 GLU A O 1
ATOM 3567 N N . THR A 1 464 ? 7.850 -9.127 -8.258 1.00 93.06 464 THR A N 1
ATOM 3568 C CA . THR A 1 464 ? 7.961 -7.929 -9.093 1.00 93.06 464 THR A CA 1
ATOM 3569 C C . THR A 1 464 ? 6.637 -7.169 -9.134 1.00 93.06 464 THR A C 1
ATOM 3571 O O . THR A 1 464 ? 6.628 -5.954 -8.937 1.00 93.06 464 THR A O 1
ATOM 3574 N N . TYR A 1 465 ? 5.511 -7.870 -9.306 1.00 96.12 465 TYR A N 1
ATOM 3575 C CA . TYR A 1 465 ? 4.175 -7.274 -9.275 1.00 96.12 465 TYR A CA 1
ATOM 3576 C C . TYR A 1 465 ? 3.908 -6.534 -7.957 1.00 96.12 465 TYR A C 1
ATOM 3578 O O . TYR A 1 465 ? 3.541 -5.357 -7.967 1.00 96.12 465 TYR A O 1
ATOM 3586 N N . SER A 1 466 ? 4.147 -7.189 -6.815 1.00 93.94 466 SER A N 1
ATOM 3587 C CA . SER A 1 466 ? 3.961 -6.583 -5.492 1.00 93.94 466 SER A CA 1
ATOM 3588 C C . SER A 1 466 ? 4.868 -5.369 -5.294 1.00 93.94 466 SER A C 1
ATOM 3590 O O . SER A 1 466 ? 4.417 -4.348 -4.770 1.00 93.94 466 SER A O 1
ATOM 3592 N N . SER A 1 467 ? 6.124 -5.444 -5.746 1.00 93.94 467 SER A N 1
ATOM 3593 C CA . SER A 1 467 ? 7.073 -4.331 -5.663 1.00 93.94 467 SER A CA 1
ATOM 3594 C C . SER A 1 467 ? 6.608 -3.117 -6.472 1.00 93.94 467 SER A C 1
ATOM 3596 O O . SER A 1 467 ? 6.585 -2.000 -5.950 1.00 93.94 467 SER A O 1
ATOM 3598 N N . GLU A 1 468 ? 6.175 -3.315 -7.719 1.00 96.81 468 GLU A N 1
ATOM 3599 C CA . GLU A 1 468 ? 5.658 -2.228 -8.560 1.00 96.81 468 GLU A CA 1
ATOM 3600 C C . GLU A 1 468 ? 4.342 -1.659 -8.015 1.00 96.81 468 GLU A C 1
ATOM 3602 O O . GLU A 1 468 ? 4.167 -0.439 -7.955 1.00 96.81 468 GLU A O 1
ATOM 3607 N N . LYS A 1 469 ? 3.448 -2.515 -7.505 1.00 96.81 469 LYS A N 1
ATOM 3608 C CA . LYS A 1 469 ? 2.228 -2.072 -6.821 1.00 96.81 469 LYS A CA 1
ATOM 3609 C C . LYS A 1 469 ? 2.562 -1.211 -5.600 1.00 96.81 469 LYS A C 1
ATOM 3611 O O . LYS A 1 469 ? 1.966 -0.152 -5.418 1.00 96.81 469 LYS A O 1
ATOM 3616 N N . ALA A 1 470 ? 3.552 -1.591 -4.792 1.00 94.88 470 ALA A N 1
ATOM 3617 C CA . ALA A 1 470 ? 4.005 -0.787 -3.656 1.00 94.88 470 ALA A CA 1
ATOM 3618 C C . ALA A 1 470 ? 4.548 0.589 -4.071 1.00 94.88 470 ALA A C 1
ATOM 3620 O O . ALA A 1 470 ? 4.264 1.581 -3.395 1.00 94.88 470 ALA A O 1
ATOM 3621 N N . LYS A 1 471 ? 5.254 0.683 -5.206 1.00 95.88 471 LYS A N 1
ATOM 3622 C CA . LYS A 1 471 ? 5.712 1.970 -5.757 1.00 95.88 471 LYS A CA 1
ATOM 3623 C C . LYS A 1 471 ? 4.544 2.863 -6.161 1.00 95.88 471 LYS A C 1
ATOM 3625 O O . LYS A 1 471 ? 4.555 4.043 -5.814 1.00 95.88 471 LYS A O 1
ATOM 3630 N N . ILE A 1 472 ? 3.519 2.313 -6.819 1.00 97.19 472 ILE A N 1
ATOM 3631 C CA . ILE A 1 472 ? 2.287 3.054 -7.140 1.00 97.19 472 ILE A CA 1
ATOM 3632 C C . ILE A 1 472 ? 1.638 3.560 -5.849 1.00 97.19 472 ILE A C 1
ATOM 3634 O O . ILE A 1 472 ? 1.335 4.747 -5.736 1.00 97.19 472 ILE A O 1
ATOM 3638 N N . PHE A 1 473 ? 1.504 2.693 -4.841 1.00 95.50 473 PHE A N 1
ATOM 3639 C CA . PHE A 1 473 ? 0.904 3.084 -3.567 1.00 95.50 473 PHE A CA 1
ATOM 3640 C C . PHE A 1 473 ? 1.664 4.199 -2.861 1.00 95.50 473 PHE A C 1
ATOM 3642 O O . PHE A 1 473 ? 1.039 5.115 -2.335 1.00 95.50 473 PHE A O 1
ATOM 3649 N N . SER A 1 474 ? 2.994 4.147 -2.874 1.00 94.62 474 SER A N 1
ATOM 3650 C CA . SER A 1 474 ? 3.829 5.203 -2.309 1.00 94.62 474 SER A CA 1
ATOM 3651 C C . SER A 1 474 ? 3.696 6.507 -3.098 1.00 94.62 474 SER A C 1
ATOM 3653 O O . SER A 1 474 ? 3.509 7.564 -2.499 1.00 94.62 474 SER A O 1
ATOM 3655 N N . ARG A 1 475 ? 3.761 6.441 -4.436 1.00 96.31 475 ARG A N 1
ATOM 3656 C CA . ARG A 1 475 ? 3.752 7.615 -5.322 1.00 96.31 475 ARG A CA 1
ATOM 3657 C C . ARG A 1 475 ? 2.430 8.375 -5.269 1.00 96.31 475 ARG A C 1
ATOM 3659 O O . ARG A 1 475 ? 2.436 9.597 -5.210 1.00 96.31 475 ARG A O 1
ATOM 3666 N N . TYR A 1 476 ? 1.304 7.665 -5.261 1.00 97.38 476 TYR A N 1
ATOM 3667 C CA . TYR A 1 476 ? -0.035 8.260 -5.332 1.00 97.38 476 TYR A CA 1
ATOM 3668 C C . TYR A 1 476 ? -0.706 8.412 -3.955 1.00 97.38 476 TYR A C 1
ATOM 3670 O O . TYR A 1 476 ? -1.895 8.744 -3.881 1.00 97.38 476 TYR A O 1
ATOM 3678 N N . ARG A 1 477 ? 0.027 8.183 -2.850 1.00 96.12 477 ARG A N 1
ATOM 3679 C CA . ARG A 1 477 ? -0.541 8.187 -1.491 1.00 96.12 477 ARG A CA 1
ATOM 3680 C C . ARG A 1 477 ? -1.178 9.519 -1.130 1.00 96.12 477 ARG A C 1
ATOM 3682 O O . ARG A 1 477 ? -2.332 9.526 -0.724 1.00 96.12 477 ARG A O 1
ATOM 3689 N N . MET A 1 478 ? -0.451 10.621 -1.292 1.00 96.88 478 MET A N 1
ATOM 3690 C CA . MET A 1 478 ? -0.939 11.946 -0.906 1.00 96.88 478 MET A CA 1
ATOM 3691 C C . MET A 1 478 ? -2.170 12.358 -1.719 1.00 96.88 478 MET A C 1
ATOM 3693 O O . MET A 1 478 ? -3.165 12.773 -1.140 1.00 96.88 478 MET A O 1
ATOM 3697 N N . VAL A 1 479 ? -2.167 12.140 -3.039 1.00 98.12 479 VAL A N 1
ATOM 3698 C CA . VAL A 1 479 ? -3.346 12.400 -3.891 1.00 98.12 479 VAL A CA 1
ATOM 3699 C C . VAL A 1 479 ? -4.569 11.608 -3.428 1.00 98.12 479 VAL A C 1
ATOM 3701 O O . VAL A 1 479 ? -5.663 12.161 -3.322 1.00 98.12 479 VAL A O 1
ATOM 3704 N N . SER A 1 480 ? -4.376 10.334 -3.090 1.00 97.62 480 SER A N 1
ATOM 3705 C CA . SER A 1 480 ? -5.458 9.479 -2.596 1.00 97.62 480 SER A CA 1
ATOM 3706 C C . SER A 1 480 ? -5.942 9.902 -1.203 1.00 97.62 480 SER A C 1
ATOM 3708 O O . SER A 1 480 ? -7.135 9.836 -0.929 1.00 97.62 480 SER A O 1
ATOM 3710 N N . GLU A 1 481 ? -5.050 10.355 -0.318 1.00 97.81 481 GLU A N 1
ATOM 3711 C CA . GLU A 1 481 ? -5.423 10.827 1.024 1.00 97.81 481 GLU A CA 1
ATOM 3712 C C . GLU A 1 481 ? -6.114 12.194 0.996 1.00 97.81 481 GLU A C 1
ATOM 3714 O O . GLU A 1 481 ? -7.034 12.394 1.781 1.00 97.81 481 GLU A O 1
ATOM 3719 N N . MET A 1 482 ? -5.768 13.098 0.068 1.00 98.25 482 MET A N 1
ATOM 3720 C CA . MET A 1 482 ? -6.545 14.327 -0.163 1.00 98.25 482 MET A CA 1
ATOM 3721 C C . MET A 1 482 ? -7.997 13.978 -0.526 1.00 98.25 482 MET A C 1
ATOM 3723 O O . MET A 1 482 ? -8.929 14.463 0.111 1.00 98.25 482 MET A O 1
ATOM 3727 N N . LEU A 1 483 ? -8.197 13.065 -1.486 1.00 97.75 483 LEU A N 1
ATOM 3728 C CA . LEU A 1 483 ? -9.530 12.557 -1.847 1.00 97.75 483 LEU A CA 1
ATOM 3729 C C . LEU A 1 483 ? -10.245 11.918 -0.652 1.00 97.75 483 LEU A C 1
ATOM 3731 O O . LEU A 1 483 ? -11.399 12.232 -0.363 1.00 97.75 483 LEU A O 1
ATOM 3735 N N . GLY A 1 484 ? -9.543 11.040 0.065 1.00 97.94 484 GLY A N 1
ATOM 3736 C CA . GLY A 1 484 ? -10.077 10.351 1.231 1.00 97.94 484 GLY A CA 1
ATOM 3737 C C . GLY A 1 484 ? -10.485 11.306 2.354 1.00 97.94 484 GLY A C 1
ATOM 3738 O O . GLY A 1 484 ? -11.528 11.098 2.966 1.00 97.94 484 GLY A O 1
ATOM 3739 N N . ALA A 1 485 ? -9.701 12.353 2.616 1.00 98.31 485 ALA A N 1
ATOM 3740 C CA . ALA A 1 485 ? -10.025 13.379 3.601 1.00 98.31 485 ALA A CA 1
ATOM 3741 C C . ALA A 1 485 ? -11.235 14.217 3.172 1.00 98.31 485 ALA A C 1
ATOM 3743 O O . ALA A 1 485 ? -12.121 14.452 3.991 1.00 98.31 485 ALA A O 1
ATOM 3744 N N . GLY A 1 486 ? -11.319 14.589 1.891 1.00 98.31 486 GLY A N 1
ATOM 3745 C CA . GLY A 1 486 ? -12.483 15.273 1.326 1.00 98.31 486 GLY A CA 1
ATOM 3746 C 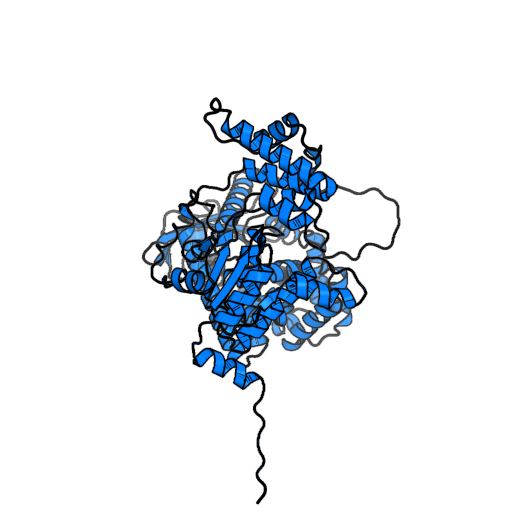C . GLY A 1 486 ? -13.783 14.486 1.519 1.00 98.31 486 GLY A C 1
ATOM 3747 O O . GLY A 1 486 ? -14.764 15.018 2.034 1.00 98.31 486 GLY A O 1
ATOM 3748 N N . LEU A 1 487 ? -13.771 13.185 1.211 1.00 98.25 487 LEU A N 1
ATOM 3749 C CA . LEU A 1 487 ? -14.924 12.303 1.433 1.00 98.25 487 LEU A CA 1
ATOM 3750 C C . LEU A 1 487 ? -15.326 12.195 2.908 1.00 98.25 487 LEU A C 1
ATOM 3752 O O . LEU A 1 487 ? -16.513 12.155 3.225 1.00 98.25 487 LEU A O 1
ATOM 3756 N N . LEU A 1 488 ? -14.353 12.148 3.817 1.00 98.50 488 LEU A N 1
ATOM 3757 C CA . LEU A 1 488 ? -14.633 12.098 5.250 1.00 98.50 488 LEU A CA 1
ATOM 3758 C C . LEU A 1 488 ? -15.195 13.420 5.783 1.00 98.50 488 LEU A C 1
ATOM 3760 O O . LEU A 1 488 ? -16.056 13.382 6.658 1.00 98.50 488 LEU A O 1
ATOM 3764 N N . LEU A 1 489 ? -14.771 14.570 5.250 1.00 98.44 489 LEU A N 1
ATOM 3765 C CA . LEU A 1 489 ? -15.382 15.866 5.563 1.00 98.44 489 LEU A CA 1
ATOM 3766 C C . LEU A 1 489 ? -16.852 15.903 5.127 1.00 98.44 489 LEU A C 1
ATOM 3768 O O . LEU A 1 489 ? -17.706 16.344 5.895 1.00 98.44 489 LEU A O 1
ATOM 3772 N N . GLU A 1 490 ? -17.172 15.391 3.937 1.00 98.38 490 GLU A N 1
ATOM 3773 C CA . GLU A 1 490 ? -18.562 15.285 3.477 1.00 98.38 490 GLU A CA 1
ATOM 3774 C C . GLU A 1 490 ? -19.384 14.312 4.337 1.00 98.38 490 GLU A C 1
ATOM 3776 O O . GLU A 1 490 ? -20.494 14.638 4.758 1.00 98.38 490 GLU A O 1
ATOM 3781 N N . ALA A 1 491 ? -18.831 13.147 4.688 1.00 98.25 491 ALA A N 1
ATOM 3782 C CA . ALA A 1 491 ? -19.499 12.207 5.588 1.00 98.25 491 ALA A CA 1
ATOM 3783 C C . ALA A 1 491 ? -19.729 12.827 6.980 1.00 98.25 491 ALA A C 1
ATOM 3785 O O . ALA A 1 491 ? -20.795 12.648 7.578 1.00 98.25 491 ALA A O 1
ATOM 3786 N N . LYS A 1 492 ? -18.765 13.630 7.457 1.00 98.19 492 LYS A N 1
ATOM 3787 C CA . LYS A 1 492 ? -18.862 14.390 8.706 1.00 98.19 492 LYS A CA 1
ATOM 3788 C C . LYS A 1 492 ? -20.008 15.398 8.674 1.00 98.19 492 LYS A C 1
ATOM 3790 O O . LYS A 1 492 ? -20.763 15.447 9.642 1.00 98.19 492 LYS A O 1
ATOM 3795 N N . LYS A 1 493 ? -20.176 16.145 7.574 1.00 97.75 493 LYS A N 1
ATOM 3796 C CA . LYS A 1 493 ? -21.295 17.093 7.379 1.00 97.75 493 LYS A CA 1
ATOM 3797 C C . LYS A 1 493 ? -22.659 16.405 7.479 1.00 97.75 493 LYS A C 1
ATOM 3799 O O . LYS A 1 493 ? -23.605 17.000 7.984 1.00 97.75 493 LYS A O 1
ATOM 3804 N N . VAL A 1 494 ? -22.762 15.155 7.022 1.00 97.69 494 VAL A N 1
ATOM 3805 C CA . VAL A 1 494 ? -24.010 14.375 7.090 1.00 97.69 494 VAL A CA 1
ATOM 3806 C C . VAL A 1 494 ? -24.224 13.709 8.460 1.00 97.69 494 VAL A C 1
ATOM 3808 O O . VAL A 1 494 ? -25.365 13.395 8.806 1.00 97.69 494 VAL A O 1
ATOM 3811 N N . GLY A 1 495 ? -23.160 13.519 9.246 1.00 97.88 495 GLY A N 1
ATOM 3812 C CA . GLY A 1 495 ? -23.212 12.843 10.546 1.00 97.88 495 GLY A CA 1
ATOM 3813 C C . GLY A 1 495 ? -23.248 11.317 10.432 1.00 97.88 495 GLY A C 1
ATOM 3814 O O . GLY A 1 495 ? -23.963 10.664 11.187 1.00 97.88 495 GLY A O 1
ATOM 3815 N N . MET A 1 496 ? -22.548 10.744 9.448 1.00 98.12 496 MET A N 1
ATOM 3816 C CA . MET A 1 496 ? -22.518 9.292 9.227 1.00 98.12 496 MET A CA 1
ATOM 3817 C C . MET A 1 496 ? -21.560 8.590 10.186 1.00 98.12 496 MET A C 1
ATOM 3819 O O . MET A 1 496 ? -20.536 9.156 10.562 1.00 98.12 496 MET A O 1
ATOM 3823 N N . ASN A 1 497 ? -21.810 7.310 10.476 1.00 98.50 497 ASN A N 1
ATOM 3824 C CA . ASN A 1 497 ? -20.722 6.464 10.957 1.00 98.50 497 ASN A CA 1
ATOM 3825 C C . ASN A 1 497 ? -19.710 6.269 9.821 1.00 98.50 497 ASN A C 1
ATOM 3827 O O . ASN A 1 497 ? -20.101 6.010 8.679 1.00 98.50 497 ASN A O 1
ATOM 3831 N N . VAL A 1 498 ? -18.421 6.365 10.121 1.00 98.50 498 VAL A N 1
ATOM 3832 C CA . VAL A 1 498 ? -17.346 6.221 9.137 1.00 98.50 498 VAL A CA 1
ATOM 3833 C C . VAL A 1 498 ? -16.290 5.242 9.619 1.00 98.50 498 VAL A C 1
ATOM 3835 O O . VAL A 1 498 ? -15.988 5.149 10.807 1.00 98.50 498 VAL A O 1
ATOM 3838 N N . MET A 1 499 ? -15.702 4.515 8.680 1.00 98.25 499 MET A N 1
ATOM 3839 C CA . MET A 1 499 ? -14.684 3.509 8.937 1.00 98.25 499 MET A CA 1
ATOM 3840 C C . MET A 1 499 ? -13.462 3.762 8.049 1.00 98.25 499 MET A C 1
ATOM 3842 O O . MET A 1 499 ? -13.583 4.006 6.844 1.00 98.25 499 MET A O 1
ATOM 3846 N N . LEU A 1 500 ? -12.275 3.679 8.646 1.00 96.62 500 LEU A N 1
ATOM 3847 C CA . LEU A 1 500 ? -10.990 3.859 7.981 1.00 96.62 500 LEU A CA 1
ATOM 3848 C C . LEU A 1 500 ? -10.108 2.641 8.222 1.00 96.62 500 LEU A C 1
ATOM 3850 O O . LEU A 1 500 ? -9.922 2.232 9.362 1.00 96.62 500 LEU A O 1
ATOM 3854 N N . GLU A 1 501 ? -9.501 2.099 7.170 1.00 94.94 501 GLU A N 1
ATOM 3855 C CA . GLU A 1 501 ? -8.556 0.990 7.297 1.00 94.94 501 GLU A CA 1
ATOM 3856 C C . GLU A 1 501 ? -7.100 1.462 7.289 1.00 94.94 501 GLU A C 1
ATOM 3858 O O . GLU A 1 501 ? -6.692 2.283 6.463 1.00 94.94 501 GLU A O 1
ATOM 3863 N N . THR A 1 502 ? -6.288 0.881 8.170 1.00 93.75 502 THR A N 1
ATOM 3864 C CA . THR A 1 502 ? -4.832 1.032 8.166 1.00 93.75 502 THR A CA 1
ATOM 3865 C C . THR A 1 502 ? -4.138 -0.285 8.514 1.00 93.75 502 THR A C 1
ATOM 3867 O O . THR A 1 502 ? -4.739 -1.214 9.049 1.00 93.75 502 THR A O 1
ATOM 3870 N N . SER A 1 503 ? -2.840 -0.376 8.218 1.00 91.38 503 SER A N 1
ATOM 3871 C CA . SER A 1 503 ? -1.999 -1.491 8.662 1.00 91.38 503 SER A CA 1
ATOM 3872 C C . SER A 1 503 ? -1.585 -1.391 10.133 1.00 91.38 503 SER A C 1
ATOM 3874 O O . SER A 1 503 ? -0.890 -2.275 10.606 1.00 91.38 503 SER A O 1
ATOM 3876 N N . GLY A 1 504 ? -1.915 -0.295 10.828 1.00 92.62 504 GLY A N 1
ATOM 3877 C CA . GLY A 1 504 ? -1.630 -0.117 12.259 1.00 92.62 504 GLY A CA 1
ATOM 3878 C C . GLY A 1 504 ? -0.160 0.127 12.614 1.00 92.62 504 GLY A C 1
ATOM 3879 O O . GLY A 1 504 ? 0.173 0.179 13.783 1.00 92.62 504 GLY A O 1
ATOM 3880 N N . ARG A 1 505 ? 0.729 0.307 11.629 1.00 94.00 505 ARG A N 1
ATOM 3881 C CA . ARG A 1 505 ? 2.190 0.401 11.841 1.00 94.00 505 ARG A CA 1
ATOM 3882 C C . ARG A 1 505 ? 2.670 1.707 12.479 1.00 94.00 505 ARG A C 1
ATOM 3884 O O . ARG A 1 505 ? 3.832 1.807 12.860 1.00 94.00 505 ARG A O 1
ATOM 3891 N N . ASP A 1 506 ? 1.808 2.717 12.506 1.00 93.12 506 ASP A N 1
ATOM 3892 C CA . ASP A 1 506 ? 2.126 4.077 12.930 1.00 93.12 506 ASP A CA 1
ATOM 3893 C C . ASP A 1 506 ? 0.904 4.694 13.629 1.00 93.12 506 ASP A C 1
ATOM 3895 O O . ASP A 1 506 ? -0.226 4.580 13.141 1.00 93.12 506 ASP A O 1
ATOM 3899 N N . VAL A 1 507 ? 1.150 5.383 14.745 1.00 95.81 507 VAL A N 1
ATOM 3900 C CA . VAL A 1 507 ? 0.165 6.161 15.511 1.00 95.81 507 VAL A CA 1
ATOM 3901 C C . VAL A 1 507 ? -0.424 7.335 14.721 1.00 95.81 507 VAL A C 1
ATOM 3903 O O . VAL A 1 507 ? -1.458 7.880 15.103 1.00 95.81 507 VAL A O 1
ATOM 3906 N N . ALA A 1 508 ? 0.189 7.733 13.602 1.00 95.19 508 ALA A N 1
ATOM 3907 C CA . ALA A 1 508 ? -0.253 8.855 12.778 1.00 95.19 508 ALA A CA 1
ATOM 3908 C C . ALA A 1 508 ? -1.739 8.778 12.384 1.00 95.19 508 ALA A C 1
ATOM 3910 O O . ALA A 1 508 ? -2.405 9.809 12.373 1.00 95.19 508 ALA A O 1
ATOM 3911 N N . MET A 1 509 ? -2.285 7.588 12.113 1.00 95.19 509 MET A N 1
ATOM 3912 C CA . MET A 1 509 ? -3.702 7.446 11.741 1.00 95.19 509 MET A CA 1
ATOM 3913 C C . MET A 1 509 ? -4.679 7.711 12.893 1.00 95.19 509 MET A C 1
ATOM 3915 O O . MET A 1 509 ? -5.814 8.097 12.635 1.00 95.19 509 MET A O 1
ATOM 3919 N N . TYR A 1 510 ? -4.253 7.550 14.147 1.00 97.06 510 TYR A N 1
ATOM 3920 C CA . TYR A 1 510 ? -5.064 7.954 15.297 1.00 97.06 510 TYR A CA 1
ATOM 3921 C C . TYR A 1 510 ? -5.134 9.478 15.384 1.00 97.06 510 TYR A C 1
ATOM 3923 O O . TYR A 1 510 ? -6.221 10.038 15.456 1.00 97.06 510 TYR A O 1
ATOM 3931 N N . LYS A 1 511 ? -3.983 10.153 15.241 1.00 96.06 511 LYS A N 1
ATOM 3932 C CA . LYS A 1 511 ? -3.915 11.623 15.192 1.00 96.06 511 LYS A CA 1
ATOM 3933 C C . LYS A 1 511 ? -4.778 12.189 14.066 1.00 96.06 511 LYS A C 1
ATOM 3935 O O . LYS A 1 511 ? -5.466 13.182 14.258 1.00 96.06 511 LYS A O 1
ATOM 3940 N N . TYR A 1 512 ? -4.766 11.539 12.903 1.00 96.81 512 TYR A N 1
ATOM 3941 C CA . TYR A 1 512 ? -5.625 11.909 11.782 1.00 96.81 512 TYR A CA 1
ATOM 3942 C C . TYR A 1 512 ? -7.115 11.888 12.152 1.00 96.81 512 TYR A C 1
ATOM 3944 O O . TYR A 1 512 ? -7.834 12.842 11.858 1.00 96.81 512 TYR A O 1
ATOM 3952 N N . VAL A 1 513 ? -7.570 10.826 12.823 1.00 98.06 513 VAL A N 1
ATOM 3953 C CA . VAL A 1 513 ? -8.952 10.723 13.308 1.00 98.06 513 VAL A CA 1
ATOM 3954 C C . VAL A 1 513 ? -9.241 11.775 14.377 1.00 98.06 513 VAL A C 1
ATOM 3956 O O . VAL A 1 513 ? -10.288 12.407 14.303 1.00 98.06 513 VAL A O 1
ATOM 3959 N N . ASP A 1 514 ? -8.326 12.010 15.321 1.00 96.88 514 ASP A N 1
ATOM 3960 C CA . ASP A 1 514 ? -8.511 13.010 16.379 1.00 96.88 514 ASP A CA 1
ATOM 3961 C C . ASP A 1 514 ? -8.659 14.434 15.827 1.00 96.88 514 ASP A C 1
ATOM 3963 O O . ASP A 1 514 ? -9.537 15.170 16.273 1.00 96.88 514 ASP A O 1
ATOM 3967 N N . ILE A 1 515 ? -7.849 14.804 14.828 1.00 96.12 515 ILE A N 1
ATOM 3968 C CA . ILE A 1 515 ? -7.918 16.116 14.164 1.00 96.12 515 ILE A CA 1
ATOM 3969 C C . ILE A 1 515 ? -9.241 16.262 13.401 1.00 96.12 515 ILE A C 1
ATOM 3971 O O . ILE A 1 515 ? -9.892 17.305 13.452 1.00 96.12 515 ILE A O 1
ATOM 3975 N N . LEU A 1 516 ? -9.646 15.222 12.667 1.00 97.19 516 LEU A N 1
ATOM 3976 C CA . LEU A 1 516 ? -10.789 15.311 11.762 1.00 97.19 516 LEU A CA 1
ATOM 3977 C C . LEU A 1 516 ? -12.140 15.166 12.483 1.00 97.19 516 LEU A C 1
ATOM 3979 O O . LEU A 1 516 ? -13.122 15.801 12.080 1.00 97.19 516 LEU A O 1
ATOM 3983 N N . PHE A 1 517 ? -12.197 14.380 13.559 1.00 97.81 517 PHE A N 1
ATOM 3984 C CA . PHE A 1 517 ? -13.414 14.030 14.294 1.00 97.81 517 PHE A CA 1
ATOM 3985 C C . PHE A 1 517 ? -13.270 14.377 15.783 1.00 97.81 517 PHE A C 1
ATOM 3987 O O . PHE A 1 517 ? -12.745 13.577 16.549 1.00 97.81 517 PHE A O 1
ATOM 3994 N N . PRO A 1 518 ? -13.733 15.556 16.223 1.00 96.12 518 PRO A N 1
ATOM 3995 C CA . PRO A 1 518 ? -13.653 15.952 17.628 1.00 96.12 518 PRO A CA 1
ATOM 3996 C C . PRO A 1 518 ? -14.549 15.109 18.560 1.00 96.12 518 PRO A C 1
ATOM 3998 O O . PRO A 1 518 ? -15.605 14.616 18.157 1.00 96.12 518 PRO A O 1
ATOM 4001 N N . ASP A 1 519 ? -14.154 14.982 19.833 1.00 96.62 519 ASP A N 1
ATOM 4002 C CA . ASP A 1 519 ? -14.845 14.145 20.837 1.00 96.62 519 ASP A CA 1
ATOM 4003 C C . ASP A 1 519 ? -16.273 14.609 21.145 1.00 96.62 519 ASP A C 1
ATOM 4005 O O . ASP A 1 519 ? -17.124 13.826 21.569 1.00 96.62 519 ASP A O 1
ATOM 4009 N N . ASP A 1 520 ? -16.565 15.894 20.956 1.00 96.56 520 ASP A N 1
ATOM 4010 C CA . ASP A 1 520 ? -17.889 16.471 21.183 1.00 96.56 520 ASP A CA 1
ATOM 4011 C C . ASP A 1 520 ? -18.922 16.029 20.132 1.00 96.56 520 ASP A C 1
ATOM 4013 O O . ASP A 1 520 ? -20.118 16.038 20.419 1.00 96.56 520 ASP A O 1
ATOM 4017 N N . SER A 1 521 ? -18.469 15.559 18.968 1.00 96.94 521 SER A N 1
ATOM 4018 C CA . SER A 1 521 ? -19.311 15.268 17.807 1.00 96.94 521 SER A CA 1
ATOM 4019 C C . SER A 1 521 ? -19.280 13.803 17.380 1.00 96.94 521 SER A C 1
ATOM 4021 O O . SER A 1 521 ? -20.237 13.359 16.751 1.00 96.94 521 SER A O 1
ATOM 4023 N N . TYR A 1 522 ? -18.245 13.038 17.741 1.00 98.44 522 TYR A N 1
ATOM 4024 C CA . TYR A 1 522 ? -18.101 11.630 17.362 1.00 98.44 522 TYR A CA 1
ATOM 4025 C C . TYR A 1 522 ? -17.688 10.740 18.538 1.00 98.44 522 TYR A C 1
ATOM 4027 O O . TYR A 1 522 ? -16.881 11.121 19.381 1.00 98.44 522 TYR A O 1
ATOM 4035 N N . ASN A 1 523 ? -18.206 9.513 18.551 1.00 98.31 523 ASN A N 1
ATOM 4036 C CA . ASN A 1 523 ? -17.629 8.413 19.313 1.00 98.31 523 ASN A CA 1
ATOM 4037 C C . ASN A 1 523 ? -16.449 7.832 18.526 1.00 98.31 523 ASN A C 1
ATOM 4039 O O . ASN A 1 523 ? -16.576 7.565 17.329 1.00 98.31 523 ASN A O 1
ATOM 4043 N N . LYS A 1 524 ? -15.318 7.595 19.189 1.00 98.62 524 LYS A N 1
ATOM 4044 C CA . LYS A 1 524 ? -14.116 7.050 18.549 1.00 98.62 524 LYS A CA 1
ATOM 4045 C C . LYS A 1 524 ? -13.899 5.607 18.967 1.00 98.62 524 LYS A C 1
ATOM 4047 O O . LYS A 1 524 ? -13.865 5.302 20.157 1.00 98.62 524 LYS A O 1
ATOM 4052 N N . LEU A 1 525 ? -13.753 4.727 17.986 1.00 98.62 525 LEU A N 1
ATOM 4053 C CA . LEU A 1 525 ? -13.497 3.305 18.177 1.00 98.62 525 LEU A CA 1
ATOM 4054 C C . LEU A 1 525 ? -12.269 2.905 17.366 1.00 98.62 525 LEU A C 1
ATOM 4056 O O . LEU A 1 525 ? -12.124 3.294 16.210 1.00 98.62 525 LEU A O 1
ATOM 4060 N N . VAL A 1 526 ? -11.413 2.069 17.936 1.00 98.38 526 VAL A N 1
ATOM 4061 C CA . VAL A 1 526 ? -10.440 1.295 17.165 1.00 98.38 526 VAL A CA 1
ATOM 4062 C C . VAL A 1 526 ? -10.754 -0.190 17.281 1.00 98.38 526 VAL A C 1
ATOM 4064 O O . VAL A 1 526 ? -11.004 -0.697 18.372 1.00 98.38 526 VAL A O 1
ATOM 4067 N N . ILE A 1 527 ? -10.751 -0.875 16.139 1.00 98.25 527 ILE A N 1
ATOM 4068 C CA . ILE A 1 527 ? -10.909 -2.325 16.033 1.00 98.25 527 ILE A CA 1
ATOM 4069 C C . ILE A 1 527 ? -9.575 -2.894 15.563 1.00 98.25 527 ILE A C 1
ATOM 4071 O O . ILE A 1 527 ? -9.191 -2.693 14.409 1.00 98.25 527 ILE A O 1
ATOM 4075 N N . ASN A 1 528 ? -8.885 -3.619 16.438 1.00 97.88 528 ASN A N 1
ATOM 4076 C CA . ASN A 1 528 ? -7.643 -4.305 16.117 1.00 97.88 528 ASN A CA 1
ATOM 4077 C C . ASN A 1 528 ? -7.897 -5.787 15.845 1.00 97.88 528 ASN A C 1
ATOM 4079 O O . ASN A 1 528 ? -8.336 -6.518 16.731 1.00 97.88 528 ASN A O 1
ATOM 4083 N N . PHE A 1 529 ? -7.603 -6.237 14.625 1.00 97.19 529 PHE A N 1
ATOM 4084 C CA . PHE A 1 529 ? -7.646 -7.658 14.288 1.00 97.19 529 PHE A CA 1
ATOM 4085 C C . PHE A 1 529 ? -6.304 -8.332 14.587 1.00 97.19 529 PHE A C 1
ATOM 4087 O O . PHE A 1 529 ? -5.276 -7.990 13.995 1.00 97.19 529 PHE A O 1
ATOM 4094 N N . GLU A 1 530 ? -6.332 -9.333 15.460 1.00 95.88 530 GLU A N 1
ATOM 4095 C CA . GLU A 1 530 ? -5.184 -10.164 15.827 1.00 95.88 530 GLU A CA 1
ATOM 4096 C C . GLU A 1 530 ? -5.312 -11.530 15.161 1.00 95.88 530 GLU A C 1
ATOM 4098 O O . GLU A 1 530 ? -6.404 -12.085 15.118 1.00 95.88 530 GLU A O 1
ATOM 4103 N N . ILE A 1 531 ? -4.215 -12.095 14.654 1.00 95.62 531 ILE A N 1
ATOM 4104 C CA . ILE A 1 531 ? -4.212 -13.452 14.095 1.00 95.62 531 ILE A CA 1
ATOM 4105 C C . ILE A 1 531 ? -3.323 -14.373 14.924 1.00 95.62 531 ILE A C 1
ATOM 4107 O O . ILE A 1 531 ? -2.225 -13.980 15.317 1.00 95.62 531 ILE A O 1
ATOM 4111 N N . ASN A 1 532 ? -3.794 -15.597 15.166 1.00 94.88 532 ASN A N 1
ATOM 4112 C CA . ASN A 1 532 ? -3.052 -16.628 15.895 1.00 94.88 532 ASN A CA 1
ATOM 4113 C C . ASN A 1 532 ? -1.709 -16.980 15.235 1.00 94.88 532 ASN A C 1
ATOM 4115 O O . ASN A 1 532 ? -0.692 -17.076 15.915 1.00 94.88 532 ASN A O 1
ATOM 4119 N N . ASP A 1 533 ? -1.706 -17.169 13.916 1.00 95.44 533 ASP A N 1
ATOM 4120 C CA . ASP A 1 533 ? -0.531 -17.562 13.144 1.00 95.44 533 ASP A CA 1
ATOM 4121 C C . ASP A 1 533 ? -0.508 -16.809 11.808 1.00 95.44 533 ASP A C 1
ATOM 4123 O O . ASP A 1 533 ? -1.458 -16.829 11.018 1.00 95.44 533 ASP A O 1
ATOM 4127 N N . ILE A 1 534 ? 0.604 -16.117 11.563 1.00 95.69 534 ILE A N 1
ATOM 4128 C CA . ILE A 1 534 ? 0.784 -15.245 10.407 1.00 95.69 534 ILE A CA 1
ATOM 4129 C C . ILE A 1 534 ? 0.739 -15.999 9.076 1.00 95.69 534 ILE A C 1
ATOM 4131 O O . ILE A 1 534 ? 0.288 -15.426 8.081 1.00 95.69 534 ILE A O 1
ATOM 4135 N N . LYS A 1 535 ? 1.113 -17.284 9.054 1.00 96.00 535 LYS A N 1
ATOM 4136 C CA . LYS A 1 535 ? 1.148 -18.081 7.819 1.00 96.00 535 LYS A CA 1
ATOM 4137 C C . LYS A 1 535 ? -0.216 -18.137 7.128 1.00 96.00 535 LYS A C 1
ATOM 4139 O O . LYS A 1 535 ? -0.310 -18.174 5.901 1.00 96.00 535 LYS A O 1
ATOM 4144 N N . TYR A 1 536 ? -1.298 -18.103 7.913 1.00 94.81 536 TYR A N 1
ATOM 4145 C CA . TYR A 1 536 ? -2.650 -18.091 7.373 1.00 94.81 536 TYR A CA 1
ATOM 4146 C C . TYR A 1 536 ? -2.942 -16.761 6.692 1.00 94.81 536 TYR A C 1
ATOM 4148 O O . TYR A 1 536 ? -3.492 -16.766 5.596 1.00 94.81 536 TYR A O 1
ATOM 4156 N N . ALA A 1 537 ? -2.529 -15.632 7.280 1.00 93.62 537 ALA A N 1
ATOM 4157 C CA . ALA A 1 537 ? -2.646 -14.324 6.644 1.00 93.62 537 ALA A CA 1
ATOM 4158 C C . ALA A 1 537 ? -1.819 -14.249 5.351 1.00 93.62 537 ALA A C 1
ATOM 4160 O O . ALA A 1 537 ? -2.367 -13.803 4.340 1.00 93.62 537 ALA A O 1
ATOM 4161 N N . GLU A 1 538 ? -0.575 -14.742 5.365 1.00 94.69 538 GLU A N 1
ATOM 4162 C CA . GLU A 1 538 ? 0.338 -14.820 4.210 1.00 94.69 538 GLU A CA 1
ATOM 4163 C C . GLU A 1 538 ? -0.282 -15.593 3.048 1.00 94.69 538 GLU A C 1
ATOM 4165 O O . GLU A 1 538 ? -0.536 -15.001 1.998 1.00 94.69 538 GLU A O 1
ATOM 4170 N N . LYS A 1 539 ? -0.668 -16.857 3.271 1.00 93.38 539 LYS A N 1
ATOM 4171 C CA . LYS A 1 539 ? -1.365 -17.686 2.271 1.00 93.38 539 LYS A CA 1
ATOM 4172 C C . LYS A 1 539 ? -2.579 -16.961 1.696 1.00 93.38 539 LYS A C 1
ATOM 4174 O O . LYS A 1 539 ? -2.863 -17.000 0.502 1.00 93.38 539 LYS A O 1
ATOM 4179 N N . SER A 1 540 ? -3.319 -16.274 2.559 1.00 92.38 540 SER A N 1
ATOM 4180 C CA . SER A 1 540 ? -4.524 -15.561 2.167 1.00 92.38 540 SER A CA 1
ATOM 4181 C C . SER A 1 540 ? -4.244 -14.308 1.311 1.00 92.38 540 SER A C 1
ATOM 4183 O O . SER A 1 540 ? -5.117 -13.909 0.529 1.00 92.38 540 SER A O 1
ATOM 4185 N N . VAL A 1 541 ? -3.096 -13.650 1.507 1.00 92.75 541 VAL A N 1
ATOM 4186 C CA . VAL A 1 541 ? -2.642 -12.495 0.722 1.00 92.75 541 VAL A CA 1
ATOM 4187 C C . VAL A 1 541 ? -2.123 -12.966 -0.627 1.00 92.75 541 VAL A C 1
ATOM 4189 O O . VAL A 1 541 ? -2.525 -12.388 -1.634 1.00 92.75 541 VAL A O 1
ATOM 4192 N N . ASP A 1 542 ? -1.338 -14.040 -0.649 1.00 92.94 542 ASP A N 1
ATOM 4193 C CA . ASP A 1 542 ? -0.746 -14.590 -1.868 1.00 92.94 542 ASP A CA 1
ATOM 4194 C C . ASP A 1 542 ? -1.828 -15.066 -2.839 1.00 92.94 542 ASP A C 1
ATOM 4196 O O . ASP A 1 542 ? -1.907 -14.561 -3.957 1.00 92.94 542 ASP A O 1
ATOM 4200 N N . LEU A 1 543 ? -2.782 -15.882 -2.371 1.00 92.88 543 LEU A N 1
ATOM 4201 C CA . LEU A 1 543 ? -3.924 -16.323 -3.188 1.00 92.88 543 LEU A CA 1
ATOM 4202 C C . LEU A 1 543 ? -4.729 -15.153 -3.772 1.00 92.88 543 LEU A C 1
ATOM 4204 O O . LEU A 1 543 ? -5.270 -15.227 -4.876 1.00 92.88 543 LEU A O 1
ATOM 4208 N N . ARG A 1 544 ? -4.854 -14.056 -3.018 1.00 93.19 544 ARG A N 1
ATOM 4209 C CA . ARG A 1 544 ? -5.569 -12.864 -3.485 1.00 93.19 544 ARG A CA 1
ATOM 4210 C C . ARG A 1 544 ? -4.759 -12.112 -4.532 1.00 93.19 544 ARG A C 1
ATOM 4212 O O . ARG A 1 544 ? -5.347 -11.630 -5.493 1.00 93.19 544 ARG A O 1
ATOM 4219 N N . MET A 1 545 ? -3.450 -11.993 -4.335 1.00 94.94 545 MET A N 1
ATOM 4220 C CA . MET A 1 545 ? -2.558 -11.321 -5.270 1.00 94.94 545 MET A CA 1
ATOM 4221 C C . MET A 1 545 ? -2.480 -12.083 -6.593 1.00 94.94 545 MET A C 1
ATOM 4223 O O . MET A 1 545 ? -2.654 -11.477 -7.643 1.00 94.94 545 MET A O 1
ATOM 4227 N N . GLU A 1 546 ? -2.354 -13.408 -6.549 1.00 95.69 546 GLU A N 1
ATOM 4228 C CA . GLU A 1 546 ? -2.417 -14.268 -7.735 1.00 95.69 546 GLU A CA 1
ATOM 4229 C C . GLU A 1 546 ? -3.748 -14.114 -8.479 1.00 95.69 546 GLU A C 1
ATOM 4231 O O . GLU A 1 546 ? -3.770 -13.933 -9.697 1.00 95.69 546 GLU A O 1
ATOM 4236 N N . ARG A 1 547 ? -4.874 -14.121 -7.750 1.00 96.38 547 ARG A N 1
ATOM 4237 C CA . ARG A 1 547 ? -6.199 -13.890 -8.341 1.00 96.38 547 ARG A CA 1
ATOM 4238 C C . ARG A 1 547 ? -6.308 -12.508 -8.984 1.00 96.38 547 ARG A C 1
ATOM 4240 O O . ARG A 1 547 ? -6.831 -12.405 -10.087 1.00 96.38 547 ARG A O 1
ATOM 4247 N N . GLU A 1 548 ? -5.836 -11.465 -8.308 1.00 97.38 548 GLU A N 1
ATOM 4248 C CA . GLU A 1 548 ? -5.813 -10.096 -8.830 1.00 97.38 548 GLU A CA 1
ATOM 4249 C C . GLU A 1 548 ? -4.985 -10.012 -10.122 1.00 97.38 548 GLU A C 1
ATOM 4251 O O . GLU A 1 548 ? -5.454 -9.460 -11.113 1.00 97.38 548 GLU A O 1
ATOM 4256 N N . MET A 1 549 ? -3.799 -10.625 -10.153 1.00 97.50 549 MET A N 1
ATOM 4257 C CA . MET A 1 549 ? -2.949 -10.683 -11.347 1.00 97.50 549 MET A CA 1
ATOM 4258 C C . MET A 1 549 ? -3.623 -11.435 -12.502 1.00 97.50 549 MET A C 1
ATOM 4260 O O . MET A 1 549 ? -3.588 -10.967 -13.638 1.00 97.50 549 MET A O 1
ATOM 4264 N N . ASN A 1 550 ? -4.261 -12.578 -12.224 1.00 98.00 550 ASN A N 1
ATOM 4265 C CA . ASN A 1 550 ? -4.987 -13.362 -13.229 1.00 98.00 550 ASN A CA 1
ATOM 4266 C C . ASN A 1 550 ? -6.147 -12.569 -13.844 1.00 98.00 550 ASN A C 1
ATOM 4268 O O . ASN A 1 550 ? -6.246 -12.481 -15.065 1.00 98.00 550 ASN A O 1
ATOM 4272 N N . LEU A 1 551 ? -6.980 -11.948 -13.005 1.00 98.19 551 LEU A N 1
ATOM 4273 C CA . LEU A 1 551 ? -8.081 -11.096 -13.460 1.00 98.19 551 LEU A CA 1
ATOM 4274 C C . LEU A 1 551 ? -7.563 -9.888 -14.252 1.00 98.19 551 LEU A C 1
ATOM 4276 O O . LEU A 1 551 ? -8.153 -9.507 -15.258 1.00 98.19 551 LEU A O 1
ATOM 4280 N N . GLY A 1 552 ? -6.436 -9.310 -13.831 1.00 98.12 552 GLY A N 1
ATOM 4281 C CA . GLY A 1 552 ? -5.775 -8.219 -14.541 1.00 98.12 552 GLY A CA 1
ATOM 4282 C C . GLY A 1 552 ? -5.362 -8.609 -15.955 1.00 98.12 552 GLY A C 1
ATOM 4283 O O . GLY A 1 552 ? -5.685 -7.894 -16.901 1.00 98.12 552 GLY A O 1
ATOM 4284 N N . ARG A 1 553 ? -4.707 -9.764 -16.114 1.00 98.12 553 ARG A N 1
ATOM 4285 C CA . ARG A 1 553 ? -4.338 -10.301 -17.433 1.00 98.12 553 ARG A CA 1
ATOM 4286 C C . ARG A 1 553 ? -5.553 -10.571 -18.307 1.00 98.12 553 ARG A C 1
ATOM 4288 O O . ARG A 1 553 ? -5.572 -10.130 -19.448 1.00 98.12 553 ARG A O 1
ATOM 4295 N N . GLU A 1 554 ? -6.587 -11.197 -17.754 1.00 98.25 554 GLU A N 1
ATOM 4296 C CA . GLU A 1 554 ? -7.824 -11.478 -18.487 1.00 98.25 554 GLU A CA 1
ATOM 4297 C C . GLU A 1 554 ? -8.476 -10.189 -19.019 1.00 98.25 554 GLU A C 1
ATOM 4299 O O . GLU A 1 554 ? -8.908 -10.126 -20.171 1.00 98.25 554 GLU A O 1
ATOM 4304 N N . VAL A 1 555 ? -8.515 -9.130 -18.202 1.00 98.19 555 VAL A N 1
ATOM 4305 C CA . VAL A 1 555 ? -9.016 -7.815 -18.628 1.00 98.19 555 VAL A CA 1
ATOM 4306 C C . VAL A 1 555 ? -8.142 -7.226 -19.739 1.00 98.19 555 VAL A C 1
ATOM 4308 O O . VAL A 1 555 ? -8.680 -6.667 -20.695 1.00 98.19 555 VAL A O 1
ATOM 4311 N N . LEU A 1 556 ? -6.814 -7.363 -19.663 1.00 97.44 556 LEU A N 1
ATOM 4312 C CA . LEU A 1 556 ? -5.905 -6.893 -20.714 1.00 97.44 556 LEU A CA 1
ATOM 4313 C C . LEU A 1 556 ? -6.093 -7.652 -22.036 1.00 97.44 556 LEU A C 1
ATOM 4315 O O . LEU A 1 556 ? -6.177 -7.018 -23.087 1.00 97.44 556 LEU A O 1
ATOM 4319 N N . GLU A 1 557 ? -6.194 -8.980 -21.985 1.00 97.38 557 GLU A N 1
ATOM 4320 C CA . GLU A 1 557 ? -6.390 -9.859 -23.147 1.00 97.38 557 GLU A CA 1
ATOM 4321 C C . GLU A 1 557 ? -7.701 -9.555 -23.876 1.00 97.38 557 GLU A C 1
ATOM 4323 O O . GLU A 1 557 ? -7.749 -9.518 -25.105 1.00 97.38 557 GLU A O 1
ATOM 4328 N N . LYS A 1 558 ? -8.760 -9.251 -23.120 1.00 97.81 558 LYS A N 1
ATOM 4329 C CA . LYS A 1 558 ? -10.073 -8.871 -23.661 1.00 97.81 558 LYS A CA 1
ATOM 4330 C C . LYS A 1 558 ? -10.145 -7.421 -24.147 1.00 97.81 558 LYS A C 1
ATOM 4332 O O . LYS A 1 558 ? -11.198 -6.997 -24.620 1.00 97.81 558 LYS A O 1
ATOM 4337 N N . GLY A 1 559 ? -9.064 -6.647 -24.026 1.00 97.12 559 GLY A N 1
ATOM 4338 C CA . GLY A 1 559 ? -9.055 -5.228 -24.383 1.00 97.12 559 GLY A CA 1
ATOM 4339 C C . GLY A 1 559 ? -9.962 -4.378 -23.489 1.00 97.12 559 GLY A C 1
ATOM 4340 O O . GLY A 1 559 ? -10.570 -3.422 -23.967 1.00 97.12 559 GLY A O 1
ATOM 4341 N N . GLY A 1 560 ? -10.075 -4.737 -22.208 1.00 96.31 560 GLY A N 1
ATOM 4342 C CA . GLY A 1 560 ? -10.931 -4.061 -21.240 1.00 96.31 560 GLY A CA 1
ATOM 4343 C C . GLY A 1 560 ? -10.586 -2.584 -21.038 1.00 96.31 560 GLY A C 1
ATOM 4344 O O . GLY A 1 560 ? -9.460 -2.122 -21.261 1.00 96.31 560 GLY A O 1
ATOM 4345 N N . SER A 1 561 ? -11.590 -1.827 -20.606 1.00 96.12 561 SER A N 1
ATOM 4346 C CA . SER A 1 561 ? -11.480 -0.393 -20.349 1.00 96.12 561 SER A CA 1
ATOM 4347 C C . SER A 1 561 ? -10.668 -0.099 -19.081 1.00 96.12 561 SER A C 1
ATOM 4349 O O . SER A 1 561 ? -10.446 -0.976 -18.247 1.00 96.12 561 SER A O 1
ATOM 4351 N N . LEU A 1 562 ? -10.274 1.164 -18.864 1.00 93.88 562 LEU A N 1
ATOM 4352 C CA . LEU A 1 562 ? -9.673 1.566 -17.581 1.00 93.88 562 LEU A CA 1
ATOM 4353 C C . LEU A 1 562 ? -10.623 1.338 -16.394 1.00 93.88 562 LEU A C 1
ATOM 4355 O O . LEU A 1 562 ? -10.154 1.099 -15.287 1.00 93.88 562 LEU A O 1
ATOM 4359 N N . ALA A 1 563 ? -11.940 1.355 -16.617 1.00 91.44 563 ALA A N 1
ATOM 4360 C CA . ALA A 1 563 ? -12.911 1.016 -15.582 1.00 91.44 563 ALA A CA 1
ATOM 4361 C C . ALA A 1 563 ? -12.940 -0.474 -15.244 1.00 91.44 563 ALA A C 1
ATOM 4363 O O . ALA A 1 563 ? -13.192 -0.835 -14.098 1.00 91.44 563 ALA A O 1
ATOM 4364 N N . ASP A 1 564 ? -12.629 -1.343 -16.202 1.00 95.50 564 ASP A N 1
ATOM 4365 C CA . ASP A 1 564 ? -12.467 -2.768 -15.924 1.00 95.50 564 ASP A CA 1
ATOM 4366 C C . ASP A 1 564 ? -11.163 -3.016 -15.157 1.00 95.50 564 ASP A C 1
ATOM 4368 O O . ASP A 1 564 ? -11.158 -3.761 -14.180 1.00 95.50 564 ASP A O 1
ATOM 4372 N N . ILE A 1 565 ? -10.087 -2.302 -15.512 1.00 95.56 565 ILE A N 1
ATOM 4373 C CA . ILE A 1 565 ? -8.796 -2.334 -14.800 1.00 95.56 565 ILE A CA 1
ATOM 4374 C C . ILE A 1 565 ? -8.967 -1.953 -13.326 1.00 95.56 565 ILE A C 1
ATOM 4376 O O . ILE A 1 565 ? -8.442 -2.642 -12.454 1.00 95.56 565 ILE A O 1
ATOM 4380 N N . THR A 1 566 ? -9.726 -0.900 -13.010 1.00 93.81 566 THR A N 1
ATOM 4381 C CA . THR A 1 566 ? -9.894 -0.487 -11.608 1.00 93.81 566 THR A CA 1
ATOM 4382 C C . THR A 1 566 ? -10.721 -1.458 -10.780 1.00 93.81 566 THR A C 1
ATOM 4384 O O . THR A 1 566 ? -10.515 -1.541 -9.569 1.00 93.81 566 THR A O 1
ATOM 4387 N N . LYS A 1 567 ? -11.622 -2.230 -11.401 1.00 94.75 567 LYS A N 1
ATOM 4388 C CA . LYS A 1 567 ? -12.407 -3.282 -10.731 1.00 94.75 567 LYS A CA 1
ATOM 4389 C C . LYS A 1 567 ? -11.561 -4.490 -10.332 1.00 94.75 567 LYS A C 1
ATOM 4391 O O . LYS A 1 567 ? -11.916 -5.177 -9.377 1.00 94.75 567 LYS A O 1
ATOM 4396 N N . VAL A 1 568 ? -10.430 -4.717 -11.002 1.00 96.50 568 VAL A N 1
ATOM 4397 C CA . VAL A 1 568 ? -9.528 -5.839 -10.707 1.00 96.50 568 VAL A CA 1
ATOM 4398 C C . VAL A 1 568 ? -8.856 -5.693 -9.346 1.00 96.50 568 VAL A C 1
ATOM 4400 O O . VAL A 1 568 ? -8.654 -6.702 -8.684 1.00 96.50 568 VAL A O 1
ATOM 4403 N N . ASN A 1 569 ? -8.520 -4.479 -8.892 1.00 95.56 569 ASN A N 1
ATOM 4404 C CA . ASN A 1 569 ? -7.806 -4.299 -7.625 1.00 95.56 569 ASN A CA 1
ATOM 4405 C C . ASN A 1 569 ? -8.591 -4.900 -6.438 1.00 95.56 569 ASN A C 1
ATOM 4407 O O . ASN A 1 569 ? -9.736 -4.517 -6.172 1.00 95.56 569 ASN A O 1
ATOM 4411 N N . LEU A 1 570 ? -7.946 -5.828 -5.723 1.00 92.38 570 LEU A N 1
ATOM 4412 C CA . LEU A 1 570 ? -8.479 -6.606 -4.602 1.00 92.38 570 LEU A CA 1
ATOM 4413 C C . LEU A 1 570 ? -7.841 -6.221 -3.256 1.00 92.38 570 LEU A C 1
ATOM 4415 O O . LEU A 1 570 ? -8.067 -6.904 -2.256 1.00 92.38 570 LEU A O 1
ATOM 4419 N N . GLY A 1 571 ? -7.030 -5.164 -3.191 1.00 88.62 571 GLY A N 1
ATOM 4420 C CA . GLY A 1 571 ? -6.553 -4.639 -1.912 1.00 88.62 571 GLY A CA 1
ATOM 4421 C C . GLY A 1 571 ? -5.250 -3.852 -1.977 1.00 88.62 571 GLY A C 1
ATOM 4422 O O . GLY A 1 571 ? -4.838 -3.348 -3.021 1.00 88.62 571 GLY A O 1
ATOM 4423 N N . GLY A 1 572 ? -4.585 -3.776 -0.822 1.00 89.12 572 GLY A N 1
ATOM 4424 C CA . GLY A 1 572 ? -3.330 -3.050 -0.633 1.00 89.12 572 GLY A CA 1
ATOM 4425 C C . GLY A 1 572 ? -2.114 -3.609 -1.397 1.00 89.12 572 GLY A C 1
ATOM 4426 O O . GLY A 1 572 ? -2.207 -4.624 -2.092 1.00 89.12 572 GLY A O 1
ATOM 4427 N N . PRO A 1 573 ? -0.948 -2.953 -1.254 1.00 87.75 573 PRO A N 1
ATOM 4428 C CA . PRO A 1 573 ? 0.239 -3.222 -2.070 1.00 87.75 573 PRO A CA 1
ATOM 4429 C C . PRO A 1 573 ? 1.081 -4.411 -1.594 1.00 87.75 573 PRO A C 1
ATOM 4431 O O . PRO A 1 573 ? 1.933 -4.910 -2.325 1.00 87.75 573 PRO A O 1
ATOM 4434 N N . TYR A 1 574 ? 0.892 -4.822 -0.344 1.00 85.12 574 TYR A N 1
ATOM 4435 C CA . TYR A 1 574 ? 1.802 -5.724 0.345 1.00 85.12 574 TYR A CA 1
ATOM 4436 C C . TYR A 1 574 ? 1.515 -7.192 0.008 1.00 85.12 574 TYR A C 1
ATOM 4438 O O . TYR A 1 574 ? 0.395 -7.660 0.230 1.00 85.12 574 TYR A O 1
ATOM 4446 N N . GLY A 1 575 ? 2.532 -7.901 -0.492 1.00 88.56 575 GLY A N 1
ATOM 4447 C CA . GLY A 1 575 ? 2.584 -9.366 -0.540 1.00 88.56 575 GLY A CA 1
ATOM 4448 C C . GLY A 1 575 ? 2.981 -9.979 0.810 1.00 88.56 575 GLY A C 1
ATOM 4449 O O . GLY A 1 575 ? 3.280 -9.249 1.762 1.00 88.56 575 GLY A O 1
ATOM 4450 N N . SER A 1 576 ? 3.002 -11.313 0.902 1.00 91.81 576 SER A N 1
ATOM 4451 C CA . SER A 1 576 ? 3.350 -12.044 2.133 1.00 91.81 576 SER A CA 1
ATOM 4452 C C . SER A 1 576 ? 4.715 -11.662 2.717 1.00 91.81 576 SER A C 1
ATOM 4454 O O . SER A 1 576 ? 4.834 -11.502 3.929 1.00 91.81 576 SER A O 1
ATOM 4456 N N . ALA A 1 577 ? 5.714 -11.393 1.869 1.00 89.62 577 ALA A N 1
ATOM 4457 C CA . ALA A 1 577 ? 7.106 -11.143 2.265 1.00 89.62 577 ALA A CA 1
ATOM 4458 C C . ALA A 1 577 ? 7.326 -10.002 3.282 1.00 89.62 577 ALA A C 1
ATOM 4460 O O . ALA A 1 577 ? 8.356 -9.967 3.952 1.00 89.62 577 ALA A O 1
ATOM 4461 N N . VAL A 1 578 ? 6.391 -9.054 3.402 1.00 89.81 578 VAL A N 1
ATOM 4462 C CA . VAL A 1 578 ? 6.500 -7.929 4.350 1.00 89.81 578 VAL A CA 1
ATOM 4463 C C . VAL A 1 578 ? 5.569 -8.059 5.556 1.00 89.81 578 VAL A C 1
ATOM 4465 O O . VAL A 1 578 ? 5.643 -7.234 6.468 1.00 89.81 578 VAL A O 1
ATOM 4468 N N . LEU A 1 579 ? 4.684 -9.064 5.589 1.00 91.81 579 LEU A N 1
ATOM 4469 C CA . LEU A 1 579 ? 3.645 -9.172 6.616 1.00 91.81 579 LEU A CA 1
ATOM 4470 C C . LEU A 1 579 ? 4.222 -9.370 8.018 1.00 91.81 579 LEU A C 1
ATOM 4472 O O . LEU A 1 579 ? 3.673 -8.806 8.960 1.00 91.81 579 LEU A O 1
ATOM 4476 N N . ALA A 1 580 ? 5.338 -10.088 8.170 1.00 94.06 580 ALA A N 1
ATOM 4477 C CA . ALA A 1 580 ? 5.988 -10.269 9.470 1.00 94.06 580 ALA A CA 1
ATOM 4478 C C . ALA A 1 580 ? 6.374 -8.929 10.119 1.00 94.06 580 ALA A C 1
ATOM 4480 O O . ALA A 1 580 ? 6.009 -8.665 11.266 1.00 94.06 580 ALA A O 1
ATOM 4481 N N . GLY A 1 581 ? 7.021 -8.039 9.358 1.00 93.50 581 GLY A N 1
ATOM 4482 C CA . GLY A 1 581 ? 7.366 -6.696 9.833 1.00 93.50 581 GLY A CA 1
ATOM 4483 C C . GLY A 1 581 ? 6.130 -5.830 10.086 1.00 93.50 581 GLY A C 1
ATOM 4484 O O . GLY A 1 581 ? 6.062 -5.119 11.085 1.00 93.50 581 GLY A O 1
ATOM 4485 N N . VAL A 1 582 ? 5.106 -5.934 9.228 1.00 91.56 582 VAL A N 1
ATOM 4486 C CA . VAL A 1 582 ? 3.827 -5.227 9.421 1.00 91.56 582 VAL A CA 1
ATOM 4487 C C . VAL A 1 582 ? 3.134 -5.674 10.714 1.00 91.56 582 VAL A C 1
ATOM 4489 O O . VAL A 1 582 ? 2.629 -4.822 11.441 1.00 91.56 582 VAL A O 1
ATOM 4492 N N . LYS A 1 583 ? 3.117 -6.982 11.011 1.00 94.00 583 LYS A N 1
ATOM 4493 C CA . LYS A 1 583 ? 2.539 -7.548 12.238 1.00 94.00 583 LYS A CA 1
ATOM 4494 C C . LYS A 1 583 ? 3.258 -6.998 13.463 1.00 94.00 583 LYS A C 1
ATOM 4496 O O . LYS A 1 583 ? 2.602 -6.446 14.337 1.00 94.00 583 LYS A O 1
ATOM 4501 N N . GLN A 1 584 ? 4.586 -7.085 13.479 1.00 95.50 584 GLN A N 1
ATOM 4502 C CA . GLN A 1 584 ? 5.405 -6.595 14.586 1.00 95.50 584 GLN A CA 1
ATOM 4503 C C . GLN A 1 584 ? 5.172 -5.101 14.856 1.00 95.50 584 GLN A C 1
ATOM 4505 O O . GLN A 1 584 ? 4.929 -4.709 15.996 1.00 95.50 584 GLN A O 1
ATOM 4510 N N . ASP A 1 585 ? 5.203 -4.270 13.809 1.00 95.56 585 ASP A N 1
ATOM 4511 C CA . ASP A 1 585 ? 4.943 -2.832 13.922 1.00 95.56 585 ASP A CA 1
ATOM 4512 C C . ASP A 1 585 ? 3.519 -2.550 14.435 1.00 95.56 585 ASP A C 1
ATOM 4514 O O . ASP A 1 585 ? 3.333 -1.689 15.294 1.00 95.56 585 ASP A O 1
ATOM 4518 N N . SER A 1 586 ? 2.514 -3.272 13.922 1.00 95.31 586 SER A N 1
ATOM 4519 C CA . SER A 1 586 ? 1.114 -3.104 14.331 1.00 95.31 586 SER A CA 1
ATOM 4520 C C . SER A 1 586 ? 0.877 -3.519 15.781 1.00 95.31 586 SER A C 1
ATOM 4522 O O . SER A 1 586 ? 0.149 -2.836 16.493 1.00 95.31 586 SER A O 1
ATOM 4524 N N . GLU A 1 587 ? 1.480 -4.620 16.231 1.00 96.25 587 GLU A N 1
ATOM 4525 C CA . GLU A 1 587 ? 1.376 -5.099 17.614 1.00 96.25 587 GLU A CA 1
ATOM 4526 C C . GLU A 1 587 ? 2.063 -4.144 18.589 1.00 96.25 587 GLU A C 1
ATOM 4528 O O . GLU A 1 587 ? 1.524 -3.873 19.663 1.00 96.25 587 GLU A O 1
ATOM 4533 N N . ARG A 1 588 ? 3.216 -3.580 18.201 1.00 97.44 588 ARG A N 1
ATOM 4534 C CA . ARG A 1 588 ? 3.892 -2.534 18.977 1.00 97.44 588 ARG A CA 1
ATOM 4535 C C . ARG A 1 588 ? 2.975 -1.328 19.177 1.00 97.44 588 ARG A C 1
ATOM 4537 O O . ARG A 1 588 ? 2.739 -0.943 20.318 1.00 97.44 588 ARG A O 1
ATOM 4544 N N . VAL A 1 589 ? 2.453 -0.755 18.091 1.00 97.00 589 VAL A N 1
ATOM 4545 C CA . VAL A 1 589 ? 1.588 0.437 18.152 1.00 97.00 589 VAL A CA 1
ATOM 4546 C C . VAL A 1 589 ? 0.309 0.154 18.929 1.00 97.00 589 VAL A C 1
ATOM 4548 O O . VAL A 1 589 ? -0.081 0.960 19.769 1.00 97.00 589 VAL A O 1
ATOM 4551 N N . TRP A 1 590 ? -0.321 -1.003 18.700 1.00 97.62 590 TRP A N 1
ATOM 4552 C CA . TRP A 1 590 ? -1.499 -1.415 19.460 1.00 97.62 590 TRP A CA 1
ATOM 4553 C C . TRP A 1 590 ? -1.213 -1.421 20.961 1.00 97.62 590 TRP A C 1
ATOM 4555 O O . TRP A 1 590 ? -1.922 -0.768 21.722 1.00 97.62 590 TRP A O 1
ATOM 4565 N N . LYS A 1 591 ? -0.112 -2.063 21.368 1.00 97.69 591 LYS A N 1
ATOM 4566 C CA . LYS A 1 591 ? 0.331 -2.118 22.762 1.00 97.69 591 LYS A CA 1
ATOM 4567 C C . LYS A 1 591 ? 0.622 -0.727 23.333 1.00 97.69 591 LYS A C 1
ATOM 4569 O O . LYS A 1 591 ? 0.244 -0.435 24.464 1.00 97.69 591 LYS A O 1
ATOM 4574 N N . GLU A 1 592 ? 1.299 0.137 22.577 1.00 97.31 592 GLU A N 1
ATOM 4575 C CA . GLU A 1 592 ? 1.583 1.519 22.985 1.00 97.31 592 GLU A CA 1
ATOM 4576 C C . GLU A 1 592 ? 0.307 2.325 23.242 1.00 97.31 592 GLU A C 1
ATOM 4578 O O . GLU A 1 592 ? 0.243 3.043 24.239 1.00 97.31 592 GLU A O 1
ATOM 4583 N N . VAL A 1 593 ? -0.709 2.183 22.388 1.00 96.69 593 VAL A N 1
ATOM 4584 C CA . VAL A 1 593 ? -2.004 2.857 22.552 1.00 96.69 593 VAL A CA 1
ATOM 4585 C C . VAL A 1 593 ? -2.771 2.284 23.745 1.00 96.69 593 VAL A C 1
ATOM 4587 O O . VAL A 1 593 ? -3.195 3.041 24.614 1.00 96.69 593 VAL A O 1
ATOM 4590 N N . THR A 1 594 ? -2.908 0.957 23.848 1.00 96.62 594 THR A N 1
ATOM 4591 C CA . THR A 1 594 ? -3.683 0.322 24.931 1.00 96.62 594 THR A CA 1
ATOM 4592 C C . THR A 1 594 ? -3.067 0.523 26.313 1.00 96.62 594 THR A C 1
ATOM 4594 O O . THR A 1 594 ? -3.784 0.552 27.307 1.00 96.62 594 THR A O 1
ATOM 4597 N N . GLU A 1 595 ? -1.742 0.656 26.392 1.00 96.62 595 GLU A N 1
ATOM 4598 C CA . GLU A 1 595 ? -1.017 0.852 27.653 1.00 96.62 595 GLU A CA 1
ATOM 4599 C C . GLU A 1 595 ? -0.737 2.340 27.945 1.00 96.62 595 GLU A C 1
ATOM 4601 O O . GLU A 1 595 ? -0.013 2.652 28.889 1.00 96.62 595 GLU A O 1
ATOM 4606 N N . GLY A 1 596 ? -1.281 3.265 27.141 1.00 95.38 596 GLY A N 1
ATOM 4607 C CA . GLY A 1 596 ? -1.137 4.712 27.344 1.00 95.38 596 GLY A CA 1
ATOM 4608 C C . GLY A 1 596 ? 0.286 5.248 27.146 1.00 95.38 596 GLY A C 1
ATOM 4609 O O . GLY A 1 596 ? 0.609 6.338 27.612 1.00 95.38 596 GLY A O 1
ATOM 4610 N N . ARG A 1 597 ? 1.160 4.497 26.464 1.00 96.50 597 ARG A N 1
ATOM 4611 C CA . ARG A 1 597 ? 2.529 4.929 26.130 1.00 96.50 597 ARG A CA 1
ATOM 4612 C C . ARG A 1 597 ? 2.612 5.779 24.866 1.00 96.50 597 ARG A C 1
ATOM 4614 O O . ARG A 1 597 ? 3.632 6.422 24.648 1.00 96.50 597 ARG A O 1
ATOM 4621 N N . ALA A 1 598 ? 1.553 5.821 24.061 1.00 94.31 598 ALA A N 1
ATOM 4622 C CA . ALA A 1 598 ? 1.469 6.658 22.864 1.00 94.31 598 ALA A CA 1
ATOM 4623 C C . ALA A 1 598 ? 1.146 8.146 23.159 1.00 94.31 598 ALA A C 1
ATOM 4625 O O . ALA A 1 598 ? 0.736 8.881 22.259 1.00 94.31 598 ALA A O 1
ATOM 4626 N N . GLY A 1 599 ? 1.313 8.611 24.405 1.00 93.69 599 GLY A N 1
ATOM 4627 C CA . GLY A 1 599 ? 0.927 9.960 24.833 1.00 93.69 599 GLY A CA 1
ATOM 4628 C C . GLY A 1 599 ? -0.595 10.115 24.903 1.00 93.69 599 GLY A C 1
ATOM 4629 O O . GLY A 1 599 ? -1.282 9.229 25.400 1.00 93.69 599 GLY A O 1
ATOM 4630 N N . ASP A 1 600 ? -1.131 11.224 24.387 1.00 93.38 600 ASP A N 1
ATOM 4631 C CA . ASP A 1 600 ? -2.586 11.453 24.323 1.00 93.38 600 ASP A CA 1
ATOM 4632 C C . ASP A 1 600 ? -3.277 10.725 23.150 1.00 93.38 600 ASP A C 1
ATOM 4634 O O . ASP A 1 600 ? -4.496 10.800 23.000 1.00 93.38 600 ASP A O 1
ATOM 4638 N N . VAL A 1 601 ? -2.526 9.999 22.316 1.00 93.25 601 VAL A N 1
ATOM 4639 C CA . VAL A 1 601 ? -3.081 9.287 21.160 1.00 93.25 601 VAL A CA 1
ATOM 4640 C C . VAL A 1 601 ? -4.015 8.158 21.602 1.00 93.25 601 VAL A C 1
ATOM 4642 O O . VAL A 1 601 ? -3.617 7.277 22.361 1.00 93.25 601 VAL A O 1
ATOM 4645 N N . GLY A 1 602 ? -5.246 8.147 21.080 1.00 93.38 602 GLY A N 1
ATOM 4646 C CA . GLY A 1 602 ? -6.242 7.113 21.392 1.00 93.38 602 GLY A CA 1
ATOM 4647 C C . GLY A 1 602 ? -6.851 7.229 22.795 1.00 93.38 602 GLY A C 1
ATOM 4648 O O . GLY A 1 602 ? -7.624 6.366 23.215 1.00 93.38 602 GLY A O 1
ATOM 4649 N N . LYS A 1 603 ? -6.527 8.290 23.542 1.00 95.38 603 LYS A N 1
ATOM 4650 C CA . LYS A 1 603 ? -7.074 8.537 24.876 1.00 95.38 603 LYS A CA 1
ATOM 4651 C C . LYS A 1 603 ? -8.576 8.800 24.795 1.00 95.38 603 LYS A C 1
ATOM 4653 O O . LYS A 1 603 ? -9.026 9.632 24.019 1.00 95.38 603 LYS A O 1
ATOM 4658 N N . GLY A 1 604 ? -9.354 8.088 25.609 1.00 95.50 604 GLY A N 1
ATOM 4659 C CA . GLY A 1 604 ? -10.818 8.197 25.619 1.00 95.50 604 GLY A CA 1
ATOM 4660 C C . GLY A 1 604 ? -11.525 7.443 24.487 1.00 95.50 604 GLY A C 1
ATOM 4661 O O . GLY A 1 604 ? -12.752 7.447 24.438 1.00 95.50 604 GLY A O 1
ATOM 4662 N N . TRP A 1 605 ? -10.784 6.768 23.605 1.00 98.00 605 TRP A N 1
ATOM 4663 C CA . TRP A 1 605 ? -11.372 5.928 22.569 1.00 98.00 605 TRP A CA 1
ATOM 4664 C C . TRP A 1 605 ? -11.849 4.592 23.145 1.00 98.00 605 TRP A C 1
ATOM 4666 O O . TRP A 1 605 ? -11.276 4.054 24.094 1.00 98.00 605 TRP A O 1
ATOM 4676 N N . TYR A 1 606 ? -12.854 4.003 22.503 1.00 98.44 606 TYR A N 1
ATOM 4677 C CA . TYR A 1 606 ? -13.173 2.592 22.677 1.00 98.44 606 TYR A CA 1
ATOM 4678 C C . TYR A 1 606 ? -12.106 1.749 21.967 1.00 98.44 606 TYR A C 1
ATOM 4680 O O . TYR A 1 606 ? -11.789 1.996 20.802 1.00 98.44 606 TYR A O 1
ATOM 4688 N N . LEU A 1 607 ? -11.545 0.757 22.661 1.00 98.06 607 LEU A N 1
ATOM 4689 C CA . LEU A 1 607 ? -10.479 -0.104 22.145 1.00 98.06 607 LEU A CA 1
ATOM 4690 C C . LEU A 1 607 ? -10.989 -1.550 22.082 1.00 98.06 607 LEU A C 1
ATOM 4692 O O . LEU A 1 607 ? -11.141 -2.188 23.119 1.00 98.06 607 LEU A O 1
ATOM 4696 N N . ALA A 1 608 ? -11.260 -2.065 20.882 1.00 98.38 608 ALA A N 1
ATOM 4697 C CA . ALA A 1 608 ? -11.712 -3.439 20.669 1.00 98.38 608 ALA A CA 1
ATOM 4698 C C . ALA A 1 608 ? -10.599 -4.284 20.038 1.00 98.38 608 ALA A C 1
ATOM 4700 O O . ALA A 1 608 ? -10.034 -3.898 19.014 1.00 98.38 608 ALA A O 1
ATOM 4701 N N . SER A 1 609 ? -10.328 -5.463 20.601 1.00 97.94 609 SER A N 1
ATOM 4702 C CA . SER A 1 609 ? -9.498 -6.491 19.960 1.00 97.94 609 SER A CA 1
ATOM 4703 C C . SER A 1 609 ? -10.377 -7.654 19.506 1.00 97.94 609 SER A C 1
ATOM 4705 O O . SER A 1 609 ? -11.159 -8.190 20.290 1.00 97.94 609 SER A O 1
ATOM 4707 N N . ILE A 1 610 ? -10.259 -8.029 18.232 1.00 97.94 610 ILE A N 1
ATOM 4708 C CA . ILE A 1 610 ? -10.925 -9.196 17.653 1.00 97.94 610 ILE A CA 1
ATOM 4709 C C . ILE A 1 610 ? -9.849 -10.204 17.273 1.00 97.94 610 ILE A C 1
ATOM 4711 O O . ILE A 1 610 ? -9.038 -9.965 16.374 1.00 97.94 610 ILE A O 1
ATOM 4715 N N . ARG A 1 611 ? -9.865 -11.354 17.941 1.00 96.88 611 ARG A N 1
ATOM 4716 C CA . ARG A 1 611 ? -8.964 -12.465 17.650 1.00 96.88 611 ARG A CA 1
ATOM 4717 C C . ARG A 1 611 ? -9.491 -13.268 16.485 1.00 96.88 611 ARG A C 1
ATOM 4719 O O . ARG A 1 611 ? -10.681 -13.559 16.407 1.00 96.88 611 ARG A O 1
ATOM 4726 N N . ILE A 1 612 ? -8.580 -13.644 15.607 1.00 96.06 612 ILE A N 1
ATOM 4727 C CA . ILE A 1 612 ? -8.845 -14.403 14.403 1.00 96.06 612 ILE A CA 1
ATOM 4728 C C . ILE A 1 612 ? -7.968 -15.646 14.441 1.00 96.06 612 ILE A C 1
ATOM 4730 O O . ILE A 1 612 ? -6.743 -15.568 14.542 1.00 96.06 612 ILE A O 1
ATOM 4734 N N . GLU A 1 613 ? -8.600 -16.808 14.365 1.00 95.56 613 GLU A N 1
ATOM 4735 C CA . GLU A 1 613 ? -7.910 -18.091 14.339 1.00 95.56 613 GLU A CA 1
ATOM 4736 C C . GLU A 1 613 ? -8.052 -18.695 12.945 1.00 95.56 613 GLU A C 1
ATOM 4738 O O . GLU A 1 613 ? -9.140 -19.132 12.562 1.00 95.56 613 GLU A O 1
ATOM 4743 N N . GLY A 1 614 ? -6.957 -18.691 12.182 1.00 93.50 614 GLY A N 1
ATOM 4744 C CA . GLY A 1 614 ? -6.845 -19.488 10.965 1.00 93.50 614 GLY A CA 1
ATOM 4745 C C . GLY A 1 614 ? -6.499 -20.938 11.306 1.00 93.50 614 GLY A C 1
ATOM 4746 O O . GLY A 1 614 ? -5.797 -21.197 12.290 1.00 93.50 614 GLY A O 1
ATOM 4747 N N . ASN A 1 615 ? -6.988 -21.871 10.490 1.00 91.69 615 ASN A N 1
ATOM 4748 C CA . ASN A 1 615 ? -6.759 -23.308 10.637 1.00 91.69 615 ASN A CA 1
ATOM 4749 C C . ASN A 1 615 ? -6.243 -23.926 9.326 1.00 91.69 615 ASN A C 1
ATOM 4751 O O . ASN A 1 615 ? -6.428 -23.372 8.239 1.00 91.69 615 ASN A O 1
ATOM 4755 N N . GLU A 1 616 ? -5.590 -25.087 9.425 1.00 89.31 616 GLU A N 1
ATOM 4756 C CA . GLU A 1 616 ? -4.984 -25.793 8.281 1.00 89.31 616 GLU A CA 1
ATOM 4757 C C . GLU A 1 616 ? -6.009 -26.257 7.237 1.00 89.31 616 GLU A C 1
ATOM 4759 O O . GLU A 1 616 ? -5.720 -26.268 6.040 1.00 89.31 616 GLU A O 1
ATOM 4764 N N . ASP A 1 617 ? -7.226 -26.582 7.678 1.00 87.81 617 ASP A N 1
ATOM 4765 C CA . ASP A 1 617 ? -8.362 -26.936 6.816 1.00 87.81 617 ASP A CA 1
ATOM 4766 C C . ASP A 1 617 ? -8.927 -25.733 6.035 1.00 87.81 617 ASP A C 1
ATOM 4768 O O . ASP A 1 617 ? -9.799 -25.889 5.181 1.00 87.81 617 ASP A O 1
ATOM 4772 N N . GLY A 1 618 ? -8.409 -24.529 6.297 1.00 83.56 618 GLY A N 1
ATOM 4773 C CA . GLY A 1 618 ? -8.854 -23.285 5.690 1.00 83.56 618 GLY A CA 1
ATOM 4774 C C . GLY A 1 618 ? -10.051 -22.640 6.385 1.00 83.56 618 GLY A C 1
ATOM 4775 O O . GLY A 1 618 ? -10.505 -21.606 5.896 1.00 83.56 618 GLY A O 1
ATOM 4776 N N . ALA A 1 619 ? -10.546 -23.189 7.501 1.00 88.94 619 ALA A N 1
ATOM 4777 C CA . ALA A 1 619 ? -11.588 -22.571 8.315 1.00 88.94 619 ALA A CA 1
ATOM 4778 C C . ALA A 1 619 ? -11.025 -21.420 9.162 1.00 88.94 619 ALA A C 1
ATOM 4780 O O . ALA A 1 619 ? -9.905 -21.487 9.676 1.00 88.94 619 ALA A O 1
ATOM 4781 N N . TRP A 1 620 ? -11.819 -20.361 9.326 1.00 93.19 620 TRP A N 1
ATOM 4782 C CA . TRP A 1 620 ? -11.463 -19.200 10.139 1.00 93.19 620 TRP A CA 1
ATOM 4783 C C . TRP A 1 620 ? -12.509 -19.002 11.229 1.00 93.19 620 TRP A C 1
ATOM 4785 O O . TRP A 1 620 ? -13.711 -19.140 10.984 1.00 93.19 620 TRP A O 1
ATOM 4795 N N . THR A 1 621 ? -12.052 -18.656 12.431 1.00 95.56 621 THR A N 1
ATOM 4796 C CA . THR A 1 621 ? -12.942 -18.219 13.511 1.00 95.56 621 THR A CA 1
ATOM 4797 C C . THR A 1 621 ? -12.574 -16.831 14.002 1.00 95.56 621 THR A C 1
ATOM 4799 O O . THR A 1 621 ? -11.419 -16.421 13.898 1.00 95.56 621 THR A O 1
ATOM 4802 N N . ALA A 1 622 ? -13.565 -16.099 14.501 1.00 96.62 622 ALA A N 1
ATOM 4803 C CA . ALA A 1 622 ? -13.404 -14.792 15.116 1.00 96.62 622 ALA A CA 1
ATOM 4804 C C . ALA A 1 622 ? -13.972 -14.788 16.538 1.00 96.62 622 ALA A C 1
ATOM 4806 O O . ALA A 1 622 ? -15.020 -15.390 16.781 1.00 96.62 622 ALA A O 1
ATOM 4807 N N . SER A 1 623 ? -13.329 -14.081 17.464 1.00 97.19 623 SER A N 1
ATOM 4808 C CA . SER A 1 623 ? -13.879 -13.813 18.795 1.00 97.19 623 SER A CA 1
ATOM 4809 C C . SER A 1 623 ? -13.448 -12.444 19.320 1.00 97.19 623 SER A C 1
ATOM 4811 O O . SER A 1 623 ? -12.280 -12.067 19.240 1.00 97.19 623 SER A O 1
ATOM 4813 N N . GLY A 1 624 ? -14.398 -11.691 19.877 1.00 96.44 624 GLY A N 1
ATOM 4814 C CA . GLY A 1 624 ? -14.104 -10.501 20.687 1.00 96.44 624 GLY A CA 1
ATOM 4815 C C . GLY A 1 624 ? -13.980 -10.806 22.183 1.00 96.44 624 GLY A C 1
ATOM 4816 O O . GLY A 1 624 ? -13.524 -9.973 22.958 1.00 96.44 624 GLY A O 1
ATOM 4817 N N . GLY A 1 625 ? -14.359 -12.019 22.593 1.00 95.88 625 GLY A N 1
ATOM 4818 C CA . GLY A 1 625 ? -14.313 -12.470 23.975 1.00 95.88 625 GLY A CA 1
ATOM 4819 C C . GLY A 1 625 ? -14.493 -13.980 24.082 1.00 95.88 625 GLY A C 1
ATOM 4820 O O . GLY A 1 625 ? -13.578 -14.750 23.784 1.00 95.88 625 GLY A O 1
ATOM 4821 N N . LYS A 1 626 ? -15.665 -14.408 24.551 1.00 95.12 626 LYS A N 1
ATOM 4822 C CA . LYS A 1 626 ? -15.959 -15.815 24.867 1.00 95.12 626 LYS A CA 1
ATOM 4823 C C . LYS A 1 626 ? -16.541 -16.564 23.674 1.00 95.12 626 LYS A C 1
ATOM 4825 O O . LYS A 1 626 ? -16.290 -17.761 23.540 1.00 95.12 626 LYS A O 1
ATOM 4830 N N . THR A 1 627 ? -17.313 -15.887 22.829 1.00 97.38 627 THR A N 1
ATOM 4831 C CA . THR A 1 627 ? -18.007 -16.531 21.712 1.00 97.38 627 THR A CA 1
ATOM 4832 C C . THR A 1 627 ? -17.085 -16.636 20.504 1.00 97.38 627 THR A C 1
ATOM 4834 O O . THR A 1 627 ? -16.463 -15.656 20.094 1.00 97.38 627 THR A O 1
ATOM 4837 N N . LYS A 1 628 ? -16.992 -17.840 19.925 1.00 96.94 628 LYS A N 1
ATOM 4838 C CA . LYS A 1 628 ? -16.302 -18.082 18.653 1.00 96.94 628 LYS A CA 1
ATOM 4839 C C . LYS A 1 628 ? -17.309 -18.104 17.512 1.00 96.94 628 LYS A C 1
ATOM 4841 O O . LYS A 1 628 ? -18.290 -18.844 17.558 1.00 96.94 628 LYS A O 1
ATOM 4846 N N . HIS A 1 629 ? -17.030 -17.338 16.469 1.00 96.06 629 HIS A N 1
ATOM 4847 C CA . HIS A 1 629 ? -17.850 -17.249 15.271 1.00 96.06 629 HIS A CA 1
ATOM 4848 C C . HIS A 1 629 ? -17.086 -17.809 14.078 1.00 96.06 629 HIS A C 1
ATOM 4850 O O . HIS A 1 629 ? -16.010 -17.319 13.746 1.00 96.06 629 HIS A O 1
ATOM 4856 N N . ASN A 1 630 ? -17.640 -18.823 13.419 1.00 92.75 630 ASN A N 1
ATOM 4857 C CA . ASN A 1 630 ? -17.072 -19.341 12.177 1.00 92.75 630 ASN A CA 1
ATOM 4858 C C . ASN A 1 630 ? -17.350 -18.364 11.034 1.00 92.75 630 ASN A C 1
ATOM 4860 O O . ASN A 1 630 ? -18.463 -17.846 10.921 1.00 92.75 630 ASN A O 1
ATOM 4864 N N . PHE A 1 631 ? -16.376 -18.162 10.151 1.00 85.81 631 PHE A N 1
ATOM 4865 C CA . PHE A 1 631 ? -16.616 -17.481 8.886 1.00 85.81 631 PHE A CA 1
ATOM 4866 C C . PHE A 1 631 ? -15.789 -18.089 7.758 1.00 85.81 631 PHE A C 1
ATOM 4868 O O . PHE A 1 631 ? -14.649 -18.517 7.937 1.00 85.81 631 PHE A O 1
ATOM 4875 N N . VAL A 1 632 ? -16.411 -18.149 6.584 1.00 67.88 632 VAL A N 1
ATOM 4876 C CA . VAL A 1 632 ? -15.770 -18.591 5.347 1.00 67.88 632 VAL A CA 1
ATOM 4877 C C . VAL A 1 632 ? -15.348 -17.346 4.577 1.00 67.88 632 VAL A C 1
ATOM 4879 O O . VAL A 1 632 ? -16.081 -16.357 4.532 1.00 67.88 632 VAL A O 1
ATOM 4882 N N . ARG A 1 633 ? -14.132 -17.386 4.036 1.00 63.41 633 ARG A N 1
ATOM 4883 C CA . ARG A 1 633 ? -13.428 -16.229 3.484 1.00 63.41 633 ARG A CA 1
ATOM 4884 C C . ARG A 1 633 ? -13.874 -15.821 2.084 1.00 63.41 633 ARG A C 1
ATOM 4886 O O . ARG A 1 633 ? -14.065 -16.718 1.237 1.00 63.41 633 ARG A O 1
#

Radius of gyration: 29.89 Å; Cα contacts (8 Å, |Δi|>4): 872; chains: 1; bounding box: 83×66×90 Å

Sequence (633 aa):
MFMSGRVPSHRAAEEEVLILGIMSTIYILLGPPAAGKTSFSTTLASHLSAPVVSFDSVAGTVSTGGSDLSYRQTRAVGEATVRALILSGTSTVVVEDTFHLRSLRKSFVRSLPPGTNVKWVHFVGEIAVLLERNRKRVTDVSEESLRKVFNLFQPPGSEMKGEGVPVFERGNVVHMKEGMSAEDVVRKGCFWSKEDAPPLPPLSQQPPQDVFDLTLRKLVSLSVSKDVSRAKHANDVRKSVLKLRKEDKSISTEYVEADAIRMWEDAKGDDVTTEYAELSQSSSTQRPDLPEEPPSPPSDPNAFTPQETAAIISNLRTFGFASSPSDLTSLILAKGGKSHKDWEHTIACGEKMMECLGGMESVKKVFERTVVDGRWEQAASSRPSSPNKPWVVLVTGLNGIRKSTSLDQPWIQDALAEALPTFTGDKSTLPCSKNSFFRQLDYMMCAVAADRFKNIYAIPDVETYSSEKAKIFSRYRMVSEMLGAGLLLEAKKVGMNVMLETSGRDVAMYKYVDILFPDDSYNKLVINFEINDIKYAEKSVDLRMEREMNLGREVLEKGGSLADITKVNLGGPYGSAVLAGVKQDSERVWKEVTEGRAGDVGKGWYLASIRIEGNEDGAWTASGGKTKHNFVR

Secondary structure (DSSP, 8-state):
----PPPPPTTHHHHHHHHS----EEEEEE-STTSSHHHHHHHHHHHHT--EEEHHHHHHHHHTTSS---HHHHHHHHHHHHHHHHHTT-SEEEEE----SHHHHHHHHHTSPTT-EEEEEEE---HHHHHHHHHTSSS---HHHHHHHHHH---TT---S-TT--GGGSS-EEEE-TT--HHHHHHHT----TTSSPPPPPGGGSPPP-HHHHHHHHHHHHHHHH-GGGHHHHHHHHHHHHHHHHH-TT--S---HHHHHHHHHHTT--S-HHHHHHHHHTTS----------SPPP--TTSPPHHHHHHHHHHHHHTT--S-HHHHHHHHHHHTTS-TT-HHHHHHHHHHHHHHHTSHHHHHHHTHHHHHHTTHHHHHHTPPPTTSPPEEEEEEE-TTS-HHHHHTSTTHHHHHHHH-TT--S-GGGS--TTTEEEE-HHHHHHHHTHHHHHHHTT---HHHHHHHHHHHHHHTHHHHHHHHHHHHHHHHHHT-EEEEE--S--THHHHHHHHHS-TTT-EEEEEEEEES-HHHHHHHHHHHHHHHHHHHHHHHHTT--HHHHHHH--S-S--GGGHHHHHHHHHHHHHHHHTTTTTTTTTT-EEEEEEEEE-TTS-EEEESSS--EEE--

Organism: NCBI:txid722753

pLDDT: mean 86.16, std 17.44, range [29.64, 98.69]

Solvent-accessible surface area (backbone atoms only — not comparable to full-atom values): 35529 Å² total; per-residue (Å²): 144,79,87,81,84,80,80,82,60,82,65,63,61,60,58,57,57,70,75,65,71,75,66,28,35,36,42,39,37,30,29,53,76,60,57,49,59,73,68,46,49,54,52,37,17,63,75,67,75,26,58,72,50,42,41,68,57,42,36,57,66,55,42,78,73,80,50,90,66,53,73,67,54,33,46,52,52,41,51,50,51,56,42,52,45,45,74,70,66,41,53,44,40,33,36,41,50,46,63,35,45,65,68,55,48,53,55,53,61,69,64,48,66,89,76,57,43,68,34,38,38,38,42,67,76,57,69,70,60,27,51,57,46,38,74,73,47,94,64,93,70,52,71,66,57,49,52,51,47,50,73,56,44,53,62,86,60,70,79,80,89,62,93,86,68,71,71,85,49,78,76,33,70,45,74,51,52,93,90,66,50,57,66,56,55,60,64,73,60,69,82,83,65,90,83,78,62,80,78,76,78,57,76,91,74,53,80,77,81,58,53,28,63,54,43,40,51,50,52,32,50,52,42,28,72,77,38,64,84,41,43,61,59,35,49,52,31,45,51,49,42,60,47,50,60,71,67,51,80,83,66,93,64,86,67,44,56,68,53,34,53,52,41,37,54,76,56,66,38,74,97,40,63,67,60,49,48,47,59,65,43,60,77,62,77,89,85,87,89,86,91,82,89,88,74,89,69,79,75,60,87,52,47,46,48,74,68,58,46,50,47,28,54,52,36,37,39,76,35,64,53,81,58,73,58,66,60,45,47,52,48,38,48,75,47,27,33,47,76,53,83,47,43,72,60,30,40,59,46,1,50,51,45,34,58,41,50,62,35,66,77,40,44,47,55,45,40,34,66,38,38,60,79,16,25,41,71,49,3,62,74,49,34,57,61,85,92,50,60,22,41,40,34,43,37,31,24,54,80,42,70,45,66,71,63,49,38,62,39,91,58,39,40,59,28,48,49,51,23,28,82,85,65,84,71,65,49,87,74,49,85,36,50,82,33,15,24,36,60,47,52,58,52,49,35,32,45,50,39,28,72,57,52,57,59,48,27,74,48,89,50,66,70,62,32,28,53,54,41,37,49,50,52,62,64,45,38,26,51,28,44,16,53,49,36,22,53,49,53,55,38,55,77,73,39,28,20,35,36,40,76,49,56,32,59,55,67,64,63,49,52,46,46,53,73,76,50,48,76,94,62,30,43,48,36,38,43,35,44,43,65,78,52,67,66,51,26,29,55,47,31,43,59,46,51,54,50,29,39,52,49,31,38,54,38,58,76,70,67,52,52,65,70,54,52,40,65,35,67,82,63,78,42,75,48,44,92,52,45,67,62,41,39,54,36,15,52,50,40,50,50,28,40,79,70,56,68,50,59,77,44,65,66,92,42,46,68,28,51,36,42,32,42,68,46,95,90,68,51,32,34,37,26,19,63,88,61,76,42,79,50,86,133

InterPro domains:
  IPR027417 P-loop containing nucleoside triphosphate hydrolase [G3DSA:3.40.50.300] (24-173)
  IPR027417 P-loop containing nucleoside triphosphate hydrolase [SSF52540] (25-161)

Mean predicted aligned error: 16.77 Å

Foldseek 3Di:
DDDDDDDDDPVVLQVVLVVVPQAAEEEEEAAFALLCQVVQLVQLCVVVVAEEQELVVLQVVVVVVPDNDDSVVSLVVSLVVVQVCVSVVGRYYYYYDHPQDPVSVVVSVVSHDPNHHYAYEYRDDDLVSSVVSVVVDPDDDDNVNRVVSNVSGDDQPPPPDFQPDPPNRPQHYHYDDPPQHSVNNVVSRDDDDPVPDDDRDPPVPHPPPQQLLVLLVVLLVQQCVVPVVCNVVSVVLSVVLVVVVVVCPPDPDRDHSVNSLVSSVVSVHDPCVVVVVVVVCVVDDDDDDDDDDDDDDDDLPLADDLVLLVLLVVLLVLLPQDADCVQVSVLCRVFQSDDLLVLVVLLVLLQSNCVRSVHDVSVCSSLVCLCVVQCVVQQLVLFDDPPDFAAEEEEEEFAQLPSLVCLVDPCNLVQQCLQFVVDPDDSVRDDGSRNEGERALLLLLCSSCLVQLLVLLPPPDLVVSLVSLVVSCVSRVSVSSSNSSNVLLVCLVSRGHYYYYDLQLDLSVLVSCCVSPPPSRYAYAYEYEAEPDLVSSQVSQQVLSNQLSVQSVVCVVVVHDSVSSSVSDPDGSDHSVCRVVSNVSNVVSLCCLVVCVVPCRCPNHRYFYKYWYADPVRWIWIHRHDDIDTDHD

Nearest PDB structures (foldseek):
  3adb-assembly1_B  TM=5.617E-01  e=9.975E-09  Methanocaldococcus jannaschii DSM 2661
  3add-assembly1_B  TM=5.628E-01  e=1.802E-07  Methanocaldococcus jannaschii DSM 2661
  3adb-assembly1_A  TM=5.488E-01  e=4.807E-07  Methanocaldococcus jannaschii DSM 2661
  3t61-assembly1_B  TM=6.871E-01  e=8.684E-06  Sinorhizobium meliloti 1021
  4gp6-assembly1_B-2  TM=7.039E-01  e=2.011E-03  Acetivibrio thermocellus ATCC 27405